Protein AF-0000000079739591 (afdb_homodimer)

Organism: Coffea canephora (NCBI:txid49390)

Structure (mmCIF, N/CA/C/O backbone):
data_AF-0000000079739591-model_v1
#
loop_
_entity.id
_entity.type
_entity.pdbx_description
1 polymer 'Probable purine permease'
#
loop_
_atom_site.group_PDB
_atom_site.id
_atom_site.type_symbol
_atom_site.label_atom_id
_atom_site.label_alt_id
_atom_site.label_comp_id
_atom_site.label_asym_id
_atom_site.label_entity_id
_atom_site.label_seq_id
_atom_site.pdbx_PDB_ins_code
_atom_site.Cartn_x
_atom_site.Cartn_y
_atom_site.Cartn_z
_atom_site.occupancy
_atom_site.B_iso_or_equiv
_atom_site.auth_seq_id
_atom_site.auth_comp_id
_atom_site.auth_asym_id
_atom_site.auth_atom_id
_atom_site.pdbx_PDB_model_num
ATOM 1 N N . MET A 1 1 ? 48.344 12.023 47.25 1 53.62 1 MET A N 1
ATOM 2 C CA . MET A 1 1 ? 47.031 11.547 47.688 1 53.62 1 MET A CA 1
ATOM 3 C C . MET A 1 1 ? 45.969 12.609 47.469 1 53.62 1 MET A C 1
ATOM 5 O O . MET A 1 1 ? 44.844 12.305 47.031 1 53.62 1 MET A O 1
ATOM 9 N N . ASP A 1 2 ? 46.25 13.828 47.656 1 62.47 2 ASP A N 1
ATOM 10 C CA . ASP A 1 2 ? 45.281 14.922 47.531 1 62.47 2 ASP A CA 1
ATOM 11 C C . ASP A 1 2 ? 45.031 15.273 46.062 1 62.47 2 ASP A C 1
ATOM 13 O O . ASP A 1 2 ? 43.906 15.578 45.688 1 62.47 2 ASP A O 1
ATOM 17 N N . MET A 1 3 ? 45.938 15.102 45.156 1 68.62 3 MET A N 1
ATOM 18 C CA . MET A 1 3 ? 45.781 15.422 43.719 1 68.62 3 MET A CA 1
ATOM 19 C C . MET A 1 3 ? 44.938 14.367 43.031 1 68.62 3 MET A C 1
ATOM 21 O O . MET A 1 3 ? 44.125 14.695 42.156 1 68.62 3 MET A O 1
ATOM 25 N N . GLU A 1 4 ? 45.031 13.125 43.406 1 62.84 4 GLU A N 1
ATOM 26 C CA . GLU A 1 4 ? 44.219 12.062 42.812 1 62.84 4 GLU A CA 1
ATOM 27 C C . GLU A 1 4 ? 42.781 12.211 43.219 1 62.84 4 GLU A C 1
ATOM 29 O O . GLU A 1 4 ? 41.875 11.977 42.406 1 62.84 4 GLU A O 1
ATOM 34 N N . ALA A 1 5 ? 42.438 12.625 44.406 1 63.06 5 ALA A N 1
ATOM 35 C CA . ALA A 1 5 ? 41.062 12.836 44.875 1 63.06 5 ALA A CA 1
ATOM 36 C C . ALA A 1 5 ? 40.406 14.023 44.188 1 63.06 5 ALA A C 1
ATOM 38 O O . ALA A 1 5 ? 39.219 13.969 43.844 1 63.06 5 ALA A O 1
ATOM 39 N N . ALA A 1 6 ? 41.125 15 43.844 1 62.41 6 ALA A N 1
ATOM 40 C CA . ALA A 1 6 ? 40.625 16.172 43.125 1 62.41 6 ALA A CA 1
ATOM 41 C C . ALA A 1 6 ? 40.281 15.836 41.688 1 62.41 6 ALA A C 1
ATOM 43 O O . ALA A 1 6 ? 39.25 16.266 41.188 1 62.41 6 ALA A O 1
ATOM 44 N N . ILE A 1 7 ? 41.031 14.93 41.094 1 66.75 7 ILE A N 1
ATOM 45 C CA . ILE A 1 7 ? 40.781 14.508 39.719 1 66.75 7 ILE A CA 1
ATOM 46 C C . ILE A 1 7 ? 39.562 13.586 39.688 1 66.75 7 ILE A C 1
ATOM 48 O O . ILE A 1 7 ? 38.719 13.695 38.781 1 66.75 7 ILE A O 1
ATOM 52 N N . GLN A 1 8 ? 39.469 12.805 40.719 1 66.56 8 GLN A N 1
ATOM 53 C CA . GLN A 1 8 ? 38.312 11.898 40.75 1 66.56 8 GLN A CA 1
ATOM 54 C C . GLN A 1 8 ? 37.031 12.648 41.062 1 66.56 8 GLN A C 1
ATOM 56 O O . GLN A 1 8 ? 35.969 12.32 40.531 1 66.56 8 GLN A O 1
ATOM 61 N N . GLY A 1 9 ? 37.125 13.594 42 1 63.31 9 GLY A N 1
ATOM 62 C CA . GLY A 1 9 ? 35.969 14.453 42.281 1 63.31 9 GLY A CA 1
ATOM 63 C C . GLY A 1 9 ? 35.531 15.266 41.062 1 63.31 9 GLY A C 1
ATOM 64 O O . GLY A 1 9 ? 34.344 15.422 40.844 1 63.31 9 GLY A O 1
ATOM 65 N N . GLY A 1 10 ? 36.469 15.711 40.312 1 63.03 10 GLY A N 1
ATOM 66 C CA . GLY A 1 10 ? 36.188 16.438 39.062 1 63.03 10 GLY A CA 1
ATOM 67 C C . GLY A 1 10 ? 35.531 15.578 38.031 1 63.03 10 GLY A C 1
ATOM 68 O O . GLY A 1 10 ? 34.562 16.016 37.375 1 63.03 10 GLY A O 1
ATOM 69 N N . LYS A 1 11 ? 35.938 14.438 37.969 1 67.44 11 LYS A N 1
ATOM 70 C CA . LYS A 1 11 ? 35.344 13.5 37.031 1 67.44 11 LYS A CA 1
ATOM 71 C C . LYS A 1 11 ? 33.938 13.117 37.438 1 67.44 11 LYS A C 1
ATOM 73 O O . LYS A 1 11 ? 33.031 13.023 36.594 1 67.44 11 LYS A O 1
ATOM 78 N N . HIS A 1 12 ? 34 12.867 38.781 1 66.12 12 HIS A N 1
ATOM 79 C CA . HIS A 1 12 ? 32.688 12.523 39.281 1 66.12 12 HIS A CA 1
ATOM 80 C C . HIS A 1 12 ? 31.703 13.688 39.094 1 66.12 12 HIS A C 1
ATOM 82 O O . HIS A 1 12 ? 30.547 13.477 38.75 1 66.12 12 HIS A O 1
ATOM 88 N N . ASN A 1 13 ? 32.188 14.82 39.344 1 66.81 13 ASN A N 1
ATOM 89 C CA . ASN A 1 13 ? 31.359 16 39.125 1 66.81 13 ASN A CA 1
ATOM 90 C C . ASN A 1 13 ? 31.047 16.203 37.625 1 66.81 13 ASN A C 1
ATOM 92 O O . ASN A 1 13 ? 29.938 16.578 37.281 1 66.81 13 ASN A O 1
ATOM 96 N N . MET A 1 14 ? 31.984 15.914 36.812 1 69.12 14 MET A N 1
ATOM 97 C CA . MET A 1 14 ? 31.766 16.016 35.375 1 69.12 14 MET A CA 1
ATOM 98 C C . MET A 1 14 ? 30.797 14.953 34.906 1 69.12 14 MET A C 1
ATOM 100 O O . MET A 1 14 ? 29.922 15.219 34.062 1 69.12 14 MET A O 1
ATOM 104 N N . LEU A 1 15 ? 30.984 13.766 35.406 1 67.19 15 LEU A N 1
ATOM 105 C CA . LEU A 1 15 ? 30.078 12.672 35.031 1 67.19 15 LEU A CA 1
ATOM 106 C C . LEU A 1 15 ? 28.672 12.945 35.531 1 67.19 15 LEU A C 1
ATOM 108 O O . LEU A 1 15 ? 27.688 12.664 34.844 1 67.19 15 LEU A O 1
ATOM 112 N N . ASN A 1 16 ? 28.547 13.43 36.75 1 64.38 16 ASN A N 1
ATOM 113 C CA . ASN A 1 16 ? 27.25 13.805 37.281 1 64.38 16 ASN A CA 1
ATOM 114 C C . ASN A 1 16 ? 26.609 14.938 36.5 1 64.38 16 ASN A C 1
ATOM 116 O O . ASN A 1 16 ? 25.406 14.922 36.25 1 64.38 16 ASN A O 1
ATOM 120 N N . LYS A 1 17 ? 27.375 15.93 36.125 1 61.44 17 LYS A N 1
ATOM 121 C CA . LYS A 1 17 ? 26.875 17.016 35.281 1 61.44 17 LYS A CA 1
ATOM 122 C C . LYS A 1 17 ? 26.422 16.5 33.906 1 61.44 17 LYS A C 1
ATOM 124 O O . LYS A 1 17 ? 25.406 16.938 33.375 1 61.44 17 LYS A O 1
ATOM 129 N N . PHE A 1 18 ? 27.188 15.578 33.469 1 62.47 18 PHE A N 1
ATOM 130 C CA . PHE A 1 18 ? 26.859 14.969 32.188 1 62.47 18 PHE A CA 1
ATOM 131 C C . PHE A 1 18 ? 25.562 14.172 32.281 1 62.47 18 PHE A C 1
ATOM 133 O O . PHE A 1 18 ? 24.719 14.234 31.391 1 62.47 18 PHE A O 1
ATOM 140 N N . LYS A 1 19 ? 25.328 13.461 33.25 1 60.97 19 LYS A N 1
ATOM 141 C CA . LYS A 1 19 ? 24.109 12.688 33.469 1 60.97 19 LYS A CA 1
ATOM 142 C C . LYS A 1 19 ? 22.906 13.609 33.688 1 60.97 19 LYS A C 1
ATOM 144 O O . LYS A 1 19 ? 21.812 13.336 33.188 1 60.97 19 LYS A O 1
ATOM 149 N N . ILE A 1 20 ? 23.203 14.586 34.469 1 61.72 20 ILE A N 1
ATOM 150 C CA . ILE A 1 20 ? 22.156 15.562 34.688 1 61.72 20 ILE A CA 1
ATOM 151 C C . ILE A 1 20 ? 21.766 16.25 33.375 1 61.72 20 ILE A C 1
ATOM 153 O O . ILE A 1 20 ? 20.594 16.484 33.125 1 61.72 20 ILE A O 1
ATOM 157 N N . CYS A 1 21 ? 22.656 16.641 32.594 1 60.28 21 CYS A N 1
ATOM 158 C CA . CYS A 1 21 ? 22.422 17.266 31.281 1 60.28 21 CYS A CA 1
ATOM 159 C C . CYS A 1 21 ? 21.641 16.328 30.359 1 60.28 21 CYS A C 1
ATOM 161 O O . CYS A 1 21 ? 20.719 16.75 29.656 1 60.28 21 CYS A O 1
ATOM 163 N N . ILE A 1 22 ? 22.047 15.148 30.422 1 66.06 22 ILE A N 1
ATOM 164 C CA . ILE A 1 22 ? 21.359 14.164 29.594 1 66.06 22 ILE A CA 1
ATOM 165 C C . ILE A 1 22 ? 19.922 13.984 30.094 1 66.06 22 ILE A C 1
ATOM 167 O O . ILE A 1 22 ? 18.984 13.891 29.297 1 66.06 22 ILE A O 1
ATOM 171 N N . SER A 1 23 ? 19.906 14.039 31.375 1 73.62 23 SER A N 1
ATOM 172 C CA . SER A 1 23 ? 18.594 13.875 31.984 1 73.62 23 SER A CA 1
ATOM 173 C C . SER A 1 23 ? 17.688 15.07 31.688 1 73.62 23 SER A C 1
ATOM 175 O O . SER A 1 23 ? 16.5 14.906 31.391 1 73.62 23 SER A O 1
ATOM 177 N N . MET A 1 24 ? 18.234 16.266 31.719 1 77.06 24 MET A N 1
ATOM 178 C CA . MET A 1 24 ? 17.453 17.453 31.453 1 77.06 24 MET A CA 1
ATOM 179 C C . MET A 1 24 ? 17.031 17.516 29.984 1 77.06 24 MET A C 1
ATOM 181 O O . MET A 1 24 ? 15.898 17.906 29.672 1 77.06 24 MET A O 1
ATOM 185 N N . LYS A 1 25 ? 17.859 17.141 29.188 1 82.5 25 LYS A N 1
ATOM 186 C CA . LYS A 1 25 ? 17.531 17.109 27.766 1 82.5 25 LYS A CA 1
ATOM 187 C C . LYS A 1 25 ? 16.406 16.109 27.484 1 82.5 25 LYS A C 1
ATOM 189 O O . LYS A 1 25 ? 15.477 16.391 26.719 1 82.5 25 LYS A O 1
ATOM 194 N N . THR A 1 26 ? 16.547 15.023 28.203 1 87.81 26 THR A N 1
ATOM 195 C CA . THR A 1 26 ? 15.531 14 28.016 1 87.81 26 THR A CA 1
ATOM 196 C C . THR A 1 26 ? 14.188 14.461 28.578 1 87.81 26 THR A C 1
ATOM 198 O O . THR A 1 26 ? 13.133 14.188 28.016 1 87.81 26 THR A O 1
ATOM 201 N N . LEU A 1 27 ? 14.297 15.148 29.609 1 88.31 27 LEU A N 1
ATOM 202 C CA . LEU A 1 27 ? 13.07 15.664 30.219 1 88.31 27 LEU A CA 1
ATOM 203 C C . LEU A 1 27 ? 12.438 16.734 29.344 1 88.31 27 LEU A C 1
ATOM 205 O O . LEU A 1 27 ? 11.211 16.812 29.234 1 88.31 27 LEU A O 1
ATOM 209 N N . MET A 1 28 ? 13.211 17.531 28.75 1 88.38 28 MET A N 1
ATOM 210 C CA . MET A 1 28 ? 12.703 18.562 27.844 1 88.38 28 MET A CA 1
ATOM 211 C C . MET A 1 28 ? 12.062 17.938 26.609 1 88.38 28 MET A C 1
ATOM 213 O O . MET A 1 28 ? 11.016 18.391 26.141 1 88.38 28 MET A O 1
ATOM 217 N N . VAL A 1 29 ? 12.695 16.938 26.156 1 91.44 29 VAL A N 1
ATOM 218 C CA . VAL A 1 29 ? 12.156 16.234 25 1 91.44 29 VAL A CA 1
ATOM 219 C C . VAL A 1 29 ? 10.82 15.594 25.344 1 91.44 29 VAL A C 1
ATOM 221 O O . VAL A 1 29 ? 9.852 15.695 24.594 1 91.44 29 VAL A O 1
ATOM 224 N N . LEU A 1 30 ? 10.789 14.984 26.469 1 92.88 30 LEU A N 1
ATOM 225 C CA . LEU A 1 30 ? 9.562 14.336 26.906 1 92.88 30 LEU A CA 1
ATOM 226 C C . LEU A 1 30 ? 8.445 15.359 27.109 1 92.88 30 LEU A C 1
ATOM 228 O O . LEU A 1 30 ? 7.301 15.109 26.734 1 92.88 30 LEU A O 1
ATOM 232 N N . PHE A 1 31 ? 8.781 16.438 27.734 1 93.31 31 PHE A N 1
ATOM 233 C CA . PHE A 1 31 ? 7.816 17.516 27.938 1 93.31 31 PHE A CA 1
ATOM 234 C C . PHE A 1 31 ? 7.254 18 26.609 1 93.31 31 PHE A C 1
ATOM 236 O O . PHE A 1 31 ? 6.039 18.172 26.469 1 93.31 31 PHE A O 1
ATOM 243 N N . ASN A 1 32 ? 8.047 18.188 25.641 1 92.62 32 ASN A N 1
ATOM 244 C CA . ASN A 1 32 ? 7.605 18.656 24.328 1 92.62 32 ASN A CA 1
ATOM 245 C C . ASN A 1 32 ? 6.785 17.594 23.594 1 92.62 32 ASN A C 1
ATOM 247 O O . ASN A 1 32 ? 5.859 17.922 22.859 1 92.62 32 ASN A O 1
ATOM 251 N N . CYS A 1 33 ? 7.094 16.391 23.812 1 93.69 33 CYS A N 1
ATOM 252 C CA . CYS A 1 33 ? 6.312 15.312 23.203 1 93.69 33 CYS A CA 1
ATOM 253 C C . CYS A 1 33 ? 4.898 15.281 23.781 1 93.69 33 CYS A C 1
ATOM 255 O O . CYS A 1 33 ? 3.938 15.023 23.047 1 93.69 33 CYS A O 1
ATOM 257 N N . ILE A 1 34 ? 4.82 15.508 25.047 1 95.25 34 ILE A N 1
ATOM 258 C CA . ILE A 1 34 ? 3.51 15.531 25.688 1 95.25 34 ILE A CA 1
ATOM 259 C C . ILE A 1 34 ? 2.688 16.703 25.156 1 95.25 34 ILE A C 1
ATOM 261 O O . ILE A 1 34 ? 1.503 16.547 24.844 1 95.25 34 ILE A O 1
ATOM 265 N N . LEU A 1 35 ? 3.287 17.828 25.016 1 93.69 35 LEU A N 1
ATOM 266 C CA . LEU A 1 35 ? 2.604 18.984 24.453 1 93.69 35 LEU A CA 1
ATOM 267 C C . LEU A 1 35 ? 2.141 18.703 23.031 1 93.69 35 LEU A C 1
ATOM 269 O O . LEU A 1 35 ? 1.013 19.047 22.656 1 93.69 35 LEU A O 1
ATOM 273 N N . LEU A 1 36 ? 3.02 18.062 22.344 1 94.5 36 LEU A N 1
ATOM 274 C CA . LEU A 1 36 ? 2.689 17.719 20.953 1 94.5 36 LEU A CA 1
ATOM 275 C C . LEU A 1 36 ? 1.514 16.75 20.906 1 94.5 36 LEU A C 1
ATOM 277 O O . LEU A 1 36 ? 0.618 16.891 20.078 1 94.5 36 LEU A O 1
ATOM 281 N N . ALA A 1 37 ? 1.486 15.82 21.766 1 95.62 37 ALA A N 1
ATOM 282 C CA . ALA A 1 37 ? 0.413 14.836 21.828 1 95.62 37 ALA A CA 1
ATOM 283 C C . ALA A 1 37 ? -0.916 15.492 22.203 1 95.62 37 ALA A C 1
ATOM 285 O O . ALA A 1 37 ? -1.951 15.18 21.609 1 95.62 37 ALA A O 1
ATOM 286 N N . ILE A 1 38 ? -0.838 16.406 23.141 1 94.88 38 ILE A N 1
ATOM 287 C CA . ILE A 1 38 ? -2.035 17.125 23.547 1 94.88 38 ILE A CA 1
ATOM 288 C C . ILE A 1 38 ? -2.588 17.922 22.375 1 94.88 38 ILE A C 1
ATOM 290 O O . ILE A 1 38 ? -3.799 17.938 22.141 1 94.88 38 ILE A O 1
ATOM 294 N N . GLY A 1 39 ? -1.758 18.516 21.719 1 94.19 39 GLY A N 1
ATOM 295 C CA . GLY A 1 39 ? -2.178 19.328 20.594 1 94.19 39 GLY A CA 1
ATOM 296 C C . GLY A 1 39 ? -2.674 18.5 19.422 1 94.19 39 GLY A C 1
ATOM 297 O O . GLY A 1 39 ? -3.748 18.766 18.875 1 94.19 39 GLY A O 1
ATOM 298 N N . GLN A 1 40 ? -1.974 17.516 19.047 1 93.56 40 GLN A N 1
ATOM 299 C CA . GLN A 1 40 ? -2.27 16.75 17.844 1 93.56 40 GLN A CA 1
ATOM 300 C C . GLN A 1 40 ? -3.473 15.828 18.062 1 93.56 40 GLN A C 1
ATOM 302 O O . GLN A 1 40 ? -4.254 15.594 17.141 1 93.56 40 GLN A O 1
ATOM 307 N N . VAL A 1 41 ? -3.637 15.305 19.234 1 95.38 41 VAL A N 1
ATOM 308 C CA . VAL A 1 41 ? -4.734 14.383 19.516 1 95.38 41 VAL A CA 1
ATOM 309 C C . VAL A 1 41 ? -5.918 15.148 20.094 1 95.38 41 VAL A C 1
ATOM 311 O O . VAL A 1 41 ? -7.047 15.016 19.625 1 95.38 41 VAL A O 1
ATOM 314 N N . GLY A 1 42 ? -5.688 16 21.047 1 94.5 42 GLY A N 1
ATOM 315 C CA . GLY A 1 42 ? -6.75 16.703 21.75 1 94.5 42 GLY A CA 1
ATOM 316 C C . GLY A 1 42 ? -7.367 17.812 20.922 1 94.5 42 GLY A C 1
ATOM 317 O O . GLY A 1 42 ? -8.578 18.031 20.953 1 94.5 42 GLY A O 1
ATOM 318 N N . GLY A 1 43 ? -6.617 18.547 20.172 1 93.44 43 GLY A N 1
ATOM 319 C CA . GLY A 1 43 ? -7.105 19.656 19.391 1 93.44 43 GLY A CA 1
ATOM 320 C C . GLY A 1 43 ? -8.219 19.281 18.438 1 93.44 43 GLY A C 1
ATOM 321 O O . GLY A 1 43 ? -9.344 19.766 18.547 1 93.44 43 GLY A O 1
ATOM 322 N N . PRO A 1 44 ? -7.906 18.375 17.547 1 93.81 44 PRO A N 1
ATOM 323 C CA . PRO A 1 44 ? -8.922 17.953 16.578 1 93.81 44 PRO A CA 1
ATOM 324 C C . PRO A 1 44 ? -10.148 17.344 17.25 1 93.81 44 PRO A C 1
ATOM 326 O O . PRO A 1 44 ? -11.273 17.5 16.75 1 93.81 44 PRO A O 1
ATOM 329 N N . LEU A 1 45 ? -9.984 16.641 18.344 1 95.38 45 LEU A N 1
ATOM 330 C CA . LEU A 1 45 ? -11.117 16.062 19.047 1 95.38 45 LEU A CA 1
ATOM 331 C C . LEU A 1 45 ? -12.055 17.141 19.562 1 95.38 45 LEU A C 1
ATOM 333 O O . LEU A 1 45 ? -13.273 17.047 19.391 1 95.38 45 LEU A O 1
ATOM 337 N N . LEU A 1 46 ? -11.5 18.188 20.141 1 95.38 46 LEU A N 1
ATOM 338 C CA . LEU A 1 46 ? -12.297 19.266 20.688 1 95.38 46 LEU A CA 1
ATOM 339 C C . LEU A 1 46 ? -12.992 20.047 19.578 1 95.38 46 LEU A C 1
ATOM 341 O O . LEU A 1 46 ? -14.156 20.438 19.719 1 95.38 46 LEU A O 1
ATOM 345 N N . VAL A 1 47 ? -12.305 20.219 18.516 1 94.62 47 VAL A N 1
ATOM 346 C CA . VAL A 1 47 ? -12.883 20.922 17.375 1 94.62 47 VAL A CA 1
ATOM 347 C C . VAL A 1 47 ? -14.055 20.125 16.812 1 94.62 47 VAL A C 1
ATOM 349 O O . VAL A 1 47 ? -15.094 20.703 16.453 1 94.62 47 VAL A O 1
ATOM 352 N N . ARG A 1 48 ? -13.922 18.844 16.781 1 95.06 48 ARG A N 1
ATOM 353 C CA . ARG A 1 48 ? -15 18.016 16.266 1 95.06 48 ARG A CA 1
ATOM 354 C C . ARG A 1 48 ? -16.203 18.047 17.203 1 95.06 48 ARG A C 1
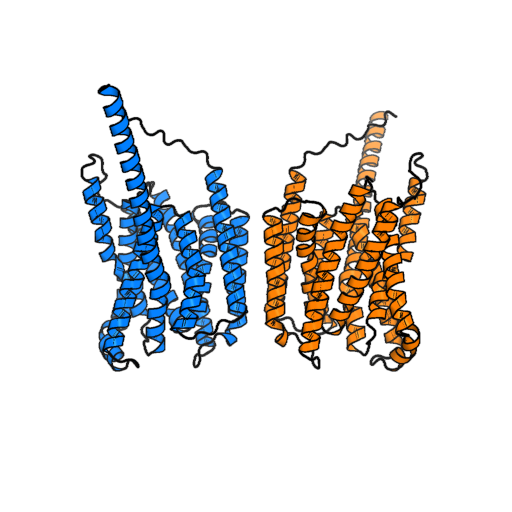ATOM 356 O O . ARG A 1 48 ? -17.344 18.078 16.75 1 95.06 48 ARG A O 1
ATOM 363 N N . ILE A 1 49 ? -15.961 18.031 18.469 1 94.88 49 ILE A N 1
ATOM 364 C CA . ILE A 1 49 ? -17.047 18.125 19.438 1 94.88 49 ILE A CA 1
ATOM 365 C C . ILE A 1 49 ? -17.797 19.438 19.266 1 94.88 49 ILE A C 1
ATOM 367 O O . ILE A 1 49 ? -19.031 19.484 19.344 1 94.88 49 ILE A O 1
ATOM 371 N N . TYR A 1 50 ? -17.062 20.5 18.922 1 95.75 50 TYR A N 1
ATOM 372 C CA . TYR A 1 50 ? -17.656 21.797 18.641 1 95.75 50 TYR A CA 1
ATOM 373 C C . TYR A 1 50 ? -18.625 21.703 17.469 1 95.75 50 TYR A C 1
ATOM 375 O O . TYR A 1 50 ? -19.75 22.188 17.547 1 95.75 50 TYR A O 1
ATOM 383 N N . PHE A 1 51 ? -18.281 21 16.422 1 94.12 51 PHE A N 1
ATOM 384 C CA . PHE A 1 51 ? -19.109 20.922 15.234 1 94.12 51 PHE A CA 1
ATOM 385 C C . PHE A 1 51 ? -20.25 19.938 15.422 1 94.12 51 PHE A C 1
ATOM 387 O O . PHE A 1 51 ? -21.344 20.125 14.883 1 94.12 51 PHE A O 1
ATOM 394 N N . LEU A 1 52 ? -20.047 18.906 16.156 1 92.5 52 LEU A N 1
ATOM 395 C CA . LEU A 1 52 ? -21.047 17.875 16.359 1 92.5 52 LEU A CA 1
ATOM 396 C C . LEU A 1 52 ? -22.219 18.406 17.188 1 92.5 52 LEU A C 1
ATOM 398 O O . LEU A 1 52 ? -23.359 17.953 17.016 1 92.5 52 LEU A O 1
ATOM 402 N N . HIS A 1 53 ? -21.938 19.438 18.062 1 94.25 53 HIS A N 1
ATOM 403 C CA . HIS A 1 53 ? -22.984 19.859 19 1 94.25 53 HIS A CA 1
ATOM 404 C C . HIS A 1 53 ? -23.5 21.25 18.656 1 94.25 53 HIS A C 1
ATOM 406 O O . HIS A 1 53 ? -23.922 22 19.547 1 94.25 53 HIS A O 1
ATOM 412 N N . GLY A 1 54 ? -23.297 21.609 17.359 1 92.06 54 GLY A N 1
ATOM 413 C CA . GLY A 1 54 ? -24.031 22.797 16.938 1 92.06 54 GLY A CA 1
ATOM 414 C C . GLY A 1 54 ? -23.125 23.922 16.469 1 92.06 54 GLY A C 1
ATOM 415 O O . GLY A 1 54 ? -23.594 24.953 16 1 92.06 54 GLY A O 1
ATOM 416 N N . GLY A 1 55 ? -21.828 23.766 16.656 1 94.19 55 GLY A N 1
ATOM 417 C CA . GLY A 1 55 ? -20.922 24.766 16.109 1 94.19 55 GLY A CA 1
ATOM 418 C C . GLY A 1 55 ? -20.906 24.797 14.602 1 94.19 55 GLY A C 1
ATOM 419 O O . GLY A 1 55 ? -20.906 23.734 13.953 1 94.19 55 GLY A O 1
ATOM 420 N N . LYS A 1 56 ? -20.938 26.031 14.055 1 92.75 56 LYS A N 1
ATOM 421 C CA . LYS A 1 56 ? -21.031 26.125 12.602 1 92.75 56 LYS A CA 1
ATOM 422 C C . LYS A 1 56 ? -20 27.094 12.039 1 92.75 56 LYS A C 1
ATOM 424 O O . LYS A 1 56 ? -19.875 27.234 10.82 1 92.75 56 LYS A O 1
ATOM 429 N N . ARG A 1 57 ? -19.297 27.703 12.875 1 94.12 57 ARG A N 1
ATOM 430 C CA . ARG A 1 57 ? -18.391 28.75 12.414 1 94.12 57 ARG A CA 1
ATOM 431 C C . ARG A 1 57 ? -17 28.188 12.109 1 94.12 57 ARG A C 1
ATOM 433 O O . ARG A 1 57 ? -16.203 27.984 13.023 1 94.12 57 ARG A O 1
ATOM 440 N N . LYS A 1 58 ? -16.719 28.047 10.906 1 94.62 58 LYS A N 1
ATOM 441 C CA . LYS A 1 58 ? -15.477 27.438 10.445 1 94.62 58 LYS A CA 1
ATOM 442 C C . LYS A 1 58 ? -14.305 28.406 10.586 1 94.62 58 LYS A C 1
ATOM 444 O O . LYS A 1 58 ? -13.203 28.016 10.977 1 94.62 58 LYS A O 1
ATOM 449 N N . TRP A 1 59 ? -14.555 29.688 10.312 1 95.19 59 TRP A N 1
ATOM 450 C CA . TRP A 1 59 ? -13.5 30.688 10.406 1 95.19 59 TRP A CA 1
ATOM 451 C C . TRP A 1 59 ? -13.086 30.906 11.859 1 95.19 59 TRP A C 1
ATOM 453 O O . TRP A 1 59 ? -11.922 31.203 12.141 1 95.19 59 TRP A O 1
ATOM 463 N N . LEU A 1 60 ? -14.023 30.719 12.758 1 94.62 60 LEU A N 1
ATOM 464 C CA . LEU A 1 60 ? -13.711 30.828 14.18 1 94.62 60 LEU A CA 1
ATOM 465 C C . LEU A 1 60 ? -12.711 29.766 14.602 1 94.62 60 LEU A C 1
ATOM 467 O O . LEU A 1 60 ? -11.719 30.062 15.273 1 94.62 60 LEU A O 1
ATOM 471 N N . THR A 1 61 ? -12.945 28.578 14.18 1 93.62 61 THR A N 1
ATOM 472 C CA . THR A 1 61 ? -12.039 27.484 14.539 1 93.62 61 THR A CA 1
ATOM 473 C C . THR A 1 61 ? -10.695 27.641 13.836 1 93.62 61 THR A C 1
ATOM 475 O O . THR A 1 61 ? -9.648 27.344 14.414 1 93.62 61 THR A O 1
ATOM 478 N N . ALA A 1 62 ? -10.727 28.094 12.625 1 94.69 62 ALA A N 1
ATOM 479 C CA . ALA A 1 62 ? -9.477 28.375 11.914 1 94.69 62 ALA A CA 1
ATOM 480 C C . ALA A 1 62 ? -8.68 29.453 12.633 1 94.69 62 ALA A C 1
ATOM 482 O O . ALA A 1 62 ? -7.453 29.359 12.75 1 94.69 62 ALA A O 1
ATOM 483 N N . TRP A 1 63 ? -9.367 30.453 13.086 1 94.56 63 TRP A N 1
ATOM 484 C CA . TRP A 1 63 ? -8.766 31.547 13.836 1 94.56 63 TRP A CA 1
ATOM 485 C C . TRP A 1 63 ? -8.125 31.031 15.125 1 94.56 63 TRP A C 1
ATOM 487 O O . TRP A 1 63 ? -7.023 31.438 15.492 1 94.56 63 TRP A O 1
ATOM 497 N N . LEU A 1 64 ? -8.773 30.141 15.773 1 91.31 64 LEU A N 1
ATOM 498 C CA . LEU A 1 64 ? -8.266 29.547 17.016 1 91.31 64 LEU A CA 1
ATOM 499 C C . LEU A 1 64 ? -7.004 28.734 16.75 1 91.31 64 LEU A C 1
ATOM 501 O O . LEU A 1 64 ? -6.105 28.688 17.594 1 91.31 64 LEU A O 1
ATOM 505 N N . LEU A 1 65 ? -6.902 28.141 15.555 1 89.44 65 LEU A N 1
ATOM 506 C CA . LEU A 1 65 ? -5.754 27.328 15.18 1 89.44 65 LEU A CA 1
ATOM 507 C C . LEU A 1 65 ? -4.504 28.188 15.031 1 89.44 65 LEU A C 1
ATOM 509 O O . LEU A 1 65 ? -3.389 27.719 15.281 1 89.44 65 LEU A O 1
ATOM 513 N N . THR A 1 66 ? -4.648 29.422 14.641 1 89 66 THR A N 1
ATOM 514 C CA . THR A 1 66 ? -3.502 30.266 14.297 1 89 66 THR A CA 1
ATOM 515 C C . THR A 1 66 ? -3.217 31.281 15.398 1 89 66 THR A C 1
ATOM 517 O O . THR A 1 66 ? -2.139 31.875 15.438 1 89 66 THR A O 1
ATOM 520 N N . ALA A 1 67 ? -4.102 31.438 16.359 1 85.69 67 ALA A N 1
ATOM 521 C CA . ALA A 1 67 ? -4.062 32.562 17.297 1 85.69 67 ALA A CA 1
ATOM 522 C C . ALA A 1 67 ? -3.115 32.25 18.453 1 85.69 67 ALA A C 1
ATOM 524 O O . ALA A 1 67 ? -3.064 33 19.438 1 85.69 67 ALA A O 1
ATOM 525 N N . GLY A 1 68 ? -2.311 31.312 18.391 1 81.06 68 GLY A N 1
ATOM 526 C CA . GLY A 1 68 ? -1.444 30.953 19.5 1 81.06 68 GLY A CA 1
ATOM 527 C C . GLY A 1 68 ? -0.074 31.609 19.422 1 81.06 68 GLY A C 1
ATOM 528 O O . GLY A 1 68 ? 0.806 31.312 20.234 1 81.06 68 GLY A O 1
ATOM 529 N N . PHE A 1 69 ? 0.107 32.625 18.562 1 84.88 69 PHE A N 1
ATOM 530 C CA . PHE A 1 69 ? 1.438 33.156 18.297 1 84.88 69 PHE A CA 1
ATOM 531 C C . PHE A 1 69 ? 1.958 33.938 19.5 1 84.88 69 PHE A C 1
ATOM 533 O O . PHE A 1 69 ? 3.162 33.938 19.766 1 84.88 69 PHE A O 1
ATOM 540 N N . PRO A 1 70 ? 1.123 34.531 20.297 1 86.06 70 PRO A N 1
ATOM 541 C CA . PRO A 1 70 ? 1.649 35.281 21.453 1 86.06 70 PRO A CA 1
ATOM 542 C C . PRO A 1 70 ? 2.324 34.375 22.469 1 86.06 70 PRO A C 1
ATOM 544 O O . PRO A 1 70 ? 3.189 34.812 23.234 1 86.06 70 PRO A O 1
ATOM 547 N N . LEU A 1 71 ? 1.958 33.188 22.516 1 82.62 71 LEU A N 1
ATOM 548 C CA . LEU A 1 71 ? 2.564 32.25 23.469 1 82.62 71 LEU A CA 1
ATOM 549 C C . LEU A 1 71 ? 4.012 31.953 23.078 1 82.62 71 LEU A C 1
ATOM 551 O O . LEU A 1 71 ? 4.797 31.5 23.922 1 82.62 71 LEU A O 1
ATOM 555 N N . LEU A 1 72 ? 4.324 32.188 21.859 1 83.5 72 LEU A N 1
ATOM 556 C CA . LEU A 1 72 ? 5.684 31.938 21.391 1 83.5 72 LEU A CA 1
ATOM 557 C C . LEU A 1 72 ? 6.633 33.031 21.875 1 83.5 72 LEU A C 1
ATOM 559 O O . LEU A 1 72 ? 7.852 32.875 21.812 1 83.5 72 LEU A O 1
ATOM 563 N N . ILE A 1 73 ? 6.094 34.094 22.406 1 84.5 73 ILE A N 1
ATOM 564 C CA . ILE A 1 73 ? 6.926 35.188 22.906 1 84.5 73 ILE A CA 1
ATOM 565 C C . ILE A 1 73 ? 7.719 34.719 24.125 1 84.5 73 ILE A C 1
ATOM 567 O O . ILE A 1 73 ? 8.859 35.156 24.328 1 84.5 73 ILE A O 1
ATOM 571 N N . LEU A 1 74 ? 7.148 33.781 24.797 1 80.69 74 LEU A N 1
ATOM 572 C CA . LEU A 1 74 ? 7.82 33.281 26 1 80.69 74 LEU A CA 1
ATOM 573 C C . LEU A 1 74 ? 9.117 32.594 25.641 1 80.69 74 LEU A C 1
ATOM 575 O O . LEU A 1 74 ? 10.195 32.969 26.125 1 80.69 74 LEU A O 1
ATOM 579 N N . PRO A 1 75 ? 9.102 31.578 24.828 1 78.44 75 PRO A N 1
ATOM 580 C CA . PRO A 1 75 ? 10.367 30.938 24.469 1 78.44 75 PRO A CA 1
ATOM 581 C C . PRO A 1 75 ? 11.312 31.875 23.719 1 78.44 75 PRO A C 1
ATOM 583 O O . PRO A 1 75 ? 12.539 31.75 23.844 1 78.44 75 PRO A O 1
ATOM 586 N N . ILE A 1 76 ? 10.797 32.812 22.953 1 82.12 76 ILE A N 1
ATOM 587 C CA . ILE A 1 76 ? 11.633 33.781 22.25 1 82.12 76 ILE A CA 1
ATOM 588 C C . ILE A 1 76 ? 12.359 34.656 23.266 1 82.12 76 ILE A C 1
ATOM 590 O O . ILE A 1 76 ? 13.555 34.938 23.125 1 82.12 76 ILE A O 1
ATOM 594 N N . SER A 1 77 ? 11.648 35.062 24.281 1 81.25 77 SER A N 1
ATOM 595 C CA . SER A 1 77 ? 12.242 35.906 25.312 1 81.25 77 SER A CA 1
ATOM 596 C C . SER A 1 77 ? 13.281 35.156 26.125 1 81.25 77 SER A C 1
ATOM 598 O O . SER A 1 77 ? 14.328 35.688 26.484 1 81.25 77 SER A O 1
ATOM 600 N N . ILE A 1 78 ? 12.992 33.969 26.422 1 77.31 78 ILE A N 1
ATOM 601 C CA . ILE A 1 78 ? 13.93 33.156 27.188 1 77.31 78 ILE A CA 1
ATOM 602 C C . ILE A 1 78 ? 15.219 32.969 26.375 1 77.31 78 ILE A C 1
ATOM 604 O O . ILE A 1 78 ? 16.312 33.094 26.922 1 77.31 78 ILE A O 1
ATOM 608 N N . SER A 1 79 ? 15.094 32.688 25.156 1 75.56 79 SER A N 1
ATOM 609 C CA . SER A 1 79 ? 16.25 32.5 24.281 1 75.56 79 SER A CA 1
ATOM 610 C C . SER A 1 79 ? 17.047 33.812 24.156 1 75.56 79 SER A C 1
ATOM 612 O O . SER A 1 79 ? 18.281 33.781 24.125 1 75.56 79 SER A O 1
ATOM 614 N N . TYR A 1 80 ? 16.328 34.906 24.078 1 75.44 80 TYR A N 1
ATOM 615 C CA . TYR A 1 80 ? 16.969 36.219 23.969 1 75.44 80 TYR A CA 1
ATOM 616 C C . TYR A 1 80 ? 17.781 36.531 25.219 1 75.44 80 TYR A C 1
ATOM 618 O O . TYR A 1 80 ? 18.922 37 25.125 1 75.44 80 TYR A O 1
ATOM 626 N N . PHE A 1 81 ? 17.297 36.25 26.297 1 75.44 81 PHE A N 1
ATOM 627 C CA . PHE A 1 81 ? 17.969 36.562 27.547 1 75.44 81 PHE A CA 1
ATOM 628 C C . PHE A 1 81 ? 19.156 35.625 27.781 1 75.44 81 PHE A C 1
ATOM 630 O O . PHE A 1 81 ? 20.172 36.031 28.359 1 75.44 81 PHE A O 1
ATOM 637 N N . LYS A 1 82 ? 19 34.469 27.406 1 74 82 LYS A N 1
ATOM 638 C CA . LYS A 1 82 ? 20.094 33.5 27.562 1 74 82 LYS A CA 1
ATOM 639 C C . LYS A 1 82 ? 21.281 33.844 26.656 1 74 82 LYS A C 1
ATOM 641 O O . LYS A 1 82 ? 22.438 33.688 27.031 1 74 82 LYS A O 1
ATOM 646 N N . ASN A 1 83 ? 21 34.344 25.5 1 67.81 83 ASN A N 1
ATOM 647 C CA . ASN A 1 83 ? 22.047 34.625 24.531 1 67.81 83 ASN A CA 1
ATOM 648 C C . ASN A 1 83 ? 22.531 36.062 24.656 1 67.81 83 ASN A C 1
ATOM 650 O O . ASN A 1 83 ? 23.484 36.469 23.984 1 67.81 83 ASN A O 1
ATOM 654 N N . ARG A 1 84 ? 21.953 36.906 25.297 1 63.84 84 ARG A N 1
ATOM 655 C CA . ARG A 1 84 ? 22.344 38.312 25.469 1 63.84 84 ARG A CA 1
ATOM 656 C C . ARG A 1 84 ? 23.766 38.406 26.016 1 63.84 84 ARG A C 1
ATOM 658 O O . ARG A 1 84 ? 24.5 39.344 25.672 1 63.84 84 ARG A O 1
ATOM 665 N N . SER A 1 85 ? 24.266 37.469 26.891 1 59.34 85 SER A N 1
ATOM 666 C CA . SER A 1 85 ? 25.609 37.594 27.438 1 59.34 85 SER A CA 1
ATOM 667 C C . SER A 1 85 ? 26.656 37.25 26.359 1 59.34 85 SER A C 1
ATOM 669 O O . SER A 1 85 ? 27.844 37.531 26.562 1 59.34 85 SER A O 1
ATOM 671 N N . LYS A 1 86 ? 26.141 36.438 25.359 1 54.12 86 LYS A N 1
ATOM 672 C CA . LYS A 1 86 ? 27.172 36.125 24.375 1 54.12 86 LYS A CA 1
ATOM 673 C C . LYS A 1 86 ? 27.25 37.156 23.281 1 54.12 86 LYS A C 1
ATOM 675 O O . LYS A 1 86 ? 26.219 37.656 22.797 1 54.12 86 LYS A O 1
ATOM 680 N N . ALA A 1 87 ? 28.375 38.188 23.375 1 50.69 87 ALA A N 1
ATOM 681 C CA . ALA A 1 87 ? 28.703 39.406 22.641 1 50.69 87 ALA A CA 1
ATOM 682 C C . ALA A 1 87 ? 28.047 39.406 21.25 1 50.69 87 ALA A C 1
ATOM 684 O O . ALA A 1 87 ? 27.625 40.438 20.75 1 50.69 87 ALA A O 1
ATOM 685 N N . SER A 1 88 ? 28.359 38.562 20.438 1 47.47 88 SER A N 1
ATOM 686 C CA . SER A 1 88 ? 28.203 38.562 19 1 47.47 88 SER A CA 1
ATOM 687 C C . SER A 1 88 ? 26.75 38.281 18.594 1 47.47 88 SER A C 1
ATOM 689 O O . SER A 1 88 ? 26.484 37.906 17.453 1 47.47 88 SER A O 1
ATOM 691 N N . SER A 1 89 ? 25.984 38.125 19.562 1 48.53 89 SER A N 1
ATOM 692 C CA . SER A 1 89 ? 24.672 37.562 19.297 1 48.53 89 SER A CA 1
ATOM 693 C C . SER A 1 89 ? 23.844 38.438 18.391 1 48.53 89 SER A C 1
ATOM 695 O O . SER A 1 89 ? 23.672 39.625 18.656 1 48.53 89 SER A O 1
ATOM 697 N N . PRO A 1 90 ? 23.844 38.156 17.203 1 48.97 90 PRO A N 1
ATOM 698 C CA . PRO A 1 90 ? 23.047 38.875 16.188 1 48.97 90 PRO A CA 1
ATOM 699 C C . PRO A 1 90 ? 21.672 39.25 16.703 1 48.97 90 PRO A C 1
ATOM 701 O O . PRO A 1 90 ? 21.062 38.531 17.5 1 48.97 90 PRO A O 1
ATOM 704 N N . LYS A 1 91 ? 21.328 40.5 16.828 1 50.12 91 LYS A N 1
ATOM 705 C CA . LYS A 1 91 ? 20.078 41.25 16.906 1 50.12 91 LYS A CA 1
ATOM 706 C C . LYS A 1 91 ? 18.938 40.438 16.25 1 50.12 91 LYS A C 1
ATOM 708 O O . LYS A 1 91 ? 19.172 39.594 15.383 1 50.12 91 LYS A O 1
ATOM 713 N N . PHE A 1 92 ? 17.703 40.344 16.797 1 53.09 92 PHE A N 1
ATOM 714 C CA . PHE A 1 92 ? 16.375 39.875 16.391 1 53.09 92 PHE A CA 1
ATOM 715 C C . PHE A 1 92 ? 16.188 40.031 14.883 1 53.09 92 PHE A C 1
ATOM 717 O O . PHE A 1 92 ? 15.062 39.938 14.383 1 53.09 92 PHE A O 1
ATOM 724 N N . LEU A 1 93 ? 17 40.531 13.992 1 63.62 93 LEU A N 1
ATOM 725 C CA . LEU A 1 93 ? 16.406 41.188 12.836 1 63.62 93 LEU A CA 1
ATOM 726 C C . LEU A 1 93 ? 16.188 40.219 11.695 1 63.62 93 LEU A C 1
ATOM 728 O O . LEU A 1 93 ? 17.156 39.688 11.125 1 63.62 93 LEU A O 1
ATOM 732 N N . VAL A 1 94 ? 14.938 39.344 11.758 1 78.5 94 VAL A N 1
ATOM 733 C CA . VAL A 1 94 ? 14.508 38.625 10.57 1 78.5 94 VAL A CA 1
ATOM 734 C C . VAL A 1 94 ? 14.711 39.5 9.328 1 78.5 94 VAL A C 1
ATOM 736 O O . VAL A 1 94 ? 14.188 40.594 9.258 1 78.5 94 VAL A O 1
ATOM 739 N N . PRO A 1 95 ? 15.594 39.094 8.539 1 85.94 95 PRO A N 1
ATOM 740 C CA . PRO A 1 95 ? 15.781 39.844 7.305 1 85.94 95 PRO A CA 1
ATOM 741 C C . PRO A 1 95 ? 14.461 40.156 6.594 1 85.94 95 PRO A C 1
ATOM 743 O O . PRO A 1 95 ? 13.5 39.375 6.711 1 85.94 95 PRO A O 1
ATOM 746 N N . PRO A 1 96 ? 14.391 41.344 5.977 1 87.25 96 PRO A N 1
ATOM 747 C CA . PRO A 1 96 ? 13.148 41.75 5.312 1 87.25 96 PRO A CA 1
ATOM 748 C C . PRO A 1 96 ? 12.641 40.688 4.328 1 87.25 96 PRO A C 1
ATOM 750 O O . PRO A 1 96 ? 11.43 40.531 4.172 1 87.25 96 PRO A O 1
ATOM 753 N N . ARG A 1 97 ? 13.516 40.062 3.688 1 88.75 97 ARG A N 1
ATOM 754 C CA . ARG A 1 97 ? 13.109 39.031 2.748 1 88.75 97 ARG A CA 1
ATOM 755 C C . ARG A 1 97 ? 12.375 37.906 3.465 1 88.75 97 ARG A C 1
ATOM 757 O O . ARG A 1 97 ? 11.406 37.344 2.938 1 88.75 97 ARG A O 1
ATOM 764 N N . LEU A 1 98 ? 12.797 37.625 4.59 1 91.81 98 LEU A N 1
ATOM 765 C CA . LEU A 1 98 ? 12.172 36.562 5.363 1 91.81 98 LEU A CA 1
ATOM 766 C C . LEU A 1 98 ? 10.844 37.031 5.965 1 91.81 98 LEU A C 1
ATOM 768 O O . LEU A 1 98 ? 9.945 36.219 6.195 1 91.81 98 LEU A O 1
ATOM 772 N N . VAL A 1 99 ? 10.758 38.312 6.18 1 93.06 99 VAL A N 1
ATOM 773 C CA . VAL A 1 99 ? 9.492 38.844 6.672 1 93.06 99 VAL A CA 1
ATOM 774 C C . VAL A 1 99 ? 8.43 38.75 5.586 1 93.06 99 VAL A C 1
ATOM 776 O O . VAL A 1 99 ? 7.293 38.344 5.863 1 93.06 99 VAL A O 1
ATOM 779 N N . ALA A 1 100 ? 8.836 39.062 4.422 1 94 100 ALA A N 1
ATOM 780 C CA . ALA A 1 100 ? 7.91 38.969 3.299 1 94 100 ALA A CA 1
ATOM 781 C C . ALA A 1 100 ? 7.52 37.5 3.062 1 94 100 ALA A C 1
ATOM 783 O O . ALA A 1 100 ? 6.359 37.188 2.779 1 94 100 ALA A O 1
ATOM 784 N N . ALA A 1 101 ? 8.5 36.656 3.162 1 94.38 101 ALA A N 1
ATOM 785 C CA . ALA A 1 101 ? 8.227 35.219 3.016 1 94.38 101 ALA A CA 1
ATOM 786 C C . ALA A 1 101 ? 7.297 34.75 4.125 1 94.38 101 ALA A C 1
ATOM 788 O O . ALA A 1 101 ? 6.414 33.906 3.881 1 94.38 101 ALA A O 1
ATOM 789 N N . SER A 1 102 ? 7.535 35.219 5.301 1 94.88 102 SER A N 1
ATOM 790 C CA . SER A 1 102 ? 6.695 34.812 6.422 1 94.88 102 SER A CA 1
ATOM 791 C C . SER A 1 102 ? 5.254 35.281 6.23 1 94.88 102 SER A C 1
ATOM 793 O O . SER A 1 102 ? 4.312 34.625 6.637 1 94.88 102 SER A O 1
ATOM 795 N N . ALA A 1 103 ? 5.098 36.438 5.645 1 96 103 ALA A N 1
ATOM 796 C CA . ALA A 1 103 ? 3.754 36.938 5.352 1 96 103 ALA A CA 1
ATOM 797 C C . ALA A 1 103 ? 3.047 36.031 4.34 1 96 103 ALA A C 1
ATOM 799 O O . ALA A 1 103 ? 1.861 35.719 4.492 1 96 103 ALA A O 1
ATOM 800 N N . PHE A 1 104 ? 3.727 35.688 3.342 1 96.31 104 PHE A N 1
ATOM 801 C CA . PHE A 1 104 ? 3.18 34.781 2.334 1 96.31 104 PHE A CA 1
ATOM 802 C C . PHE A 1 104 ? 2.85 33.438 2.939 1 96.31 104 PHE A C 1
ATOM 804 O O . PHE A 1 104 ? 1.773 32.875 2.695 1 96.31 104 PHE A O 1
ATOM 811 N N . LEU A 1 105 ? 3.77 32.844 3.715 1 95.75 105 LEU A N 1
ATOM 812 C CA . LEU A 1 105 ? 3.551 31.562 4.379 1 95.75 105 LEU A CA 1
ATOM 813 C C . LEU A 1 105 ? 2.393 31.656 5.367 1 95.75 105 LEU A C 1
ATOM 815 O O . LEU A 1 105 ? 1.638 30.703 5.535 1 95.75 105 LEU A O 1
ATOM 819 N N . GLY A 1 106 ? 2.32 32.812 6.02 1 95.94 106 GLY A N 1
ATOM 820 C CA . GLY A 1 106 ? 1.192 33.031 6.91 1 95.94 106 GLY A CA 1
ATOM 821 C C . GLY A 1 106 ? -0.144 33 6.191 1 95.94 106 GLY A C 1
ATOM 822 O O . GLY A 1 106 ? -1.118 32.438 6.695 1 95.94 106 GLY A O 1
ATOM 823 N N . PHE A 1 107 ? -0.149 33.625 5.082 1 96.25 107 PHE A N 1
ATOM 824 C CA . PHE A 1 107 ? -1.349 33.594 4.254 1 96.25 107 PHE A CA 1
ATOM 825 C C . PHE A 1 107 ? -1.721 32.156 3.883 1 96.25 107 PHE A C 1
ATOM 827 O O . PHE A 1 107 ? -2.885 31.766 3.99 1 96.25 107 PHE A O 1
ATOM 834 N N . LEU A 1 108 ? -0.788 31.344 3.506 1 96 108 LEU A N 1
ATOM 835 C CA . LEU A 1 108 ? -1.021 29.953 3.148 1 96 108 LEU A CA 1
ATOM 836 C C . LEU A 1 108 ? -1.485 29.156 4.359 1 96 108 LEU A C 1
ATOM 838 O O . LEU A 1 108 ? -2.369 28.297 4.246 1 96 108 LEU A O 1
ATOM 842 N N . LEU A 1 109 ? -0.878 29.469 5.441 1 94.69 109 LEU A N 1
ATOM 843 C CA . LEU A 1 109 ? -1.259 28.781 6.676 1 94.69 109 LEU A CA 1
ATOM 844 C C . LEU A 1 109 ? -2.699 29.109 7.055 1 94.69 109 LEU A C 1
ATOM 846 O O . LEU A 1 109 ? -3.418 28.266 7.578 1 94.69 109 LEU A O 1
ATOM 850 N N . GLY A 1 110 ? -3.051 30.344 6.801 1 95.25 110 GLY A N 1
ATOM 851 C CA . GLY A 1 110 ? -4.434 30.719 7.039 1 95.25 110 GLY A CA 1
ATOM 852 C C . GLY A 1 110 ? -5.422 29.953 6.184 1 95.25 110 GLY A C 1
ATOM 853 O O . GLY A 1 110 ? -6.426 29.453 6.688 1 95.25 110 GLY A O 1
ATOM 854 N N . ILE A 1 111 ? -5.141 29.797 4.949 1 96.31 111 ILE A N 1
ATOM 855 C CA . ILE A 1 111 ? -5.988 29.031 4.035 1 96.31 111 ILE A CA 1
ATOM 856 C C . ILE A 1 111 ? -5.984 27.562 4.434 1 96.31 111 ILE A C 1
ATOM 858 O O . ILE A 1 111 ? -7.027 26.906 4.406 1 96.31 111 ILE A O 1
ATOM 862 N N . ASP A 1 112 ? -4.848 27.094 4.723 1 95.81 112 ASP A N 1
ATOM 863 C CA . ASP A 1 112 ? -4.688 25.719 5.184 1 95.81 112 ASP A CA 1
ATOM 864 C C . ASP A 1 112 ? -5.582 25.438 6.391 1 95.81 112 ASP A C 1
ATOM 866 O O . ASP A 1 112 ? -6.277 24.422 6.434 1 95.81 112 ASP A O 1
ATOM 870 N N . SER A 1 113 ? -5.527 26.328 7.344 1 94.44 113 SER A N 1
ATOM 871 C CA . SER A 1 113 ? -6.32 26.156 8.555 1 94.44 113 SER A CA 1
ATOM 872 C C . SER A 1 113 ? -7.812 26.172 8.25 1 94.44 113 SER A C 1
ATOM 874 O O . SER A 1 113 ? -8.578 25.391 8.82 1 94.44 113 SER A O 1
ATOM 876 N N . TYR A 1 114 ? -8.219 27.047 7.371 1 96.25 114 TYR A N 1
ATOM 877 C CA . TYR A 1 114 ? -9.633 27.109 6.992 1 96.25 114 TYR A CA 1
ATOM 878 C C . TYR A 1 114 ? -10.055 25.812 6.305 1 96.25 114 TYR A C 1
ATOM 880 O O . TYR A 1 114 ? -11.109 25.25 6.617 1 96.25 114 TYR A O 1
ATOM 888 N N . LEU A 1 115 ? -9.25 25.312 5.391 1 96.69 115 LEU A N 1
ATOM 889 C CA . LEU A 1 115 ? -9.57 24.078 4.68 1 96.69 115 LEU A CA 1
ATOM 890 C C . LEU A 1 115 ? -9.633 22.891 5.641 1 96.69 115 LEU A C 1
ATOM 892 O O . LEU A 1 115 ? -10.508 22.047 5.52 1 96.69 115 LEU A O 1
ATOM 896 N N . TYR A 1 116 ? -8.781 22.922 6.523 1 94.88 116 TYR A N 1
ATOM 897 C CA . TYR A 1 116 ? -8.719 21.859 7.512 1 94.88 116 TYR A CA 1
ATOM 898 C C . TYR A 1 116 ? -9.977 21.828 8.375 1 94.88 116 TYR A C 1
ATOM 900 O O . TYR A 1 116 ? -10.594 20.781 8.57 1 94.88 116 TYR A O 1
ATOM 908 N N . THR A 1 117 ? -10.352 22.953 8.859 1 94.31 117 THR A N 1
ATOM 909 C CA . THR A 1 117 ? -11.539 23.031 9.711 1 94.31 117 THR A CA 1
ATOM 910 C C . THR A 1 117 ? -12.805 22.797 8.891 1 94.31 117 THR A C 1
ATOM 912 O O . THR A 1 117 ? -13.773 22.219 9.391 1 94.31 117 THR A O 1
ATOM 915 N N . PHE A 1 118 ? -12.727 23.25 7.699 1 95.25 118 PHE A N 1
ATOM 916 C CA . PHE A 1 118 ? -13.836 22.969 6.793 1 95.25 118 PHE A CA 1
ATOM 917 C C . PHE A 1 118 ? -14.031 21.453 6.648 1 95.25 118 PHE A C 1
ATOM 919 O O . PHE A 1 118 ? -15.164 20.969 6.723 1 95.25 118 PHE A O 1
ATOM 926 N N . GLY A 1 119 ? -12.992 20.797 6.461 1 95.12 119 GLY A N 1
ATOM 927 C CA . GLY A 1 119 ? -13.055 19.344 6.383 1 95.12 119 GLY A CA 1
ATOM 928 C C . GLY A 1 119 ? -13.523 18.703 7.676 1 95.12 119 GLY A C 1
ATOM 929 O O . GLY A 1 119 ? -14.352 17.781 7.656 1 95.12 119 GLY A O 1
ATOM 930 N N . MET A 1 120 ? -13.109 19.266 8.75 1 93.56 120 MET A N 1
ATOM 931 C CA . MET A 1 120 ? -13.43 18.703 10.062 1 93.56 120 MET A CA 1
ATOM 932 C C . MET A 1 120 ? -14.906 18.906 10.383 1 93.56 120 MET A C 1
ATOM 934 O O . MET A 1 120 ? -15.453 18.234 11.266 1 93.56 120 MET A O 1
ATOM 938 N N . SER A 1 121 ? -15.539 19.766 9.727 1 94.81 121 SER A N 1
ATOM 939 C CA . SER A 1 121 ? -16.969 20 9.961 1 94.81 121 SER A CA 1
ATOM 940 C C . SER A 1 121 ? -17.812 18.875 9.367 1 94.81 121 SER A C 1
ATOM 942 O O . SER A 1 121 ? -18.938 18.625 9.812 1 94.81 121 SER A O 1
ATOM 944 N N . TYR A 1 122 ? -17.25 18.125 8.406 1 94.31 122 TYR A N 1
ATOM 945 C CA . TYR A 1 122 ? -18.062 17.141 7.719 1 94.31 122 TYR A CA 1
ATOM 946 C C . TYR A 1 122 ? -17.5 15.734 7.891 1 94.31 122 TYR A C 1
ATOM 948 O O . TYR A 1 122 ? -18.203 14.742 7.711 1 94.31 122 TYR A O 1
ATOM 956 N N . LEU A 1 123 ? -16.266 15.703 8.227 1 94.38 123 LEU A N 1
ATOM 957 C CA . LEU A 1 123 ? -15.594 14.406 8.266 1 94.38 123 LEU A CA 1
ATOM 958 C C . LEU A 1 123 ? -15.367 13.953 9.711 1 94.38 123 LEU A C 1
ATOM 960 O O . LEU A 1 123 ? -15.219 14.789 10.602 1 94.38 123 LEU A O 1
ATOM 964 N N . PRO A 1 124 ? -15.406 12.641 9.898 1 94.19 124 PRO A N 1
ATOM 965 C CA . PRO A 1 124 ? -14.938 12.148 11.195 1 94.19 124 PRO A CA 1
ATOM 966 C C . PRO A 1 124 ? -13.469 12.453 11.453 1 94.19 124 PRO A C 1
ATOM 968 O O . PRO A 1 124 ? -12.695 12.609 10.5 1 94.19 124 PRO A O 1
ATOM 971 N N . VAL A 1 125 ? -13.109 12.586 12.711 1 94.5 125 VAL A N 1
ATOM 972 C CA . VAL A 1 125 ? -11.742 12.891 13.102 1 94.5 125 VAL A CA 1
ATOM 973 C C . VAL A 1 125 ? -10.797 11.797 12.602 1 94.5 125 VAL A C 1
ATOM 975 O O . VAL A 1 125 ? -9.68 12.078 12.18 1 94.5 125 VAL A O 1
ATOM 978 N N . SER A 1 126 ? -11.211 10.539 12.633 1 93.88 126 SER A N 1
ATOM 979 C CA . SER A 1 126 ? -10.398 9.406 12.203 1 93.88 126 SER A CA 1
ATOM 980 C C . SER A 1 126 ? -10.023 9.523 10.727 1 93.88 126 SER A C 1
ATOM 982 O O . SER A 1 126 ? -8.867 9.32 10.359 1 93.88 126 SER A O 1
ATOM 984 N N . VAL A 1 127 ? -10.977 9.938 9.898 1 94.81 127 VAL A N 1
ATOM 985 C CA . VAL A 1 127 ? -10.727 10.094 8.469 1 94.81 127 VAL A CA 1
ATOM 986 C C . VAL A 1 127 ? -9.867 11.328 8.227 1 94.81 127 VAL A C 1
ATOM 988 O O . VAL A 1 127 ? -8.891 11.273 7.465 1 94.81 127 VAL A O 1
ATOM 991 N N . SER A 1 128 ? -10.164 12.414 8.898 1 94.06 128 SER A N 1
ATOM 992 C CA . SER A 1 128 ? -9.43 13.656 8.711 1 94.06 128 SER A CA 1
ATOM 993 C C . SER A 1 128 ? -7.969 13.5 9.125 1 94.06 128 SER A C 1
ATOM 995 O O . SER A 1 128 ? -7.074 14.062 8.484 1 94.06 128 SER A O 1
ATOM 997 N N . SER A 1 129 ? -7.781 12.836 10.133 1 93.38 129 SER A N 1
ATOM 998 C CA . SER A 1 129 ? -6.418 12.617 10.609 1 93.38 129 SER A CA 1
ATOM 999 C C . SER A 1 129 ? -5.609 11.797 9.609 1 93.38 129 SER A C 1
ATOM 1001 O O . SER A 1 129 ? -4.438 12.094 9.359 1 93.38 129 SER A O 1
ATOM 1003 N N . LEU A 1 130 ? -6.18 10.797 9.07 1 94.5 130 LEU A N 1
ATOM 1004 C CA . LEU A 1 130 ? -5.5 9.961 8.086 1 94.5 130 LEU A CA 1
ATOM 1005 C C . LEU A 1 130 ? -5.227 10.742 6.801 1 94.5 130 LEU A C 1
ATOM 1007 O O . LEU A 1 130 ? -4.137 10.641 6.234 1 94.5 130 LEU A O 1
ATOM 1011 N N . LEU A 1 131 ? -6.172 11.5 6.426 1 95.25 131 LEU A N 1
ATOM 1012 C CA . LEU A 1 131 ? -5.973 12.344 5.254 1 95.25 131 LEU A CA 1
ATOM 1013 C C . LEU A 1 131 ? -4.887 13.383 5.512 1 95.25 131 LEU A C 1
ATOM 1015 O O . LEU A 1 131 ? -4.078 13.672 4.629 1 95.25 131 LEU A O 1
ATOM 1019 N N . GLY A 1 132 ? -4.887 13.875 6.68 1 94.12 132 GLY A N 1
ATOM 1020 C CA . GLY A 1 132 ? -3.865 14.844 7.066 1 94.12 132 GLY A CA 1
ATOM 1021 C C . GLY A 1 132 ? -2.463 14.266 7.047 1 94.12 132 GLY A C 1
ATOM 1022 O O . GLY A 1 132 ? -1.498 14.977 6.758 1 94.12 132 GLY A O 1
ATOM 1023 N N . SER A 1 133 ? -2.363 13.023 7.297 1 91.56 133 SER A N 1
ATOM 1024 C CA . SER A 1 133 ? -1.066 12.359 7.324 1 91.56 133 SER A CA 1
ATOM 1025 C C . SER A 1 133 ? -0.445 12.297 5.934 1 91.56 133 SER A C 1
ATOM 1027 O O . SER A 1 133 ? 0.768 12.125 5.797 1 91.56 133 SER A O 1
ATOM 1029 N N . SER A 1 134 ? -1.271 12.469 4.953 1 93.69 134 SER A N 1
ATOM 1030 C CA . SER A 1 134 ? -0.751 12.469 3.59 1 93.69 134 SER A CA 1
ATOM 1031 C C . SER A 1 134 ? 0.103 13.703 3.318 1 93.69 134 SER A C 1
ATOM 1033 O O . SER A 1 134 ? 0.727 13.812 2.262 1 93.69 134 SER A O 1
ATOM 1035 N N . GLN A 1 135 ? 0.118 14.617 4.246 1 93.56 135 GLN A N 1
ATOM 1036 C CA . GLN A 1 135 ? 0.917 15.828 4.074 1 93.56 135 GLN A CA 1
ATOM 1037 C C . GLN A 1 135 ? 2.381 15.492 3.816 1 93.56 135 GLN A C 1
ATOM 1039 O O . GLN A 1 135 ? 3.074 16.219 3.098 1 93.56 135 GLN A O 1
ATOM 1044 N N . LEU A 1 136 ? 2.859 14.414 4.371 1 89.88 136 LEU A N 1
ATOM 1045 C CA . LEU A 1 136 ? 4.246 14.008 4.172 1 89.88 136 LEU A CA 1
ATOM 1046 C C . LEU A 1 136 ? 4.52 13.711 2.703 1 89.88 136 LEU A C 1
ATOM 1048 O O . LEU A 1 136 ? 5.59 14.047 2.188 1 89.88 136 LEU A O 1
ATOM 1052 N N . ALA A 1 137 ? 3.562 13.047 2.107 1 92.94 137 ALA A N 1
ATOM 1053 C CA . ALA A 1 137 ? 3.707 12.781 0.679 1 92.94 137 ALA A CA 1
ATOM 1054 C C . ALA A 1 137 ? 3.803 14.078 -0.117 1 92.94 137 ALA A C 1
ATOM 1056 O O . ALA A 1 137 ? 4.652 14.211 -1.002 1 92.94 137 ALA A O 1
ATOM 1057 N N . PHE A 1 138 ? 3.027 15 0.198 1 94.56 138 PHE A N 1
ATOM 1058 C CA . PHE A 1 138 ? 3.047 16.281 -0.489 1 94.56 138 PHE A CA 1
ATOM 1059 C C . PHE A 1 138 ? 4.34 17.047 -0.197 1 94.56 138 PHE A C 1
ATOM 1061 O O . PHE A 1 138 ? 4.906 17.688 -1.084 1 94.56 138 PHE A O 1
ATOM 1068 N N . THR A 1 139 ? 4.742 17 1.03 1 92.88 139 THR A N 1
ATOM 1069 C CA . THR A 1 139 ? 6.008 17.609 1.399 1 92.88 139 THR A CA 1
ATOM 1070 C C . THR A 1 139 ? 7.148 17.078 0.542 1 92.88 139 THR A C 1
ATOM 1072 O O . THR A 1 139 ? 7.973 17.844 0.04 1 92.88 139 THR A O 1
ATOM 1075 N N . ALA A 1 140 ? 7.199 15.789 0.427 1 91.06 140 ALA A N 1
ATOM 1076 C CA . ALA A 1 140 ? 8.242 15.164 -0.382 1 91.06 140 ALA A CA 1
ATOM 1077 C C . ALA A 1 140 ? 8.172 15.641 -1.831 1 91.06 140 ALA A C 1
ATOM 1079 O O . ALA A 1 140 ? 9.195 15.945 -2.445 1 91.06 140 ALA A O 1
ATOM 1080 N N . ILE A 1 141 ? 7.035 15.727 -2.375 1 93.75 141 ILE A N 1
ATOM 1081 C CA . ILE A 1 141 ? 6.836 16.156 -3.758 1 93.75 141 ILE A CA 1
ATOM 1082 C C . ILE A 1 141 ? 7.281 17.609 -3.922 1 93.75 141 ILE A C 1
ATOM 1084 O O . ILE A 1 141 ? 8.047 17.922 -4.832 1 93.75 141 ILE A O 1
ATOM 1088 N N . PHE A 1 142 ? 6.863 18.406 -3.014 1 94.38 142 PHE A N 1
ATOM 1089 C CA . PHE A 1 142 ? 7.184 19.828 -3.127 1 94.38 142 PHE A CA 1
ATOM 1090 C C . PHE A 1 142 ? 8.656 20.078 -2.807 1 94.38 142 PHE A C 1
ATOM 1092 O O . PHE A 1 142 ? 9.273 20.984 -3.365 1 94.38 142 PHE A O 1
ATOM 1099 N N . ALA A 1 143 ? 9.125 19.344 -1.879 1 92 143 ALA A N 1
ATOM 1100 C CA . ALA A 1 143 ? 10.547 19.484 -1.596 1 92 143 ALA A CA 1
ATOM 1101 C C . ALA A 1 143 ? 11.383 19.203 -2.844 1 92 143 ALA A C 1
ATOM 1103 O O . ALA A 1 143 ? 12.406 19.859 -3.07 1 92 143 ALA A O 1
ATOM 1104 N N . TYR A 1 144 ? 10.992 18.297 -3.619 1 91.88 144 TYR A N 1
ATOM 1105 C CA . TYR A 1 144 ? 11.695 17.969 -4.855 1 91.88 144 TYR A CA 1
ATOM 1106 C C . TYR A 1 144 ? 11.609 19.125 -5.848 1 91.88 144 TYR A C 1
ATOM 1108 O O . TYR A 1 144 ? 12.609 19.516 -6.453 1 91.88 144 TYR A O 1
ATOM 1116 N N . PHE A 1 145 ? 10.508 19.75 -5.953 1 92.38 145 PHE A N 1
ATOM 1117 C CA . PHE A 1 145 ? 10.289 20.766 -6.984 1 92.38 145 PHE A CA 1
ATOM 1118 C C . PHE A 1 145 ? 10.789 22.125 -6.523 1 92.38 145 PHE A C 1
ATOM 1120 O O . PHE A 1 145 ? 11.312 22.891 -7.328 1 92.38 145 PHE A O 1
ATOM 1127 N N . VAL A 1 146 ? 10.703 22.391 -5.215 1 91.31 146 VAL A N 1
ATOM 1128 C CA . VAL A 1 146 ? 10.961 23.75 -4.711 1 91.31 146 VAL A CA 1
ATOM 1129 C C . VAL A 1 146 ? 12.422 23.859 -4.281 1 91.31 146 VAL A C 1
ATOM 1131 O O . VAL A 1 146 ? 13.102 24.844 -4.621 1 91.31 146 VAL A O 1
ATOM 1134 N N . VAL A 1 147 ? 12.977 22.891 -3.562 1 91.19 147 VAL A N 1
ATOM 1135 C CA . VAL A 1 147 ? 14.336 22.984 -3.031 1 91.19 147 VAL A CA 1
ATOM 1136 C C . VAL A 1 147 ? 15.234 21.969 -3.715 1 91.19 147 VAL A C 1
ATOM 1138 O O . VAL A 1 147 ? 16.406 21.812 -3.354 1 91.19 147 VAL A O 1
ATOM 1141 N N . LYS A 1 148 ? 14.742 21.125 -4.621 1 88.56 148 LYS A N 1
ATOM 1142 C CA . LYS A 1 148 ? 15.492 20.188 -5.445 1 88.56 148 LYS A CA 1
ATOM 1143 C C . LYS A 1 148 ? 16.125 19.094 -4.594 1 88.56 148 LYS A C 1
ATOM 1145 O O . LYS A 1 148 ? 17.297 18.75 -4.777 1 88.56 148 LYS A O 1
ATOM 1150 N N . HIS A 1 149 ? 15.359 18.734 -3.631 1 84.88 149 HIS A N 1
ATOM 1151 C CA . HIS A 1 149 ? 15.797 17.562 -2.877 1 84.88 149 HIS A CA 1
ATOM 1152 C C . HIS A 1 149 ? 15.805 16.312 -3.754 1 84.88 149 HIS A C 1
ATOM 1154 O O . HIS A 1 149 ? 15.039 16.219 -4.723 1 84.88 149 HIS A O 1
ATOM 1160 N N . LYS A 1 150 ? 16.719 15.422 -3.525 1 83 150 LYS A N 1
ATOM 1161 C CA . LYS A 1 150 ? 16.766 14.172 -4.273 1 83 150 LYS A CA 1
ATOM 1162 C C . LYS A 1 150 ? 15.57 13.281 -3.932 1 83 150 LYS A C 1
ATOM 1164 O O . LYS A 1 150 ? 15.188 13.164 -2.766 1 83 150 LYS A O 1
ATOM 1169 N N . PHE A 1 151 ? 14.953 12.867 -4.906 1 85.56 151 PHE A N 1
ATOM 1170 C CA . PHE A 1 151 ? 13.859 11.914 -4.758 1 85.56 151 PHE A CA 1
ATOM 1171 C C . PHE A 1 151 ? 14.398 10.484 -4.676 1 85.56 151 PHE A C 1
ATOM 1173 O O . PHE A 1 151 ? 14.75 9.891 -5.695 1 85.56 151 PHE A O 1
ATOM 1180 N N . THR A 1 152 ? 14.477 9.906 -3.461 1 87.31 152 THR A N 1
ATOM 1181 C CA . THR A 1 152 ? 14.984 8.555 -3.248 1 87.31 152 THR A CA 1
ATOM 1182 C C . THR A 1 152 ? 13.875 7.523 -3.451 1 87.31 152 THR A C 1
ATOM 1184 O O . THR A 1 152 ? 12.695 7.879 -3.537 1 87.31 152 THR A O 1
ATOM 1187 N N . HIS A 1 153 ? 14.242 6.285 -3.588 1 90.5 153 HIS A N 1
ATOM 1188 C CA . HIS A 1 153 ? 13.273 5.207 -3.732 1 90.5 153 HIS A CA 1
ATOM 1189 C C . HIS A 1 153 ? 12.391 5.09 -2.494 1 90.5 153 HIS A C 1
ATOM 1191 O O . HIS A 1 153 ? 11.219 4.699 -2.59 1 90.5 153 HIS A O 1
ATOM 1197 N N . TYR A 1 154 ? 12.883 5.512 -1.387 1 91.62 154 TYR A N 1
ATOM 1198 C CA . TYR A 1 154 ? 12.133 5.453 -0.139 1 91.62 154 TYR A CA 1
ATOM 1199 C C . TYR A 1 154 ? 11.055 6.531 -0.103 1 91.62 154 TYR A C 1
ATOM 1201 O O . TYR A 1 154 ? 9.938 6.285 0.342 1 91.62 154 TYR A O 1
ATOM 1209 N N . SER A 1 155 ? 11.43 7.734 -0.573 1 92.56 155 SER A N 1
ATOM 1210 C CA . SER A 1 155 ? 10.445 8.812 -0.617 1 92.56 155 SER A CA 1
ATOM 1211 C C . SER A 1 155 ? 9.344 8.516 -1.627 1 92.56 155 SER A C 1
ATOM 1213 O O . SER A 1 155 ? 8.18 8.836 -1.39 1 92.56 155 SER A O 1
ATOM 1215 N N . ILE A 1 156 ? 9.742 7.918 -2.711 1 93.19 156 ILE A N 1
ATOM 1216 C CA . ILE A 1 156 ? 8.766 7.555 -3.727 1 93.19 156 ILE A CA 1
ATOM 1217 C C . ILE A 1 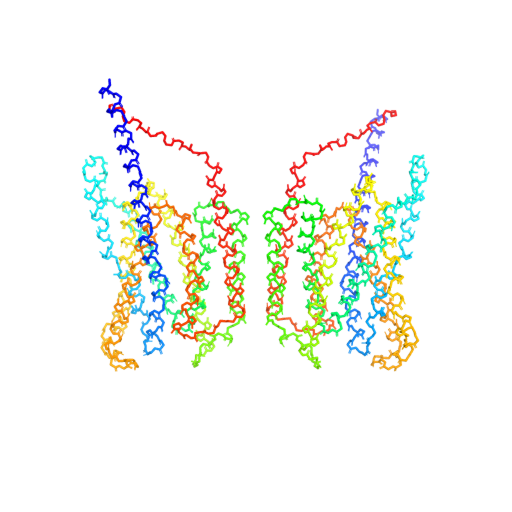156 ? 7.785 6.531 -3.16 1 93.19 156 ILE A C 1
ATOM 1219 O O . ILE A 1 156 ? 6.57 6.652 -3.344 1 93.19 156 ILE A O 1
ATOM 1223 N N . ASN A 1 157 ? 8.328 5.562 -2.553 1 94.44 157 ASN A N 1
ATOM 1224 C CA . ASN A 1 157 ? 7.48 4.547 -1.935 1 94.44 157 ASN A CA 1
ATOM 1225 C C . ASN A 1 157 ? 6.52 5.156 -0.92 1 94.44 157 ASN A C 1
ATOM 1227 O O . ASN A 1 157 ? 5.359 4.746 -0.832 1 94.44 157 ASN A O 1
ATOM 1231 N N . ALA A 1 158 ? 7.027 6.082 -0.144 1 94.44 158 ALA A N 1
ATOM 1232 C CA . ALA A 1 158 ? 6.184 6.766 0.834 1 94.44 158 ALA A CA 1
ATOM 1233 C C . ALA A 1 158 ? 5.035 7.5 0.15 1 94.44 158 ALA A C 1
ATOM 1235 O O . ALA A 1 158 ? 3.885 7.41 0.591 1 94.44 158 ALA A O 1
ATOM 1236 N N . VAL A 1 159 ? 5.32 8.195 -0.882 1 94.31 159 VAL A N 1
ATOM 1237 C CA . VAL A 1 159 ? 4.316 8.953 -1.627 1 94.31 159 VAL A CA 1
ATOM 1238 C C . VAL A 1 159 ? 3.256 8 -2.174 1 94.31 159 VAL A C 1
ATOM 1240 O O . VAL A 1 159 ? 2.057 8.266 -2.053 1 94.31 159 VAL A O 1
ATOM 1243 N N . VAL A 1 160 ? 3.697 6.891 -2.715 1 94.06 160 VAL A N 1
ATOM 1244 C CA . VAL A 1 160 ? 2.779 5.922 -3.301 1 94.06 160 VAL A CA 1
ATOM 1245 C C . VAL A 1 160 ? 1.877 5.34 -2.215 1 94.06 160 VAL A C 1
ATOM 1247 O O . VAL A 1 160 ? 0.653 5.312 -2.363 1 94.06 160 VAL A O 1
ATOM 1250 N N . LEU A 1 161 ? 2.447 4.953 -1.137 1 95.44 161 LEU A N 1
ATOM 1251 C CA . LEU A 1 161 ? 1.707 4.316 -0.053 1 95.44 161 LEU A CA 1
ATOM 1252 C C . LEU A 1 161 ? 0.708 5.289 0.567 1 95.44 161 LEU A C 1
ATOM 1254 O O . LEU A 1 161 ? -0.44 4.922 0.83 1 95.44 161 LEU A O 1
ATOM 1258 N N . MET A 1 162 ? 1.101 6.508 0.769 1 94.69 162 MET A N 1
ATOM 1259 C CA . MET A 1 162 ? 0.213 7.5 1.367 1 94.69 162 MET A CA 1
ATOM 1260 C C . MET A 1 162 ? -0.909 7.875 0.405 1 94.69 162 MET A C 1
ATOM 1262 O O . MET A 1 162 ? -2.031 8.156 0.832 1 94.69 162 MET A O 1
ATOM 1266 N N . THR A 1 163 ? -0.542 7.902 -0.84 1 92.75 163 THR A N 1
ATOM 1267 C CA . THR A 1 163 ? -1.569 8.133 -1.85 1 92.75 163 THR A CA 1
ATOM 1268 C C . THR A 1 163 ? -2.582 6.992 -1.862 1 92.75 163 THR A C 1
ATOM 1270 O O . THR A 1 163 ? -3.791 7.227 -1.894 1 92.75 163 THR A O 1
ATOM 1273 N N . PHE A 1 164 ? -2.078 5.758 -1.785 1 94.88 164 PHE A N 1
ATOM 1274 C CA . PHE A 1 164 ? -2.965 4.602 -1.73 1 94.88 164 PHE A CA 1
ATOM 1275 C C . PHE A 1 164 ? -3.844 4.652 -0.485 1 94.88 164 PHE A C 1
ATOM 1277 O O . PHE A 1 164 ? -5.031 4.328 -0.543 1 94.88 164 PHE A O 1
ATOM 1284 N N . GLY A 1 165 ? -3.256 5.047 0.636 1 94.38 165 GLY A N 1
ATOM 1285 C CA . GLY A 1 165 ? -4.039 5.172 1.855 1 94.38 165 GLY A CA 1
ATOM 1286 C C . GLY A 1 165 ? -5.188 6.156 1.727 1 94.38 165 GLY A C 1
ATOM 1287 O O . GLY A 1 165 ? -6.316 5.855 2.119 1 94.38 165 GLY A O 1
ATOM 1288 N N . SER A 1 166 ? -4.914 7.266 1.146 1 94.12 166 SER A N 1
ATOM 1289 C CA . SER A 1 166 ? -5.953 8.266 0.94 1 94.12 166 SER A CA 1
ATOM 1290 C C . SER A 1 166 ? -7.008 7.773 -0.046 1 94.12 166 SER A C 1
ATOM 1292 O O . SER A 1 166 ? -8.203 8.039 0.125 1 94.12 166 SER A O 1
ATOM 1294 N N . ALA A 1 167 ? -6.555 7.086 -1.058 1 92.56 167 ALA A N 1
ATOM 1295 C CA . ALA A 1 167 ? -7.473 6.574 -2.074 1 92.56 167 ALA A CA 1
ATOM 1296 C C . ALA A 1 167 ? -8.438 5.555 -1.478 1 92.56 167 ALA A C 1
ATOM 1298 O O . ALA A 1 167 ? -9.617 5.531 -1.827 1 92.56 167 ALA A O 1
ATOM 1299 N N . ILE A 1 168 ? -7.965 4.73 -0.621 1 93.06 168 ILE A N 1
ATOM 1300 C CA . ILE A 1 168 ? -8.805 3.719 0.008 1 93.06 168 ILE A CA 1
ATOM 1301 C C . ILE A 1 168 ? -9.898 4.395 0.832 1 93.06 168 ILE A C 1
ATOM 1303 O O . ILE A 1 168 ? -11.039 3.938 0.851 1 93.06 168 ILE A O 1
ATOM 1307 N N . LEU A 1 169 ? -9.547 5.465 1.482 1 92.88 169 LEU A N 1
ATOM 1308 C CA . LEU A 1 169 ? -10.531 6.219 2.246 1 92.88 169 LEU A CA 1
ATOM 1309 C C . LEU A 1 169 ? -11.594 6.809 1.325 1 92.88 169 LEU A C 1
ATOM 1311 O O . LEU A 1 169 ? -12.773 6.848 1.677 1 92.88 169 LEU A O 1
ATOM 1315 N N . GLY A 1 170 ? -11.117 7.246 0.19 1 89.94 170 GLY A N 1
ATOM 1316 C CA . GLY A 1 170 ? -12.047 7.793 -0.786 1 89.94 170 GLY A CA 1
ATOM 1317 C C . GLY A 1 170 ? -13.016 6.762 -1.333 1 89.94 170 GLY A C 1
ATOM 1318 O O . GLY A 1 170 ? -14.148 7.09 -1.69 1 89.94 170 GLY A O 1
ATOM 1319 N N . LEU A 1 171 ? -12.594 5.531 -1.388 1 86.62 171 LEU A N 1
ATOM 1320 C CA . LEU A 1 171 ? -13.438 4.453 -1.882 1 86.62 171 LEU A CA 1
ATOM 1321 C C . LEU A 1 171 ? -14.484 4.059 -0.84 1 86.62 171 LEU A C 1
ATOM 1323 O O . LEU A 1 171 ? -15.508 3.457 -1.177 1 86.62 171 LEU A O 1
ATOM 1327 N N . HIS A 1 172 ? -14.258 4.395 0.402 1 84.25 172 HIS A N 1
ATOM 1328 C CA . HIS A 1 172 ? -15.148 3.99 1.482 1 84.25 172 HIS A CA 1
ATOM 1329 C C . HIS A 1 172 ? -15.938 5.18 2.018 1 84.25 172 HIS A C 1
ATOM 1331 O O . HIS A 1 172 ? -16.25 5.234 3.209 1 84.25 172 HIS A O 1
ATOM 1337 N N . MET A 1 173 ? -16.219 6.105 1.257 1 79.88 173 MET A N 1
ATOM 1338 C CA . MET A 1 173 ? -16.875 7.336 1.689 1 79.88 173 MET A CA 1
ATOM 1339 C C . MET A 1 173 ? -18.266 7.051 2.246 1 79.88 173 MET A C 1
ATOM 1341 O O . MET A 1 173 ? -18.672 7.637 3.252 1 79.88 173 MET A O 1
ATOM 1345 N N . ASN A 1 174 ? -18.938 6.078 1.725 1 79 174 ASN A N 1
ATOM 1346 C CA . ASN A 1 174 ? -20.312 5.785 2.131 1 79 174 ASN A CA 1
ATOM 1347 C C . ASN A 1 174 ? -20.359 5.121 3.504 1 79 174 ASN A C 1
ATOM 1349 O O . ASN A 1 174 ? -21.297 5.34 4.273 1 79 174 ASN A O 1
ATOM 1353 N N . GLY A 1 175 ? -19.312 4.422 3.785 1 78.94 175 GLY A N 1
ATOM 1354 C CA . GLY A 1 175 ? -19.297 3.723 5.062 1 78.94 175 GLY A CA 1
ATOM 1355 C C . GLY A 1 175 ? -18.922 4.621 6.227 1 78.94 175 GLY A C 1
ATOM 1356 O O . GLY A 1 175 ? -19.312 4.363 7.367 1 78.94 175 GLY A O 1
ATOM 1357 N N . ASP A 1 176 ? -18.312 5.742 5.98 1 82.94 176 ASP A N 1
ATOM 1358 C CA . ASP A 1 176 ? -17.766 6.586 7.043 1 82.94 176 ASP A CA 1
ATOM 1359 C C . ASP A 1 176 ? -18.562 7.875 7.188 1 82.94 176 ASP A C 1
ATOM 1361 O O . ASP A 1 176 ? -18.297 8.68 8.086 1 82.94 176 ASP A O 1
ATOM 1365 N N . ARG A 1 177 ? -19.5 8.031 6.395 1 84.94 177 ARG A N 1
ATOM 1366 C CA . ARG A 1 177 ? -20.312 9.25 6.441 1 84.94 177 ARG A CA 1
ATOM 1367 C C . ARG A 1 177 ? -21.125 9.32 7.73 1 84.94 177 ARG A C 1
ATOM 1369 O O . ARG A 1 177 ? -21.891 8.406 8.039 1 84.94 177 ARG A O 1
ATOM 1376 N N . PRO A 1 178 ? -20.828 10.453 8.477 1 84.38 178 PRO A N 1
ATOM 1377 C CA . PRO A 1 178 ? -21.609 10.609 9.703 1 84.38 178 PRO A CA 1
ATOM 1378 C C . PRO A 1 178 ? -23.109 10.672 9.445 1 84.38 178 PRO A C 1
ATOM 1380 O O . PRO A 1 178 ? -23.547 11.047 8.344 1 84.38 178 PRO A O 1
ATOM 1383 N N . SER A 1 179 ? -23.859 10.289 10.492 1 82 179 SER A N 1
ATOM 1384 C CA . SER A 1 179 ? -25.312 10.273 10.367 1 82 179 SER A CA 1
ATOM 1385 C C . SER A 1 179 ? -25.859 11.664 10.07 1 82 179 SER A C 1
ATOM 1387 O O . SER A 1 179 ? -25.469 12.641 10.711 1 82 179 SER A O 1
ATOM 1389 N N . GLY A 1 180 ? -26.594 11.828 9.047 1 82.06 180 GLY A N 1
ATOM 1390 C CA . GLY A 1 180 ? -27.25 13.086 8.727 1 82.06 180 GLY A CA 1
ATOM 1391 C C . GLY A 1 180 ? -26.484 13.914 7.711 1 82.06 180 GLY A C 1
ATOM 1392 O O . GLY A 1 180 ? -27 14.914 7.207 1 82.06 180 GLY A O 1
ATOM 1393 N N . GLU A 1 181 ? -25.312 13.508 7.473 1 87.12 181 GLU A N 1
ATOM 1394 C CA . GLU A 1 181 ? -24.516 14.273 6.535 1 87.12 181 GLU A CA 1
ATOM 1395 C C . GLU A 1 181 ? -24.75 13.812 5.098 1 87.12 181 GLU A C 1
ATOM 1397 O O . GLU A 1 181 ? -24.891 12.617 4.84 1 87.12 181 GLU A O 1
ATOM 1402 N N . SER A 1 182 ? -24.812 14.766 4.188 1 90.12 182 SER A N 1
ATOM 1403 C CA . SER A 1 182 ? -25 14.445 2.781 1 90.12 182 SER A CA 1
ATOM 1404 C C . SER A 1 182 ? -23.719 13.945 2.141 1 90.12 182 SER A C 1
ATOM 1406 O O . SER A 1 182 ? -22.625 14.242 2.621 1 90.12 182 SER A O 1
ATOM 1408 N N . ASN A 1 183 ? -23.828 13.242 1.096 1 90.94 183 ASN A N 1
ATOM 1409 C CA . ASN A 1 183 ? -22.672 12.75 0.349 1 90.94 183 ASN A CA 1
ATOM 1410 C C . ASN A 1 183 ? -21.859 13.898 -0.24 1 90.94 183 ASN A C 1
ATOM 1412 O O . ASN A 1 183 ? -20.625 13.82 -0.29 1 90.94 183 ASN A O 1
ATOM 1416 N N . ALA A 1 184 ? -22.516 14.844 -0.623 1 91.62 184 ALA A N 1
ATOM 1417 C CA . ALA A 1 184 ? -21.844 15.992 -1.221 1 91.62 184 ALA A CA 1
ATOM 1418 C C . ALA A 1 184 ? -20.953 16.703 -0.201 1 91.62 184 ALA A C 1
ATOM 1420 O O . ALA A 1 184 ? -19.797 17.031 -0.492 1 91.62 184 ALA A O 1
ATOM 1421 N N . ASN A 1 185 ? -21.5 16.938 0.993 1 92.81 185 ASN A N 1
ATOM 1422 C CA . ASN A 1 185 ? -20.734 17.594 2.051 1 92.81 185 ASN A CA 1
ATOM 1423 C C . ASN A 1 185 ? -19.531 16.766 2.469 1 92.81 185 ASN A C 1
ATOM 1425 O O . ASN A 1 185 ? -18.438 17.297 2.689 1 92.81 185 ASN A O 1
ATOM 1429 N N . TYR A 1 186 ? -19.781 15.516 2.559 1 93.94 186 TYR A N 1
ATOM 1430 C CA . TYR A 1 186 ? -18.688 14.625 2.928 1 93.94 186 TYR A CA 1
ATOM 1431 C C . TYR A 1 186 ? -17.578 14.656 1.883 1 93.94 186 TYR A C 1
ATOM 1433 O O . TYR A 1 186 ? -16.391 14.75 2.225 1 93.94 186 TYR A O 1
ATOM 1441 N N . THR A 1 187 ? -17.984 14.57 0.598 1 93.25 187 THR A N 1
ATOM 1442 C CA . THR A 1 187 ? -17.016 14.594 -0.49 1 93.25 187 THR A CA 1
ATOM 1443 C C . THR A 1 187 ? -16.266 15.922 -0.51 1 93.25 187 THR A C 1
ATOM 1445 O O . THR A 1 187 ? -15.055 15.953 -0.734 1 93.25 187 THR A O 1
ATOM 1448 N N . LEU A 1 188 ? -16.984 16.938 -0.246 1 94.06 188 LEU A N 1
ATOM 1449 C CA . LEU A 1 188 ? -16.344 18.25 -0.172 1 94.06 188 LEU A CA 1
ATOM 1450 C C . LEU A 1 188 ? -15.352 18.312 0.978 1 94.06 188 LEU A C 1
ATOM 1452 O O . LEU A 1 188 ? -14.234 18.812 0.814 1 94.06 188 LEU A O 1
ATOM 1456 N N . GLY A 1 189 ? -15.75 17.875 2.096 1 95.25 189 GLY A N 1
ATOM 1457 C CA . GLY A 1 189 ? -14.836 17.812 3.223 1 95.25 189 GLY A CA 1
ATOM 1458 C C . GLY A 1 189 ? -13.594 16.984 2.938 1 95.25 189 GLY A C 1
ATOM 1459 O O . GLY A 1 189 ? -12.492 17.359 3.352 1 95.25 189 GLY A O 1
ATOM 1460 N N . PHE A 1 190 ? -13.844 15.945 2.232 1 95.25 190 PHE A N 1
ATOM 1461 C CA . PHE A 1 190 ? -12.742 15.062 1.871 1 95.25 190 PHE A CA 1
ATOM 1462 C C . PHE A 1 190 ? -11.688 15.805 1.06 1 95.25 190 PHE A C 1
ATOM 1464 O O . PHE A 1 190 ? -10.508 15.789 1.404 1 95.25 190 PHE A O 1
ATOM 1471 N N . PHE A 1 191 ? -12.094 16.5 0.086 1 95.38 191 PHE A N 1
ATOM 1472 C CA . PHE A 1 191 ? -11.164 17.188 -0.809 1 95.38 191 PHE A CA 1
ATOM 1473 C C . PHE A 1 191 ? -10.586 18.438 -0.151 1 95.38 191 PHE A C 1
ATOM 1475 O O . PHE A 1 191 ? -9.438 18.797 -0.396 1 95.38 191 PHE A O 1
ATOM 1482 N N . MET A 1 192 ? -11.32 19.062 0.706 1 96.69 192 MET A N 1
ATOM 1483 C CA . MET A 1 192 ? -10.797 20.203 1.444 1 96.69 192 MET A CA 1
ATOM 1484 C C . MET A 1 192 ? -9.688 19.766 2.4 1 96.69 192 MET A C 1
ATOM 1486 O O . MET A 1 192 ? -8.672 20.453 2.533 1 96.69 192 MET A O 1
ATOM 1490 N N . THR A 1 193 ? -9.898 18.641 3.021 1 96.38 193 THR A N 1
ATOM 1491 C CA . THR A 1 193 ? -8.875 18.125 3.922 1 96.38 193 THR A CA 1
ATOM 1492 C C . THR A 1 193 ? -7.621 17.734 3.146 1 96.38 193 THR A C 1
ATOM 1494 O O . THR A 1 193 ? -6.5 18 3.598 1 96.38 193 THR A O 1
ATOM 1497 N N . LEU A 1 194 ? -7.84 17.172 2.023 1 95.88 194 LEU A N 1
ATOM 1498 C CA . LEU A 1 194 ? -6.703 16.844 1.172 1 95.88 194 LEU A CA 1
ATOM 1499 C C . LEU A 1 194 ? -5.98 18.109 0.72 1 95.88 194 LEU A C 1
ATOM 1501 O O . LEU A 1 194 ? -4.75 18.141 0.657 1 95.88 194 LEU A O 1
ATOM 1505 N N . GLY A 1 195 ? -6.781 19.078 0.365 1 96.25 195 GLY A N 1
ATOM 1506 C CA . GLY A 1 195 ? -6.199 20.359 0.023 1 96.25 195 GLY A CA 1
ATOM 1507 C C . GLY A 1 195 ? -5.402 20.984 1.158 1 96.25 195 GLY A C 1
ATOM 1508 O O . GLY A 1 195 ? -4.336 21.547 0.936 1 96.25 195 GLY A O 1
ATOM 1509 N N . ALA A 1 196 ? -5.934 20.875 2.35 1 96.94 196 ALA A N 1
ATOM 1510 C CA . ALA A 1 196 ? -5.219 21.359 3.529 1 96.94 196 ALA A CA 1
ATOM 1511 C C . ALA A 1 196 ? -3.896 20.625 3.711 1 96.94 196 ALA A C 1
ATOM 1513 O O . ALA A 1 196 ? -2.871 21.25 4.004 1 96.94 196 ALA A O 1
ATOM 1514 N N . ALA A 1 197 ? -3.92 19.359 3.514 1 96 197 ALA A N 1
ATOM 1515 C CA . ALA A 1 197 ? -2.707 18.547 3.627 1 96 197 ALA A CA 1
ATOM 1516 C C . ALA A 1 197 ? -1.676 18.969 2.582 1 96 197 ALA A C 1
ATOM 1518 O O . ALA A 1 197 ? -0.48 19.047 2.877 1 96 197 ALA A O 1
ATOM 1519 N N . ALA A 1 198 ? -2.139 19.203 1.43 1 96 198 ALA A N 1
ATOM 1520 C CA . ALA A 1 198 ? -1.25 19.641 0.354 1 96 198 ALA A CA 1
ATOM 1521 C C . ALA A 1 198 ? -0.615 21 0.676 1 96 198 ALA A C 1
ATOM 1523 O O . ALA A 1 198 ? 0.594 21.172 0.512 1 96 198 ALA A O 1
ATOM 1524 N N . LEU A 1 199 ? -1.418 21.859 1.164 1 95.12 199 LEU A N 1
ATOM 1525 C CA . LEU A 1 199 ? -0.907 23.188 1.509 1 95.12 199 LEU A CA 1
ATOM 1526 C C . LEU A 1 199 ? 0.066 23.109 2.68 1 95.12 199 LEU A C 1
ATOM 1528 O O . LEU A 1 199 ? 1.117 23.75 2.664 1 95.12 199 LEU A O 1
ATOM 1532 N N . HIS A 1 200 ? -0.305 22.359 3.584 1 93 200 HIS A N 1
ATOM 1533 C CA . HIS A 1 200 ? 0.579 22.188 4.73 1 93 200 HIS A CA 1
ATOM 1534 C C . HIS A 1 200 ? 1.921 21.594 4.309 1 93 200 HIS A C 1
ATOM 1536 O O . HIS A 1 200 ? 2.971 22.016 4.801 1 93 200 HIS A O 1
ATOM 1542 N N . GLY A 1 201 ? 1.882 20.672 3.469 1 93 201 GLY A N 1
ATOM 1543 C CA . GLY A 1 201 ? 3.102 20.047 2.971 1 93 201 GLY A CA 1
ATOM 1544 C C . GLY A 1 201 ? 3.971 21 2.176 1 93 201 GLY A C 1
ATOM 1545 O O . GLY A 1 201 ? 5.176 20.781 2.027 1 93 201 GLY A O 1
ATOM 1546 N N . PHE A 1 202 ? 3.393 22.031 1.705 1 95.06 202 PHE A N 1
ATOM 1547 C CA . PHE A 1 202 ? 4.109 23.016 0.899 1 95.06 202 PHE A CA 1
ATOM 1548 C C . PHE A 1 202 ? 4.84 24.016 1.788 1 95.06 202 PHE A C 1
ATOM 1550 O O . PHE A 1 202 ? 5.852 24.594 1.385 1 95.06 202 PHE A O 1
ATOM 1557 N N . ILE A 1 203 ? 4.438 24.172 2.969 1 91 203 ILE A N 1
ATOM 1558 C CA . ILE A 1 203 ? 4.914 25.234 3.838 1 91 203 ILE A CA 1
ATOM 1559 C C . ILE A 1 203 ? 6.379 25 4.199 1 91 203 ILE A C 1
ATOM 1561 O O . ILE A 1 203 ? 7.203 25.906 4.117 1 91 203 ILE A O 1
ATOM 1565 N N . MET A 1 204 ? 6.688 23.797 4.457 1 85.56 204 MET A N 1
ATOM 1566 C CA . MET A 1 204 ? 8.047 23.516 4.914 1 85.56 204 MET A CA 1
ATOM 1567 C C . MET A 1 204 ? 9.047 23.703 3.781 1 85.56 204 MET A C 1
ATOM 1569 O O . MET A 1 204 ? 10.062 24.391 3.947 1 85.56 204 MET A O 1
ATOM 1573 N N . PRO A 1 205 ? 8.812 23.094 2.705 1 91.5 205 PRO A N 1
ATOM 1574 C CA . PRO A 1 205 ? 9.742 23.328 1.596 1 91.5 205 PRO A CA 1
ATOM 1575 C C . PRO A 1 205 ? 9.812 24.797 1.189 1 91.5 205 PRO A C 1
ATOM 1577 O O . PRO A 1 205 ? 10.883 25.297 0.818 1 91.5 205 PRO A O 1
ATOM 1580 N N . ALA A 1 206 ? 8.742 25.5 1.254 1 92.56 206 ALA A N 1
ATOM 1581 C CA . ALA A 1 206 ? 8.734 26.922 0.924 1 92.56 206 ALA A CA 1
ATOM 1582 C C . ALA A 1 206 ? 9.562 27.719 1.926 1 92.56 206 ALA A C 1
ATOM 1584 O O . ALA A 1 206 ? 10.266 28.656 1.55 1 92.56 206 ALA A O 1
ATOM 1585 N N . PHE A 1 207 ? 9.508 27.391 3.129 1 89.88 207 PHE A N 1
ATOM 1586 C CA . PHE A 1 207 ? 10.32 28.016 4.16 1 89.88 207 PHE A CA 1
ATOM 1587 C C . PHE A 1 207 ? 11.805 27.781 3.912 1 89.88 207 PHE A C 1
ATOM 1589 O O . PHE A 1 207 ? 12.617 28.703 4.027 1 89.88 207 PHE A O 1
ATOM 1596 N N . GLU A 1 208 ? 12.078 26.578 3.611 1 88.44 208 GLU A N 1
ATOM 1597 C CA . GLU A 1 208 ? 13.469 26.234 3.322 1 88.44 208 GLU A CA 1
ATOM 1598 C C . GLU A 1 208 ? 13.984 27 2.117 1 88.44 208 GLU A C 1
ATOM 1600 O O . GLU A 1 208 ? 15.141 27.453 2.107 1 88.44 208 GLU A O 1
ATOM 1605 N N . TYR A 1 209 ? 13.18 27.125 1.216 1 92.56 209 TYR A N 1
ATOM 1606 C CA . TYR A 1 209 ? 13.555 27.875 0.025 1 92.56 209 TYR A CA 1
ATOM 1607 C C . TYR A 1 209 ? 13.805 29.344 0.366 1 92.56 209 TYR A C 1
ATOM 1609 O O . TYR A 1 209 ? 14.781 29.938 -0.107 1 92.56 209 TYR A O 1
ATOM 1617 N N . ALA A 1 210 ? 12.961 29.891 1.142 1 90.75 210 ALA A N 1
ATOM 1618 C CA . ALA A 1 210 ? 13.102 31.297 1.545 1 90.75 210 ALA A CA 1
ATOM 1619 C C . ALA A 1 210 ? 14.383 31.516 2.348 1 90.75 210 ALA A C 1
ATOM 1621 O O . ALA A 1 210 ? 15.047 32.531 2.197 1 90.75 210 ALA A O 1
ATOM 1622 N N . GLN A 1 211 ? 14.688 30.594 3.109 1 88.62 211 GLN A N 1
ATOM 1623 C CA . GLN A 1 211 ? 15.906 30.672 3.91 1 88.62 211 GLN A CA 1
ATOM 1624 C C . GLN A 1 211 ? 17.156 30.609 3.027 1 88.62 211 GLN A C 1
ATOM 1626 O O . GLN A 1 211 ? 18.125 31.344 3.258 1 88.62 211 GLN A O 1
ATOM 1631 N N . LYS A 1 212 ? 17.094 29.719 2.172 1 87.75 212 LYS A N 1
ATOM 1632 C CA . LYS A 1 212 ? 18.219 29.578 1.255 1 87.75 212 LYS A CA 1
ATOM 1633 C C . LYS A 1 212 ? 18.406 30.844 0.425 1 87.75 212 LYS A C 1
ATOM 1635 O O . LYS A 1 212 ? 19.531 31.297 0.21 1 87.75 212 LYS A O 1
ATOM 1640 N N . LYS A 1 213 ? 17.375 31.391 0.018 1 89.31 213 LYS A N 1
ATOM 1641 C CA . LYS A 1 213 ? 17.438 32.594 -0.794 1 89.31 213 LYS A CA 1
ATOM 1642 C C . LYS A 1 213 ? 17.922 33.812 0.027 1 89.31 213 LYS A C 1
ATOM 1644 O O . LYS A 1 213 ? 18.609 34.688 -0.492 1 89.31 213 LYS A O 1
ATOM 1649 N N . ALA A 1 214 ? 17.547 33.781 1.289 1 88.19 214 ALA A N 1
ATOM 1650 C CA . ALA A 1 214 ? 17.984 34.844 2.195 1 88.19 214 ALA A CA 1
ATOM 1651 C C . ALA A 1 214 ? 19.406 34.594 2.693 1 88.19 214 ALA A C 1
ATOM 1653 O O . ALA A 1 214 ? 20 35.438 3.359 1 88.19 214 ALA A O 1
ATOM 1654 N N . GLU A 1 215 ? 19.938 33.438 2.418 1 86.81 215 GLU A N 1
ATOM 1655 C CA . GLU A 1 215 ? 21.297 33.031 2.787 1 86.81 215 GLU A CA 1
ATOM 1656 C C . GLU A 1 215 ? 21.516 33.156 4.289 1 86.81 215 GLU A C 1
ATOM 1658 O O . GLU A 1 215 ? 22.5 33.75 4.73 1 86.81 215 GLU A O 1
ATOM 1663 N N . VAL A 1 216 ? 20.562 32.781 4.984 1 83.69 216 VAL A N 1
ATOM 1664 C CA . VAL A 1 216 ? 20.688 32.812 6.438 1 83.69 216 VAL A CA 1
ATOM 1665 C C . VAL A 1 216 ? 20.734 31.391 6.984 1 83.69 216 VAL A C 1
ATOM 1667 O O . VAL A 1 216 ? 20.125 30.484 6.422 1 83.69 216 VAL A O 1
ATOM 1670 N N . THR A 1 217 ? 21.484 31.203 7.988 1 78.25 217 THR A N 1
ATOM 1671 C CA . THR A 1 217 ? 21.531 29.906 8.656 1 78.25 217 THR A CA 1
ATOM 1672 C C . THR A 1 217 ? 20.391 29.766 9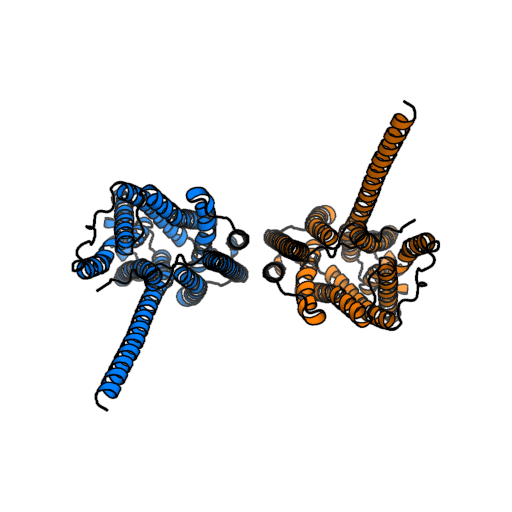.656 1 78.25 217 THR A C 1
ATOM 1674 O O . THR A 1 217 ? 20.078 30.719 10.383 1 78.25 217 THR A O 1
ATOM 1677 N N . VAL A 1 218 ? 19.781 28.641 9.617 1 75.62 218 VAL A N 1
ATOM 1678 C CA . VAL A 1 218 ? 18.625 28.422 10.469 1 75.62 218 VAL A CA 1
ATOM 1679 C C . VAL A 1 218 ? 19.078 28.141 11.898 1 75.62 218 VAL A C 1
ATOM 1681 O O . VAL A 1 218 ? 19.703 27.109 12.156 1 75.62 218 VAL A O 1
ATOM 1684 N N . THR A 1 219 ? 18.922 29.141 12.719 1 75.31 219 THR A N 1
ATOM 1685 C CA . THR A 1 219 ? 19.141 28.953 14.148 1 75.31 219 THR A CA 1
ATOM 1686 C C . THR A 1 219 ? 17.797 28.766 14.875 1 75.31 219 THR A C 1
ATOM 1688 O O . THR A 1 219 ? 16.734 28.984 14.289 1 75.31 219 THR A O 1
ATOM 1691 N N . PHE A 1 220 ? 17.812 28.328 16.062 1 76.75 220 PHE A N 1
ATOM 1692 C CA . PHE A 1 220 ? 16.609 28.125 16.859 1 76.75 220 PHE A CA 1
ATOM 1693 C C . PHE A 1 220 ? 15.836 29.438 17.016 1 76.75 220 PHE A C 1
ATOM 1695 O O . PHE A 1 220 ? 14.617 29.453 16.859 1 76.75 220 PHE A O 1
ATOM 1702 N N . ASP A 1 221 ? 16.547 30.453 17.234 1 78.81 221 ASP A N 1
ATOM 1703 C CA . ASP A 1 221 ? 15.93 31.766 17.453 1 78.81 221 ASP A CA 1
ATOM 1704 C C . ASP A 1 221 ? 15.242 32.281 16.188 1 78.81 221 ASP A C 1
ATOM 1706 O O . ASP A 1 221 ? 14.133 32.812 16.234 1 78.81 221 ASP A O 1
ATOM 1710 N N . LEU A 1 222 ? 15.984 32.094 15.148 1 82.94 222 LEU A N 1
ATOM 1711 C CA . LEU A 1 222 ? 15.422 32.562 13.883 1 82.94 222 LEU A CA 1
ATOM 1712 C C . LEU A 1 222 ? 14.172 31.766 13.531 1 82.94 222 LEU A C 1
ATOM 1714 O O . LEU A 1 222 ? 13.188 32.344 13.039 1 82.94 222 LEU A O 1
ATOM 1718 N N . PHE A 1 223 ? 14.211 30.5 13.773 1 83.62 223 PHE A N 1
ATOM 1719 C CA . PHE A 1 223 ? 13.07 29.641 13.477 1 83.62 223 PHE A CA 1
ATOM 1720 C C . PHE A 1 223 ? 11.859 30.062 14.297 1 83.62 223 PHE A C 1
ATOM 1722 O O . PHE A 1 223 ? 10.742 30.125 13.773 1 83.62 223 PHE A O 1
ATOM 1729 N N . LEU A 1 224 ? 12.055 30.375 15.555 1 84.44 224 LEU A N 1
ATOM 1730 C CA . LEU A 1 224 ? 10.969 30.781 16.438 1 84.44 224 LEU A CA 1
ATOM 1731 C C . LEU A 1 224 ? 10.383 32.125 16 1 84.44 224 LEU A C 1
ATOM 1733 O O . LEU A 1 224 ? 9.172 32.312 16.078 1 84.44 224 LEU A O 1
ATOM 1737 N N . GLN A 1 225 ? 11.227 32.969 15.609 1 87.94 225 GLN A N 1
ATOM 1738 C CA . GLN A 1 225 ? 10.766 34.281 15.164 1 87.94 225 GLN A CA 1
ATOM 1739 C C . GLN A 1 225 ? 9.953 34.188 13.875 1 87.94 225 GLN A C 1
ATOM 1741 O O . GLN A 1 225 ? 8.938 34.875 13.727 1 87.94 225 GLN A O 1
ATOM 1746 N N . VAL A 1 226 ? 10.477 33.344 13.016 1 88 226 VAL A N 1
ATOM 1747 C CA . VAL A 1 226 ? 9.75 33.156 11.758 1 88 226 VAL A CA 1
ATOM 1748 C C . VAL A 1 226 ? 8.398 32.5 12.039 1 88 226 VAL A C 1
ATOM 1750 O O . VAL A 1 226 ? 7.387 32.875 11.445 1 88 226 VAL A O 1
ATOM 1753 N N . GLN A 1 227 ? 8.383 31.516 12.906 1 88.38 227 GLN A N 1
ATOM 1754 C CA . GLN A 1 227 ? 7.125 30.859 13.266 1 88.38 227 GLN A CA 1
ATOM 1755 C C . GLN A 1 227 ? 6.148 31.859 13.891 1 88.38 227 GLN A C 1
ATOM 1757 O O . GLN A 1 227 ? 4.941 31.781 13.656 1 88.38 227 GLN A O 1
ATOM 1762 N N . PHE A 1 228 ? 6.668 32.75 14.695 1 89.81 228 PHE A N 1
ATOM 1763 C CA . PHE A 1 228 ? 5.855 33.812 15.289 1 89.81 228 PHE A CA 1
ATOM 1764 C C . PHE A 1 228 ? 5.23 34.688 14.211 1 89.81 228 PHE A C 1
ATOM 1766 O O . PHE A 1 228 ? 4.027 34.938 14.242 1 89.81 228 PHE A O 1
ATOM 1773 N N . LEU A 1 229 ? 6.047 35.062 13.258 1 92.5 229 LEU A N 1
ATOM 1774 C CA . LEU A 1 229 ? 5.574 35.938 12.195 1 92.5 229 LEU A CA 1
ATOM 1775 C C . LEU A 1 229 ? 4.547 35.25 11.312 1 92.5 229 LEU A C 1
ATOM 1777 O O . LEU A 1 229 ? 3.518 35.812 10.961 1 92.5 229 LEU A O 1
ATOM 1781 N N . VAL A 1 230 ? 4.828 34 10.977 1 92.88 230 VAL A N 1
ATOM 1782 C CA . VAL A 1 230 ? 3.93 33.219 10.117 1 92.88 230 VAL A CA 1
ATOM 1783 C C . VAL A 1 230 ? 2.572 33.062 10.805 1 92.88 230 VAL A C 1
ATOM 1785 O O . VAL A 1 230 ? 1.53 33.312 10.18 1 92.88 230 VAL A O 1
ATOM 1788 N N . SER A 1 231 ? 2.578 32.75 12.039 1 92.5 231 SER A N 1
ATOM 1789 C CA . SER A 1 231 ? 1.335 32.562 12.773 1 92.5 231 SER A CA 1
ATOM 1790 C C . SER A 1 231 ? 0.598 33.906 12.961 1 92.5 231 SER A C 1
ATOM 1792 O O . SER A 1 231 ? -0.634 33.938 12.945 1 92.5 231 SER A O 1
ATOM 1794 N N . MET A 1 232 ? 1.337 34.906 13.211 1 94.44 232 MET A N 1
ATOM 1795 C CA . MET A 1 232 ? 0.73 36.25 13.359 1 94.44 232 MET A CA 1
ATOM 1796 C C . MET A 1 232 ? 0.02 36.656 12.078 1 94.44 232 MET A C 1
ATOM 1798 O O . MET A 1 232 ? -1.129 37.094 12.117 1 94.44 232 MET A O 1
ATOM 1802 N N . PHE A 1 233 ? 0.692 36.5 10.953 1 95.94 233 PHE A N 1
ATOM 1803 C CA . PHE A 1 233 ? 0.09 36.844 9.68 1 95.94 233 PHE A CA 1
ATOM 1804 C C . PHE A 1 233 ? -1.103 35.969 9.375 1 95.94 233 PHE A C 1
ATOM 1806 O O . PHE A 1 233 ? -2.096 36.406 8.797 1 95.94 233 PHE A O 1
ATOM 1813 N N . ALA A 1 234 ? -0.958 34.688 9.695 1 95.75 234 ALA A N 1
ATOM 1814 C CA . ALA A 1 234 ? -2.076 33.781 9.492 1 95.75 234 ALA A CA 1
ATOM 1815 C C . ALA A 1 234 ? -3.299 34.219 10.289 1 95.75 234 ALA A C 1
ATOM 1817 O O . ALA A 1 234 ? -4.422 34.188 9.781 1 95.75 234 ALA A O 1
ATOM 1818 N N . THR A 1 235 ? -3.066 34.625 11.531 1 95.12 235 THR A N 1
ATOM 1819 C CA . THR A 1 235 ? -4.148 35.094 12.391 1 95.12 235 THR A CA 1
ATOM 1820 C C . THR A 1 235 ? -4.773 36.344 11.828 1 95.12 235 THR A C 1
ATOM 1822 O O . THR A 1 235 ? -5.996 36.5 11.836 1 95.12 235 THR A O 1
ATOM 1825 N N . LEU A 1 236 ? -3.947 37.219 11.406 1 95.81 236 LEU A N 1
ATOM 1826 C CA . LEU A 1 236 ? -4.441 38.469 10.812 1 95.81 236 LEU A CA 1
ATOM 1827 C C . LEU A 1 236 ? -5.305 38.156 9.586 1 95.81 236 LEU A C 1
ATOM 1829 O O . LEU A 1 236 ? -6.359 38.781 9.406 1 95.81 236 LEU A O 1
ATOM 1833 N N . PHE A 1 237 ? -4.883 37.25 8.836 1 95.44 237 PHE A N 1
ATOM 1834 C CA . PHE A 1 237 ? -5.633 36.875 7.641 1 95.44 237 PHE A CA 1
ATOM 1835 C C . PHE A 1 237 ? -6.977 36.281 8.016 1 95.44 237 PHE A C 1
ATOM 1837 O O . PHE A 1 237 ? -7.992 36.531 7.375 1 95.44 237 PHE A O 1
ATOM 1844 N N . CYS A 1 238 ? -7.012 35.406 9 1 96.06 238 CYS A N 1
ATOM 1845 C CA . CYS A 1 238 ? -8.242 34.75 9.414 1 96.06 238 CYS A CA 1
ATOM 1846 C C . CYS A 1 238 ? -9.188 35.75 10.102 1 96.06 238 CYS A C 1
ATOM 1848 O O . CYS A 1 238 ? -10.391 35.5 10.188 1 96.06 238 CYS A O 1
ATOM 1850 N N . THR A 1 239 ? -8.641 36.844 10.57 1 96 239 THR A N 1
ATOM 1851 C CA . THR A 1 239 ? -9.461 37.844 11.242 1 96 239 THR A CA 1
ATOM 1852 C C . THR A 1 239 ? -10.328 38.594 10.242 1 96 239 THR A C 1
ATOM 1854 O O . THR A 1 239 ? -11.445 39 10.562 1 96 239 THR A O 1
ATOM 1857 N N . ILE A 1 240 ? -9.852 38.719 9.07 1 95.88 240 ILE A N 1
ATOM 1858 C CA . ILE A 1 240 ? -10.57 39.469 8.055 1 95.88 240 ILE A CA 1
ATOM 1859 C C . ILE A 1 240 ? -11.914 38.812 7.762 1 95.88 240 ILE A C 1
ATOM 1861 O O . ILE A 1 240 ? -12.969 39.438 7.926 1 95.88 240 ILE A O 1
ATOM 1865 N N . PRO A 1 241 ? -11.93 37.594 7.359 1 95.25 241 PRO A N 1
ATOM 1866 C CA . PRO A 1 241 ? -13.227 36.938 7.125 1 95.25 241 PRO A CA 1
ATOM 1867 C C . PRO A 1 241 ? -14.062 36.812 8.398 1 95.25 241 PRO A C 1
ATOM 1869 O O . PRO A 1 241 ? -15.289 36.875 8.336 1 95.25 241 PRO A O 1
ATOM 1872 N N . MET A 1 242 ? -13.469 36.688 9.516 1 95.56 242 MET A N 1
ATOM 1873 C CA . MET A 1 242 ? -14.203 36.625 10.773 1 95.56 242 MET A CA 1
ATOM 1874 C C . MET A 1 242 ? -15 37.906 10.984 1 95.56 242 MET A C 1
ATOM 1876 O O . MET A 1 242 ? -16.125 37.875 11.461 1 95.56 242 MET A O 1
ATOM 1880 N N . ILE A 1 243 ? -14.43 39.062 10.641 1 95.75 243 ILE A N 1
ATOM 1881 C CA . ILE A 1 243 ? -15.07 40.375 10.773 1 95.75 243 ILE A CA 1
ATOM 1882 C C . ILE A 1 243 ? -16.156 40.531 9.711 1 95.75 243 ILE A C 1
ATOM 1884 O O . ILE A 1 243 ? -17.281 40.938 10.008 1 95.75 243 ILE A O 1
ATOM 1888 N N . ILE A 1 244 ? -15.852 40.156 8.477 1 95.38 244 ILE A N 1
ATOM 1889 C CA . ILE A 1 244 ? -16.781 40.281 7.359 1 95.38 244 ILE A CA 1
ATOM 1890 C C . ILE A 1 244 ? -18.016 39.438 7.617 1 95.38 244 ILE A C 1
ATOM 1892 O O . ILE A 1 244 ? -19.141 39.875 7.391 1 95.38 244 ILE A O 1
ATOM 1896 N N . ASN A 1 245 ? -17.812 38.219 8.156 1 94.25 245 ASN A N 1
ATOM 1897 C CA . ASN A 1 245 ? -18.922 37.312 8.406 1 94.25 245 ASN A CA 1
ATOM 1898 C C . ASN A 1 245 ? -19.578 37.594 9.75 1 94.25 245 ASN A C 1
ATOM 1900 O O . ASN A 1 245 ? -20.562 36.938 10.117 1 94.25 245 ASN A O 1
ATOM 1904 N N . LYS A 1 246 ? -19.047 38.5 10.594 1 94.94 246 LYS A N 1
ATOM 1905 C CA . LYS A 1 246 ? -19.547 38.844 11.914 1 94.94 246 LYS A CA 1
ATOM 1906 C C . LYS A 1 246 ? -19.562 37.656 12.852 1 94.94 246 LYS A C 1
ATOM 1908 O O . LYS A 1 246 ? -20.531 37.406 13.562 1 94.94 246 LYS A O 1
ATOM 1913 N N . ASP A 1 247 ? -18.547 36.906 12.742 1 94.56 247 ASP A N 1
ATOM 1914 C CA . ASP A 1 247 ? -18.453 35.719 13.547 1 94.56 247 ASP A CA 1
ATOM 1915 C C . ASP A 1 247 ? -18.219 36.031 15.016 1 94.56 247 ASP A C 1
ATOM 1917 O O . ASP A 1 247 ? -18.703 35.344 15.906 1 94.56 247 ASP A O 1
ATOM 1921 N N . PHE A 1 248 ? -17.531 37.156 15.258 1 93.75 248 PHE A N 1
ATOM 1922 C CA . PHE A 1 248 ? -17.281 37.531 16.641 1 93.75 248 PHE A CA 1
ATOM 1923 C C . PHE A 1 248 ? -18.578 37.844 17.359 1 93.75 248 PHE A C 1
ATOM 1925 O O . PHE A 1 248 ? -18.75 37.5 18.531 1 93.75 248 PHE A O 1
ATOM 1932 N N . GLN A 1 249 ? -19.484 38.375 16.672 1 93.75 249 GLN A N 1
ATOM 1933 C CA . GLN A 1 249 ? -20.75 38.781 17.266 1 93.75 249 GLN A CA 1
ATOM 1934 C C . GLN A 1 249 ? -21.703 37.594 17.391 1 93.75 249 GLN A C 1
ATOM 1936 O O . GLN A 1 249 ? -22.609 37.594 18.234 1 93.75 249 GLN A O 1
ATOM 1941 N N . ALA A 1 250 ? -21.453 36.656 16.625 1 94.5 250 ALA A N 1
ATOM 1942 C CA . ALA A 1 250 ? -22.344 35.5 16.609 1 94.5 250 ALA A CA 1
ATOM 1943 C C . ALA A 1 250 ? -22 34.531 17.719 1 94.5 250 ALA A C 1
ATOM 1945 O O . ALA A 1 250 ? -22.797 33.625 18.031 1 94.5 250 ALA A O 1
ATOM 1946 N N . ILE A 1 251 ? -20.891 34.688 18.406 1 94.56 251 ILE A N 1
ATOM 1947 C CA . ILE A 1 251 ? -20.359 33.719 19.375 1 94.56 251 ILE A CA 1
ATOM 1948 C C . ILE A 1 251 ? -21.359 33.562 20.531 1 94.56 251 ILE A C 1
ATOM 1950 O O . ILE A 1 251 ? -21.75 32.438 20.875 1 94.56 251 ILE A O 1
ATOM 1954 N N . PRO A 1 252 ? -21.953 34.719 21.062 1 94.62 252 PRO A N 1
ATOM 1955 C CA . PRO A 1 252 ? -22.891 34.531 22.172 1 94.62 252 PRO A CA 1
ATOM 1956 C C . PRO A 1 252 ? -24.172 33.844 21.75 1 94.62 252 PRO A C 1
ATOM 1958 O O . PRO A 1 252 ? -24.719 33.031 22.5 1 94.62 252 PRO A O 1
ATOM 1961 N N . GLN A 1 253 ? -24.625 34.094 20.625 1 95.44 253 GLN A N 1
ATOM 1962 C CA . GLN A 1 253 ? -25.828 33.438 20.141 1 95.44 253 GLN A CA 1
ATOM 1963 C C . GLN A 1 253 ? -25.594 31.953 19.906 1 95.44 253 GLN A C 1
ATOM 1965 O O . GLN A 1 253 ? -26.438 31.125 20.25 1 95.44 253 GLN A O 1
ATOM 1970 N N . GLU A 1 254 ? -24.469 31.672 19.344 1 96.12 254 GLU A N 1
ATOM 1971 C CA . GLU A 1 254 ? -24.125 30.266 19.125 1 96.12 254 GLU A CA 1
ATOM 1972 C C . GLU A 1 254 ? -23.938 29.531 20.453 1 96.12 254 GLU A C 1
ATOM 1974 O O . GLU A 1 254 ? -24.312 28.359 20.562 1 96.12 254 GLU A O 1
ATOM 1979 N N . ALA A 1 255 ? -23.359 30.203 21.359 1 96.19 255 ALA A N 1
ATOM 1980 C CA . ALA A 1 255 ? -23.188 29.609 22.688 1 96.19 255 ALA A CA 1
ATOM 1981 C C . ALA A 1 255 ? -24.531 29.297 23.328 1 96.19 255 ALA A C 1
ATOM 1983 O O . ALA A 1 255 ? -24.703 28.25 23.969 1 96.19 255 ALA A O 1
ATOM 1984 N N . ALA A 1 256 ? -25.5 30.109 23.125 1 95.88 256 ALA A N 1
ATOM 1985 C CA . ALA A 1 256 ? -26.844 29.922 23.688 1 95.88 256 ALA A CA 1
ATOM 1986 C C . ALA A 1 256 ? -27.562 28.766 23.016 1 95.88 256 ALA A C 1
ATOM 1988 O O . ALA A 1 256 ? -28.375 28.078 23.641 1 95.88 256 ALA A O 1
ATOM 1989 N N . GLU A 1 257 ? -27.25 28.578 21.812 1 95.12 257 GLU A N 1
ATOM 1990 C CA . GLU A 1 257 ? -27.953 27.547 21.031 1 95.12 257 GLU A CA 1
ATOM 1991 C C . GLU A 1 257 ? -27.172 26.234 21.047 1 95.12 257 GLU A C 1
ATOM 1993 O O . GLU A 1 257 ? -27.641 25.234 20.484 1 95.12 257 GLU A O 1
ATOM 1998 N N . PHE A 1 258 ? -26.031 26.234 21.688 1 95.5 258 PHE A N 1
ATOM 1999 C CA . PHE A 1 258 ? -25.188 25.062 21.719 1 95.5 258 PHE A CA 1
ATOM 2000 C C . PHE A 1 258 ? -25.859 23.922 22.469 1 95.5 258 PHE A C 1
ATOM 2002 O O . PHE A 1 258 ? -26.453 24.141 23.531 1 95.5 258 PHE A O 1
ATOM 2009 N N . GLU A 1 259 ? -25.844 22.766 21.953 1 95.25 259 GLU A N 1
ATOM 2010 C CA . GLU A 1 259 ? -26.578 21.609 22.469 1 95.25 259 GLU A CA 1
ATOM 2011 C C . GLU A 1 259 ? -26.125 21.25 23.875 1 95.25 259 GLU A C 1
ATOM 2013 O O . GLU A 1 259 ? -26.938 20.828 24.703 1 95.25 259 GLU A O 1
ATOM 2018 N N . LEU A 1 260 ? -24.812 21.391 24.219 1 95.5 260 LEU A N 1
ATOM 2019 C CA . LEU A 1 260 ? -24.266 20.984 25.5 1 95.5 260 LEU A CA 1
ATOM 2020 C C . LEU A 1 260 ? -24.359 22.109 26.516 1 95.5 260 LEU A C 1
ATOM 2022 O O . LEU A 1 260 ? -23.984 21.938 27.688 1 95.5 260 LEU A O 1
ATOM 2026 N N . GLY A 1 261 ? -24.75 23.328 26.078 1 96.06 261 GLY A N 1
ATOM 2027 C CA . GLY A 1 261 ? -24.859 24.469 26.969 1 96.06 261 GLY A CA 1
ATOM 2028 C C . GLY A 1 261 ? -23.781 25.516 26.734 1 96.06 261 GLY A C 1
ATOM 2029 O O . GLY A 1 261 ? -22.734 25.219 26.125 1 96.06 261 GLY A O 1
ATOM 2030 N N . PRO A 1 262 ? -24.031 26.656 27.188 1 95.62 262 PRO A N 1
ATOM 2031 C CA . PRO A 1 262 ? -23.094 27.75 26.906 1 95.62 262 PRO A CA 1
ATOM 2032 C C . PRO A 1 262 ? -21.75 27.578 27.641 1 95.62 262 PRO A C 1
ATOM 2034 O O . PRO A 1 262 ? -20.703 27.922 27.094 1 95.62 262 PRO A O 1
ATOM 2037 N N . MET A 1 263 ? -21.75 27.109 28.844 1 95.75 263 MET A N 1
ATOM 2038 C CA . MET A 1 263 ? -20.5 26.938 29.594 1 95.75 263 MET A CA 1
ATOM 2039 C C . MET A 1 263 ? -19.578 25.922 28.891 1 95.75 263 MET A C 1
ATOM 2041 O O . MET A 1 263 ? -18.375 26.156 28.797 1 95.75 263 MET A O 1
ATOM 2045 N N . LYS A 1 264 ? -20.125 24.875 28.469 1 96.5 264 LYS A N 1
ATOM 2046 C CA . LYS A 1 264 ? -19.328 23.875 27.766 1 96.5 264 LYS A CA 1
ATOM 2047 C C . LYS A 1 264 ? -18.844 24.406 26.406 1 96.5 264 LYS A C 1
ATOM 2049 O O . LYS A 1 264 ? -17.75 24.062 25.953 1 96.5 264 LYS A O 1
ATOM 2054 N N . TYR A 1 265 ? -19.703 25.234 25.797 1 96.81 265 TYR A N 1
ATOM 2055 C CA . TYR A 1 265 ? -19.312 25.875 24.547 1 96.81 265 TYR A CA 1
ATOM 2056 C C . TYR A 1 265 ? -18.016 26.656 24.719 1 96.81 265 TYR A C 1
ATOM 2058 O O . TYR A 1 265 ? -17.047 26.438 23.984 1 96.81 265 TYR A O 1
ATOM 2066 N N . TYR A 1 266 ? -17.969 27.469 25.719 1 95.44 266 TYR A N 1
ATOM 2067 C CA . TYR A 1 266 ? -16.781 28.297 25.938 1 95.44 266 TYR A CA 1
ATOM 2068 C C . TYR A 1 266 ? -15.602 27.469 26.406 1 95.44 266 TYR A C 1
ATOM 2070 O O . TYR A 1 266 ? -14.461 27.734 26.016 1 95.44 266 TYR A O 1
ATOM 2078 N N . THR A 1 267 ? -15.859 26.5 27.219 1 95.88 267 THR A N 1
ATOM 2079 C CA . THR A 1 267 ? -14.781 25.625 27.688 1 95.88 267 THR A CA 1
ATOM 2080 C C . THR A 1 267 ? -14.141 24.875 26.531 1 95.88 267 THR A C 1
ATOM 2082 O O . THR A 1 267 ? -12.914 24.766 26.453 1 95.88 267 THR A O 1
ATOM 2085 N N . ILE A 1 268 ? -14.969 24.406 25.625 1 95.94 268 ILE A N 1
ATOM 2086 C CA . ILE A 1 268 ? -14.477 23.656 24.484 1 95.94 268 ILE A CA 1
ATOM 2087 C C . ILE A 1 268 ? -13.641 24.578 23.578 1 95.94 268 ILE A C 1
ATOM 2089 O O . ILE A 1 268 ? -12.555 24.203 23.141 1 95.94 268 ILE A O 1
ATOM 2093 N N . LEU A 1 269 ? -14.078 25.719 23.375 1 94.56 269 LEU A N 1
ATOM 2094 C CA . LEU A 1 269 ? -13.359 26.672 22.516 1 94.56 269 LEU A CA 1
ATOM 2095 C C . LEU A 1 269 ? -12.016 27.047 23.141 1 94.56 269 LEU A C 1
ATOM 2097 O O . LEU A 1 269 ? -10.992 27.047 22.453 1 94.56 269 LEU A O 1
ATOM 2101 N N . VAL A 1 270 ? -12.023 27.297 24.406 1 92.88 270 VAL A N 1
ATOM 2102 C CA . VAL A 1 270 ? -10.805 27.703 25.094 1 92.88 270 VAL A CA 1
ATOM 2103 C C . VAL A 1 270 ? -9.82 26.531 25.125 1 92.88 270 VAL A C 1
ATOM 2105 O O . VAL A 1 270 ? -8.641 26.688 24.812 1 92.88 270 VAL A O 1
ATOM 2108 N N . MET A 1 271 ? -10.312 25.375 25.469 1 94.5 271 MET A N 1
ATOM 2109 C CA . MET A 1 271 ? -9.453 24.203 25.531 1 94.5 271 MET A CA 1
ATOM 2110 C C . MET A 1 271 ? -8.922 23.828 24.156 1 94.5 271 MET A C 1
ATOM 2112 O O . MET A 1 271 ? -7.793 23.344 24.031 1 94.5 271 MET A O 1
ATOM 2116 N N . ALA A 1 272 ? -9.789 23.969 23.172 1 93.75 272 ALA A N 1
ATOM 2117 C CA . ALA A 1 272 ? -9.336 23.719 21.797 1 93.75 272 ALA A CA 1
ATOM 2118 C C . ALA A 1 272 ? -8.219 24.672 21.406 1 93.75 272 ALA A C 1
ATOM 2120 O O . ALA A 1 272 ? -7.215 24.25 20.812 1 93.75 272 ALA A O 1
ATOM 2121 N N . GLY A 1 273 ? -8.383 25.953 21.734 1 90.19 273 GLY A N 1
ATOM 2122 C CA . GLY A 1 273 ? -7.336 26.922 21.469 1 90.19 273 GLY A CA 1
ATOM 2123 C C . GLY A 1 273 ? -6.023 26.609 22.156 1 90.19 273 GLY A C 1
ATOM 2124 O O . GLY A 1 273 ? -4.961 26.672 21.531 1 90.19 273 GLY A O 1
ATOM 2125 N N . ILE A 1 274 ? -6.102 26.203 23.344 1 89.75 274 ILE A N 1
ATOM 2126 C CA . ILE A 1 274 ? -4.91 25.859 24.109 1 89.75 274 ILE A CA 1
ATOM 2127 C C . ILE A 1 274 ? -4.246 24.625 23.531 1 89.75 274 ILE A C 1
ATOM 2129 O O . ILE A 1 274 ? -3.029 24.594 23.344 1 89.75 274 ILE A O 1
ATOM 2133 N N . ALA A 1 275 ? -5.02 23.656 23.266 1 92.19 275 ALA A N 1
ATOM 2134 C CA . ALA A 1 275 ? -4.492 22.406 22.719 1 92.19 275 ALA A CA 1
ATOM 2135 C C . ALA A 1 275 ? -3.762 22.641 21.406 1 92.19 275 ALA A C 1
ATOM 2137 O O . ALA A 1 275 ? -2.668 22.109 21.188 1 92.19 275 ALA A O 1
ATOM 2138 N N . LEU A 1 276 ? -4.289 23.391 20.641 1 88.12 276 LEU A N 1
ATOM 2139 C CA . LEU A 1 276 ? -3.715 23.641 19.328 1 88.12 276 LEU A CA 1
ATOM 2140 C C . LEU A 1 276 ? -2.414 24.422 19.438 1 88.12 276 LEU A C 1
ATOM 2142 O O . LEU A 1 276 ? -1.485 24.219 18.656 1 88.12 276 LEU A O 1
ATOM 2146 N N . GLN A 1 277 ? -2.311 25.312 20.391 1 86.19 277 GLN A N 1
ATOM 2147 C CA . GLN A 1 277 ? -1.062 26.016 20.641 1 86.19 277 GLN A CA 1
ATOM 2148 C C . GLN A 1 277 ? 0.009 25.078 21.188 1 86.19 277 GLN A C 1
ATOM 2150 O O . GLN A 1 277 ? 1.194 25.234 20.891 1 86.19 277 GLN A O 1
ATOM 2155 N N . CYS A 1 278 ? -0.432 24.172 21.953 1 88.31 278 CYS A N 1
ATOM 2156 C CA . CYS A 1 278 ? 0.499 23.172 22.453 1 88.31 278 CYS A CA 1
ATOM 2157 C C . CYS A 1 278 ? 1.113 22.375 21.312 1 88.31 278 CYS A C 1
ATOM 2159 O O . CYS A 1 278 ? 2.275 21.969 21.391 1 88.31 278 CYS A O 1
ATOM 2161 N N . MET A 1 279 ? 0.337 22.203 20.312 1 89.06 279 MET A N 1
ATOM 2162 C CA . MET A 1 279 ? 0.85 21.484 19.156 1 89.06 279 MET A CA 1
ATOM 2163 C C . MET A 1 279 ? 2.008 22.234 18.516 1 89.06 279 MET A C 1
ATOM 2165 O O . MET A 1 279 ? 3.023 21.641 18.156 1 89.06 279 MET A O 1
ATOM 2169 N N . MET A 1 280 ? 1.858 23.453 18.375 1 83.5 280 MET A N 1
ATOM 2170 C CA . MET A 1 280 ? 2.883 24.281 17.734 1 83.5 280 MET A CA 1
ATOM 2171 C C . MET A 1 280 ? 4.156 24.312 18.578 1 83.5 280 MET A C 1
ATOM 2173 O O . MET A 1 280 ? 5.254 24.109 18.047 1 83.5 280 MET A O 1
ATOM 2177 N N . ILE A 1 281 ? 3.947 24.594 19.781 1 83.06 281 ILE A N 1
ATOM 2178 C CA . ILE A 1 281 ? 5.082 24.688 20.703 1 83.06 281 ILE A CA 1
ATOM 2179 C C . ILE A 1 281 ? 5.746 23.312 20.828 1 83.06 281 ILE A C 1
ATOM 2181 O O . ILE A 1 281 ? 6.973 23.219 20.812 1 83.06 281 ILE A O 1
ATOM 2185 N N . GLY A 1 282 ? 4.914 22.328 20.953 1 87.75 282 GLY A N 1
ATOM 2186 C CA . GLY A 1 282 ? 5.438 20.969 21.094 1 87.75 282 GLY A CA 1
ATOM 2187 C C . GLY A 1 282 ? 6.219 20.516 19.875 1 87.75 282 GLY A C 1
ATOM 2188 O O . GLY A 1 282 ? 7.297 19.922 20 1 87.75 282 GLY A O 1
ATOM 2189 N N . SER A 1 283 ? 5.695 20.781 18.719 1 87.31 283 SER A N 1
ATOM 2190 C CA . SER A 1 283 ? 6.363 20.375 17.484 1 87.31 283 SER A CA 1
ATOM 2191 C C . SER A 1 283 ? 7.707 21.078 17.328 1 87.31 283 SER A C 1
ATOM 2193 O O . SER A 1 283 ? 8.711 20.438 17.016 1 87.31 283 SER A O 1
ATOM 2195 N N . THR A 1 284 ? 7.781 22.344 17.531 1 82.25 284 THR A N 1
ATOM 2196 C CA . THR A 1 284 ? 9.023 23.109 17.453 1 82.25 284 THR A CA 1
ATOM 2197 C C . THR A 1 284 ? 10.016 22.656 18.516 1 82.25 284 THR A C 1
ATOM 2199 O O . THR A 1 284 ? 11.203 22.5 18.234 1 82.25 284 THR A O 1
ATOM 2202 N N . GLY A 1 285 ? 9.477 22.469 19.688 1 84.19 285 GLY A N 1
ATOM 2203 C CA . GLY A 1 285 ? 10.336 22.031 20.766 1 84.19 285 GLY A CA 1
ATOM 2204 C C . GLY A 1 285 ? 10.969 20.672 20.516 1 84.19 285 GLY A C 1
ATOM 2205 O O . GLY A 1 285 ? 12.156 20.484 20.797 1 84.19 285 GLY A O 1
ATOM 2206 N N . VAL A 1 286 ? 10.234 19.766 19.938 1 88.44 286 VAL A N 1
ATOM 2207 C CA . VAL A 1 286 ? 10.758 18.438 19.672 1 88.44 286 VAL A CA 1
ATOM 2208 C C . VAL A 1 286 ? 11.836 18.5 18.594 1 88.44 286 VAL A C 1
ATOM 2210 O O . VAL A 1 286 ? 12.891 17.875 18.703 1 88.44 286 VAL A O 1
ATOM 2213 N N . ILE A 1 287 ? 11.594 19.25 17.625 1 82.75 287 ILE A N 1
ATOM 2214 C CA . ILE A 1 287 ? 12.531 19.375 16.516 1 82.75 287 ILE A CA 1
ATOM 2215 C C . ILE A 1 287 ? 13.844 19.984 17 1 82.75 287 ILE A C 1
ATOM 2217 O O . ILE A 1 287 ? 14.93 19.5 16.656 1 82.75 287 ILE A O 1
ATOM 2221 N N . PHE A 1 288 ? 13.852 20.906 17.906 1 78.81 288 PHE A N 1
ATOM 2222 C CA . PHE A 1 288 ? 15.047 21.625 18.312 1 78.81 288 PHE A CA 1
ATOM 2223 C C . PHE A 1 288 ? 15.734 20.922 19.484 1 78.81 288 PHE A C 1
ATOM 2225 O O . PHE A 1 288 ? 16.953 21.047 19.672 1 78.81 288 PHE A O 1
ATOM 2232 N N . SER A 1 289 ? 14.969 20.234 20.25 1 82.25 289 SER A N 1
ATOM 2233 C CA . SER A 1 289 ? 15.586 19.516 21.359 1 82.25 289 SER A CA 1
ATOM 2234 C C . SER A 1 289 ? 16.156 18.172 20.906 1 82.25 289 SER A C 1
ATOM 2236 O O . SER A 1 289 ? 16.969 17.562 21.609 1 82.25 289 SER A O 1
ATOM 2238 N N . SER A 1 290 ? 15.742 17.734 19.766 1 86.25 290 SER A N 1
ATOM 2239 C CA . SER A 1 290 ? 16.234 16.469 19.25 1 86.25 290 SER A CA 1
ATOM 2240 C C . SER A 1 290 ? 16.656 16.578 17.797 1 86.25 290 SER A C 1
ATOM 2242 O O . SER A 1 290 ? 17.719 17.125 17.484 1 86.25 290 SER A O 1
ATOM 2244 N N . SER A 1 291 ? 15.828 16.203 16.875 1 85.12 291 SER A N 1
ATOM 2245 C CA . SER A 1 291 ? 16.047 16.297 15.43 1 85.12 291 SER A CA 1
ATOM 2246 C C . SER A 1 291 ? 14.734 16.344 14.672 1 85.12 291 SER A C 1
ATOM 2248 O O . SER A 1 291 ? 13.68 15.992 15.219 1 85.12 291 SER A O 1
ATOM 2250 N N . SER A 1 292 ? 14.82 16.859 13.594 1 82.62 292 SER A N 1
ATOM 2251 C CA . SER A 1 292 ? 13.656 16.906 12.719 1 82.62 292 SER A CA 1
ATOM 2252 C C . SER A 1 292 ? 13.141 15.5 12.422 1 82.62 292 SER A C 1
ATOM 2254 O O . SER A 1 292 ? 11.93 15.289 12.305 1 82.62 292 SER A O 1
ATOM 2256 N N . LEU A 1 293 ? 14.047 14.617 12.312 1 84.62 293 LEU A N 1
ATOM 2257 C CA . LEU A 1 293 ? 13.688 13.227 12.07 1 84.62 293 LEU A CA 1
ATOM 2258 C C . LEU A 1 293 ? 12.883 12.664 13.227 1 84.62 293 LEU A C 1
ATOM 2260 O O . LEU A 1 293 ? 11.836 12.047 13.023 1 84.62 293 LEU A O 1
ATOM 2264 N N . PHE A 1 294 ? 13.352 12.898 14.414 1 89.5 294 PHE A N 1
ATOM 2265 C CA . PHE A 1 294 ? 12.648 12.414 15.602 1 89.5 294 PHE A CA 1
ATOM 2266 C C . PHE A 1 294 ? 11.273 13.062 15.727 1 89.5 294 PHE A C 1
ATOM 2268 O O . PHE A 1 294 ? 10.297 12.398 16.062 1 89.5 294 PHE A O 1
ATOM 2275 N N . GLY A 1 295 ? 11.234 14.305 15.445 1 89.31 295 GLY A N 1
ATOM 2276 C CA . GLY A 1 295 ? 9.953 14.992 15.453 1 89.31 295 GLY A CA 1
ATOM 2277 C C . GLY A 1 295 ? 8.945 14.375 14.5 1 89.31 295 GLY A C 1
ATOM 2278 O O . GLY A 1 295 ? 7.77 14.227 14.844 1 89.31 295 GLY A O 1
ATOM 2279 N N . GLY A 1 296 ? 9.406 14.016 13.367 1 87.25 296 GLY A N 1
ATOM 2280 C CA . GLY A 1 296 ? 8.547 13.352 12.398 1 87.25 296 GLY A CA 1
ATOM 2281 C C . GLY A 1 296 ? 8.047 12 12.875 1 87.25 296 GLY A C 1
ATOM 2282 O O . GLY A 1 296 ? 6.883 11.656 12.672 1 87.25 296 GLY A O 1
ATOM 2283 N N . ILE A 1 297 ? 8.898 11.273 13.453 1 90.69 297 ILE A N 1
ATOM 2284 C CA . ILE A 1 297 ? 8.555 9.945 13.938 1 90.69 297 ILE A CA 1
ATOM 2285 C C . ILE A 1 297 ? 7.488 10.062 15.031 1 90.69 297 ILE A C 1
ATOM 2287 O O . ILE A 1 297 ? 6.5 9.32 15.023 1 90.69 297 ILE A O 1
ATOM 2291 N N . VAL A 1 298 ? 7.691 11.016 15.883 1 92.31 298 VAL A N 1
ATOM 2292 C CA . VAL A 1 298 ? 6.746 11.211 16.969 1 92.31 298 VAL A CA 1
ATOM 2293 C C . VAL A 1 298 ? 5.379 11.594 16.406 1 92.31 298 VAL A C 1
ATOM 2295 O O . VAL A 1 298 ? 4.355 11.039 16.812 1 92.31 298 VAL A O 1
ATOM 2298 N N . THR A 1 299 ? 5.379 12.469 15.539 1 91.12 299 THR A N 1
ATOM 2299 C CA . THR A 1 299 ? 4.133 12.906 14.922 1 91.12 299 THR A CA 1
ATOM 2300 C C . THR A 1 299 ? 3.432 11.742 14.227 1 91.12 299 THR A C 1
ATOM 2302 O O . THR A 1 299 ? 2.205 11.625 14.289 1 91.12 299 THR A O 1
ATOM 2305 N N . SER A 1 300 ? 4.18 10.922 13.594 1 92.06 300 SER A N 1
ATOM 2306 C CA . SER A 1 300 ? 3.609 9.773 12.891 1 92.06 300 SER A CA 1
ATOM 2307 C C . SER A 1 300 ? 3 8.773 13.867 1 92.06 300 SER A C 1
ATOM 2309 O O . SER A 1 300 ? 1.949 8.188 13.594 1 92.06 300 SER A O 1
ATOM 2311 N N . LEU A 1 301 ? 3.607 8.594 14.992 1 92.94 301 LEU A N 1
ATOM 2312 C CA . LEU A 1 301 ? 3.129 7.625 15.977 1 92.94 301 LEU A CA 1
ATOM 2313 C C . LEU A 1 301 ? 1.881 8.141 16.688 1 92.94 301 LEU A C 1
ATOM 2315 O O . LEU A 1 301 ? 1.145 7.363 17.297 1 92.94 301 LEU A O 1
ATOM 2319 N N . LEU A 1 302 ? 1.702 9.375 16.578 1 95.06 302 LEU A N 1
ATOM 2320 C CA . LEU A 1 302 ? 0.519 9.961 17.203 1 95.06 302 LEU A CA 1
ATOM 2321 C C . LEU A 1 302 ? -0.708 9.773 16.312 1 95.06 302 LEU A C 1
ATOM 2323 O O . LEU A 1 302 ? -1.841 9.945 16.766 1 95.06 302 LEU A O 1
ATOM 2327 N N . VAL A 1 303 ? -0.476 9.344 15.102 1 94.19 303 VAL A N 1
ATOM 2328 C CA . VAL A 1 303 ? -1.601 9.133 14.195 1 94.19 303 VAL A CA 1
ATOM 2329 C C . VAL A 1 303 ? -2.447 7.961 14.695 1 94.19 303 VAL A C 1
ATOM 2331 O O . VAL A 1 303 ? -3.658 8.094 14.875 1 94.19 303 VAL A O 1
ATOM 2334 N N . PRO A 1 304 ? -1.898 6.793 14.953 1 94.25 304 PRO A N 1
ATOM 2335 C CA . PRO A 1 304 ? -2.709 5.703 15.508 1 94.25 304 PRO A CA 1
ATOM 2336 C C . PRO A 1 304 ? -3.336 6.059 16.859 1 94.25 304 PRO A C 1
ATOM 2338 O O . PRO A 1 304 ? -4.445 5.613 17.156 1 94.25 304 PRO A O 1
ATOM 2341 N N . VAL A 1 305 ? -2.619 6.836 17.641 1 94.81 305 VAL A N 1
ATOM 2342 C CA . VAL A 1 305 ? -3.154 7.258 18.938 1 94.81 305 VAL A CA 1
ATOM 2343 C C . VAL A 1 305 ? -4.402 8.109 18.719 1 94.81 305 VAL A C 1
ATOM 2345 O O . VAL A 1 305 ? -5.395 7.961 19.438 1 94.81 305 VAL A O 1
ATOM 2348 N N . GLN A 1 306 ? -4.301 8.953 17.812 1 95.69 306 GLN A N 1
ATOM 2349 C CA . GLN A 1 306 ? -5.445 9.789 17.484 1 95.69 306 GLN A CA 1
ATOM 2350 C C . GLN A 1 306 ? -6.641 8.953 17.047 1 95.69 306 GLN A C 1
ATOM 2352 O O . GLN A 1 306 ? -7.785 9.273 17.359 1 95.69 306 GLN A O 1
ATOM 2357 N N . GLN A 1 307 ? -6.41 7.863 16.297 1 94.69 307 GLN A N 1
ATOM 2358 C CA . GLN A 1 307 ? -7.488 6.969 15.883 1 94.69 307 GLN A CA 1
ATOM 2359 C C . GLN A 1 307 ? -8.164 6.328 17.094 1 94.69 307 GLN A C 1
ATOM 2361 O O . GLN A 1 307 ? -9.398 6.238 17.141 1 94.69 307 GLN A O 1
ATOM 2366 N N . ILE A 1 308 ? -7.383 5.93 17.984 1 94.31 308 ILE A N 1
ATOM 2367 C CA . ILE A 1 308 ? -7.898 5.281 19.188 1 94.31 308 ILE A CA 1
ATOM 2368 C C . ILE A 1 308 ? -8.789 6.254 19.953 1 94.31 308 ILE A C 1
ATOM 2370 O O . ILE A 1 308 ? -9.906 5.906 20.359 1 94.31 308 ILE A O 1
ATOM 2374 N N . PHE A 1 309 ? -8.391 7.461 20.125 1 95.12 309 PHE A N 1
ATOM 2375 C CA . PHE A 1 309 ? -9.156 8.453 20.859 1 95.12 309 PHE A CA 1
ATOM 2376 C C . PHE A 1 309 ? -10.414 8.852 20.109 1 95.12 309 PHE A C 1
ATOM 2378 O O . PHE A 1 309 ? -11.445 9.141 20.719 1 95.12 309 PHE A O 1
ATOM 2385 N N . ALA A 1 310 ? -10.328 8.867 18.797 1 94.12 310 ALA A N 1
ATOM 2386 C CA . ALA A 1 310 ? -11.516 9.18 18.016 1 94.12 310 ALA A CA 1
ATOM 2387 C C . ALA A 1 310 ? -12.602 8.125 18.219 1 94.12 310 ALA A C 1
ATOM 2389 O O . ALA A 1 310 ? -13.781 8.453 18.328 1 94.12 310 ALA A O 1
ATOM 2390 N N . VAL A 1 311 ? -12.234 6.879 18.297 1 91.62 311 VAL A N 1
ATOM 2391 C CA . VAL A 1 311 ? -13.172 5.777 18.469 1 91.62 311 VAL A CA 1
ATOM 2392 C C . VAL A 1 311 ? -13.75 5.805 19.875 1 91.62 311 VAL A C 1
ATOM 2394 O O . VAL A 1 311 ? -14.961 5.656 20.062 1 91.62 311 VAL A O 1
ATOM 2397 N N . PHE A 1 312 ? -12.938 6.113 20.859 1 92.69 312 PHE A N 1
ATOM 2398 C CA . PHE A 1 312 ? -13.367 6.012 22.234 1 92.69 312 PHE A CA 1
ATOM 2399 C C . PHE A 1 312 ? -14.109 7.27 22.672 1 92.69 312 PHE A C 1
ATOM 2401 O O . PHE A 1 312 ? -15.102 7.195 23.406 1 92.69 312 PHE A O 1
ATOM 2408 N N . CYS A 1 313 ? -13.656 8.398 22.25 1 92.06 313 CYS A N 1
ATOM 2409 C CA . CYS A 1 313 ? -14.234 9.656 22.719 1 92.06 313 CYS A CA 1
ATOM 2410 C C . CYS A 1 313 ? -15.445 10.047 21.875 1 92.06 313 CYS A C 1
ATOM 2412 O O . CYS A 1 313 ? -16.422 10.602 22.391 1 92.06 313 CYS A O 1
ATOM 2414 N N . LEU A 1 314 ? -15.414 9.75 20.625 1 93.38 314 LEU A N 1
ATOM 2415 C CA . LEU A 1 314 ? -16.469 10.211 19.734 1 93.38 314 LEU A CA 1
ATOM 2416 C C . LEU A 1 314 ? -17.312 9.047 19.219 1 93.38 314 LEU A C 1
ATOM 2418 O O . LEU A 1 314 ? -18.234 9.234 18.422 1 93.38 314 LEU A O 1
ATOM 2422 N N . ALA A 1 315 ? -16.984 7.801 19.594 1 90.94 315 ALA A N 1
ATOM 2423 C CA . ALA A 1 315 ? -17.719 6.594 19.219 1 90.94 315 ALA A CA 1
ATOM 2424 C C . ALA A 1 315 ? -17.734 6.414 17.703 1 90.94 315 ALA A C 1
ATOM 2426 O O . ALA A 1 315 ? -18.781 6.086 17.125 1 90.94 315 ALA A O 1
ATOM 2427 N N . GLU A 1 316 ? -16.625 6.781 17.141 1 91.25 316 GLU A N 1
ATOM 2428 C CA . GLU A 1 316 ? -16.516 6.586 15.695 1 91.25 316 GLU A CA 1
ATOM 2429 C C . GLU A 1 316 ? -16.297 5.117 15.352 1 91.25 316 GLU A C 1
ATOM 2431 O O . GLU A 1 316 ? -15.711 4.371 16.141 1 91.25 316 GLU A O 1
ATOM 2436 N N . SER A 1 317 ? -16.859 4.699 14.211 1 88.38 317 SER A N 1
ATOM 2437 C CA . SER A 1 317 ? -16.609 3.344 13.742 1 88.38 317 SER A CA 1
ATOM 2438 C C . SER A 1 317 ? -15.227 3.229 13.102 1 88.38 317 SER A C 1
ATOM 2440 O O . SER A 1 317 ? -14.742 4.18 12.484 1 88.38 317 SER A O 1
ATOM 2442 N N . PHE A 1 318 ? -14.609 2.205 13.406 1 90.5 318 PHE A N 1
ATOM 2443 C CA . PHE A 1 318 ? -13.312 1.926 12.797 1 90.5 318 PHE A CA 1
ATOM 2444 C C . PHE A 1 318 ? -13.406 0.739 11.844 1 90.5 318 PHE A C 1
ATOM 2446 O O . PHE A 1 318 ? -13.367 -0.415 12.273 1 90.5 318 PHE A O 1
ATOM 2453 N N . SER A 1 319 ? -13.492 1.063 10.562 1 90.31 319 SER A N 1
ATOM 2454 C CA . SER A 1 319 ? -13.672 0.048 9.523 1 90.31 319 SER A CA 1
ATOM 2455 C C . SER A 1 319 ? -12.336 -0.571 9.125 1 90.31 319 SER A C 1
ATOM 2457 O O . SER A 1 319 ? -11.273 -0.065 9.492 1 90.31 319 SER A O 1
ATOM 2459 N N . GLY A 1 320 ? -12.367 -1.742 8.469 1 89.44 320 GLY A N 1
ATOM 2460 C CA . GLY A 1 320 ? -11.164 -2.371 7.945 1 89.44 320 GLY A CA 1
ATOM 2461 C C . GLY A 1 320 ? -10.406 -1.496 6.961 1 89.44 320 GLY A C 1
ATOM 2462 O O . GLY A 1 320 ? -9.172 -1.512 6.926 1 89.44 320 GLY A O 1
ATOM 2463 N N . GLU A 1 321 ? -11.141 -0.71 6.188 1 90.62 321 GLU A N 1
ATOM 2464 C CA . GLU A 1 321 ? -10.531 0.194 5.219 1 90.62 321 GLU A CA 1
ATOM 2465 C C . GLU A 1 321 ? -9.711 1.273 5.918 1 90.62 321 GLU A C 1
ATOM 2467 O O . GLU A 1 321 ? -8.633 1.644 5.445 1 90.62 321 GLU A O 1
ATOM 2472 N N . LYS A 1 322 ? -10.188 1.797 7.047 1 92.94 322 LYS A N 1
ATOM 2473 C CA . LYS A 1 322 ? -9.43 2.768 7.836 1 92.94 322 LYS A CA 1
ATOM 2474 C C . LYS A 1 322 ? -8.164 2.143 8.414 1 92.94 322 LYS A C 1
ATOM 2476 O O . LYS A 1 322 ? -7.113 2.789 8.461 1 92.94 322 LYS A O 1
ATOM 2481 N N . GLY A 1 323 ? -8.367 0.934 8.852 1 92.81 323 GLY A N 1
ATOM 2482 C CA . GLY A 1 323 ? -7.207 0.218 9.344 1 92.81 323 GLY A CA 1
ATOM 2483 C C . GLY A 1 323 ? -6.133 0.023 8.289 1 92.81 323 GLY A C 1
ATOM 2484 O O . GLY A 1 323 ? -4.941 0.16 8.578 1 92.81 323 GLY A O 1
ATOM 2485 N N . MET A 1 324 ? -6.594 -0.324 7.137 1 93.19 324 MET A N 1
ATOM 2486 C CA . MET A 1 324 ? -5.656 -0.495 6.027 1 93.19 324 MET A CA 1
ATOM 2487 C C . MET A 1 324 ? -4.988 0.829 5.672 1 93.19 324 MET A C 1
ATOM 2489 O O . MET A 1 324 ? -3.789 0.869 5.395 1 93.19 324 MET A O 1
ATOM 2493 N N . ALA A 1 325 ? -5.75 1.871 5.598 1 94.75 325 ALA A N 1
ATOM 2494 C CA . ALA A 1 325 ? -5.195 3.193 5.328 1 94.75 325 ALA A CA 1
ATOM 2495 C C . ALA A 1 325 ? -4.148 3.572 6.375 1 94.75 325 ALA A C 1
ATOM 2497 O O . ALA A 1 325 ? -3.084 4.098 6.035 1 94.75 325 ALA A O 1
ATOM 2498 N N . LEU A 1 326 ? -4.465 3.32 7.609 1 95.88 326 LEU A N 1
ATOM 2499 C CA . LEU A 1 326 ? -3.531 3.592 8.695 1 95.88 326 LEU A CA 1
ATOM 2500 C C . LEU A 1 326 ? -2.25 2.781 8.523 1 95.88 326 LEU A C 1
ATOM 2502 O O . LEU A 1 326 ? -1.148 3.318 8.664 1 95.88 326 LEU A O 1
ATOM 2506 N N . ALA A 1 327 ? -2.373 1.53 8.211 1 94.88 327 ALA A N 1
ATOM 2507 C CA . ALA A 1 327 ? -1.212 0.666 8.016 1 94.88 327 ALA A CA 1
ATOM 2508 C C . ALA A 1 327 ? -0.33 1.181 6.879 1 94.88 327 ALA A C 1
ATOM 2510 O O . ALA A 1 327 ? 0.897 1.199 6.996 1 94.88 327 ALA A O 1
ATOM 2511 N N . MET A 1 328 ? -0.962 1.539 5.844 1 95.62 328 MET A N 1
ATOM 2512 C CA . MET A 1 328 ? -0.214 2.061 4.703 1 95.62 328 MET A CA 1
ATOM 2513 C C . MET A 1 328 ? 0.483 3.369 5.062 1 95.62 328 MET A C 1
ATOM 2515 O O . MET A 1 328 ? 1.626 3.6 4.664 1 95.62 328 MET A O 1
ATOM 2519 N N . CYS A 1 329 ? -0.186 4.195 5.758 1 95.31 329 CYS A N 1
ATOM 2520 C CA . CYS A 1 329 ? 0.41 5.449 6.195 1 95.31 329 CYS A CA 1
ATOM 2521 C C . CYS A 1 329 ? 1.633 5.195 7.07 1 95.31 329 CYS A C 1
ATOM 2523 O O . CYS A 1 329 ? 2.68 5.816 6.875 1 95.31 329 CYS A O 1
ATOM 2525 N N . LEU A 1 330 ? 1.5 4.316 7.953 1 95.25 330 LEU A N 1
ATOM 2526 C CA . LEU A 1 330 ? 2.602 4.008 8.859 1 95.25 330 LEU A CA 1
ATOM 2527 C C . LEU A 1 330 ? 3.783 3.416 8.094 1 95.25 330 LEU A C 1
ATOM 2529 O O . LEU A 1 330 ? 4.938 3.752 8.375 1 95.25 330 LEU A O 1
ATOM 2533 N N . TRP A 1 331 ? 3.447 2.537 7.172 1 95.06 331 TRP A N 1
ATOM 2534 C CA . TRP A 1 331 ? 4.516 1.968 6.359 1 95.06 331 TRP A CA 1
ATOM 2535 C C . TRP A 1 331 ? 5.156 3.035 5.477 1 95.06 331 TRP A C 1
ATOM 2537 O O . TRP A 1 331 ? 6.359 2.988 5.211 1 95.06 331 TRP A O 1
ATOM 2547 N N . GLY A 1 332 ? 4.367 3.939 5.012 1 94.81 332 GLY A N 1
ATOM 2548 C CA . GLY A 1 332 ? 4.906 5.07 4.27 1 94.81 332 GLY A CA 1
ATOM 2549 C C . GLY A 1 332 ? 5.82 5.949 5.102 1 94.81 332 GLY A C 1
ATOM 2550 O O . GLY A 1 332 ? 6.895 6.34 4.645 1 94.81 332 GLY A O 1
ATOM 2551 N N . PHE A 1 333 ? 5.398 6.215 6.332 1 94.94 333 PHE A N 1
ATOM 2552 C CA . PHE A 1 333 ? 6.246 6.977 7.242 1 94.94 333 PHE A CA 1
ATOM 2553 C C . PHE A 1 333 ? 7.578 6.27 7.465 1 94.94 333 PHE A C 1
ATOM 2555 O O . PHE A 1 333 ? 8.633 6.898 7.387 1 94.94 333 PHE A O 1
ATOM 2562 N N . ALA A 1 334 ? 7.477 5.035 7.699 1 93 334 ALA A N 1
ATOM 2563 C CA . ALA A 1 334 ? 8.68 4.254 7.961 1 93 334 ALA A CA 1
ATOM 2564 C C . ALA A 1 334 ? 9.641 4.309 6.773 1 93 334 ALA A C 1
ATOM 2566 O O . ALA A 1 334 ? 10.852 4.453 6.949 1 93 334 ALA A O 1
ATOM 2567 N N . SER A 1 335 ? 9.023 4.172 5.633 1 93.5 335 SER A N 1
ATOM 2568 C CA . SER A 1 335 ? 9.844 4.234 4.43 1 93.5 335 SER A CA 1
ATOM 2569 C C . SER A 1 335 ? 10.508 5.598 4.281 1 93.5 335 SER A C 1
ATOM 2571 O O . SER A 1 335 ? 11.703 5.688 3.998 1 93.5 335 SER A O 1
ATOM 2573 N N . TYR A 1 336 ? 9.797 6.629 4.512 1 91.88 336 TYR A N 1
ATOM 2574 C CA . TYR A 1 336 ? 10.297 7.992 4.367 1 91.88 336 TYR A CA 1
ATOM 2575 C C . TYR A 1 336 ? 11.414 8.273 5.363 1 91.88 336 TYR A C 1
ATOM 2577 O O . TYR A 1 336 ? 12.477 8.773 4.992 1 91.88 336 TYR A O 1
ATOM 2585 N N . PHE A 1 337 ? 11.227 7.98 6.535 1 91.44 337 PHE A N 1
ATOM 2586 C CA . PHE A 1 337 ? 12.195 8.297 7.578 1 91.44 337 PHE A CA 1
ATOM 2587 C C . PHE A 1 337 ? 13.43 7.41 7.457 1 91.44 337 PHE A C 1
ATOM 2589 O O . PHE A 1 337 ? 14.539 7.844 7.762 1 91.44 337 PHE A O 1
ATOM 2596 N N . TYR A 1 338 ? 13.172 6.184 7.043 1 90 338 TYR A N 1
ATOM 2597 C CA . TYR A 1 338 ? 14.336 5.336 6.785 1 90 338 TYR A CA 1
ATOM 2598 C C . TYR A 1 338 ? 15.203 5.918 5.676 1 90 338 TYR A C 1
ATOM 2600 O O . TYR A 1 338 ? 16.438 5.898 5.77 1 90 338 TYR A O 1
ATOM 2608 N N . GLY A 1 339 ? 14.578 6.34 4.676 1 87.75 339 GLY A N 1
ATOM 2609 C CA . GLY A 1 339 ? 15.312 6.996 3.607 1 87.75 339 GLY A CA 1
ATOM 2610 C C . GLY A 1 339 ? 16.078 8.219 4.074 1 87.75 339 GLY A C 1
ATOM 2611 O O . GLY A 1 339 ? 17.25 8.406 3.699 1 87.75 339 GLY A O 1
ATOM 2612 N N . GLU A 1 340 ? 15.438 9.023 4.848 1 85.94 340 GLU A N 1
ATOM 2613 C CA . GLU A 1 340 ? 16.094 10.211 5.395 1 85.94 340 GLU A CA 1
ATOM 2614 C C . GLU A 1 340 ? 17.266 9.828 6.289 1 85.94 340 GLU A C 1
ATOM 2616 O O . GLU A 1 340 ? 18.297 10.492 6.281 1 85.94 340 GLU A O 1
ATOM 2621 N N . TYR A 1 341 ? 17.062 8.859 7.059 1 87.06 341 TYR A N 1
ATOM 2622 C CA . TYR A 1 341 ? 18.125 8.359 7.934 1 87.06 341 TYR A CA 1
ATOM 2623 C C . TYR A 1 341 ? 19.328 7.898 7.121 1 87.06 341 TYR A C 1
ATOM 2625 O O . TYR A 1 341 ? 20.469 8.195 7.477 1 87.06 341 TYR A O 1
ATOM 2633 N N . LYS A 1 342 ? 19.109 7.242 6.043 1 86 342 LYS A N 1
ATOM 2634 C CA . LYS A 1 342 ? 20.188 6.734 5.195 1 86 342 LYS A CA 1
ATOM 2635 C C . LYS A 1 342 ? 20.922 7.879 4.508 1 86 342 LYS A C 1
ATOM 2637 O O . LYS A 1 342 ? 22.156 7.832 4.359 1 86 342 LYS A O 1
ATOM 2642 N N . VAL A 1 343 ? 20.234 8.852 4.113 1 82.38 343 VAL A N 1
ATOM 2643 C CA . VAL A 1 343 ? 20.844 10 3.459 1 82.38 343 VAL A CA 1
ATOM 2644 C C . VAL A 1 343 ? 21.703 10.766 4.457 1 82.38 343 VAL A C 1
ATOM 2646 O O . VAL A 1 343 ? 22.797 11.234 4.109 1 82.38 343 VAL A O 1
ATOM 2649 N N . ASN A 1 344 ? 21.266 10.914 5.648 1 80.31 344 ASN A N 1
ATOM 2650 C CA . ASN A 1 344 ? 22 11.633 6.684 1 80.31 344 ASN A CA 1
ATOM 2651 C C . ASN A 1 344 ? 23.266 10.875 7.094 1 80.31 344 ASN A C 1
ATOM 2653 O O . ASN A 1 344 ? 24.25 11.484 7.508 1 80.31 344 ASN A O 1
ATOM 2657 N N . GLN A 1 345 ? 23.219 9.625 7.023 1 78.44 345 GLN A N 1
ATOM 2658 C CA . GLN A 1 345 ? 24.406 8.828 7.355 1 78.44 345 GLN A CA 1
ATOM 2659 C C . GLN A 1 345 ? 25.469 8.945 6.27 1 78.44 345 GLN A C 1
ATOM 2661 O O . GLN A 1 345 ? 26.672 8.883 6.562 1 78.44 345 GLN A O 1
ATOM 2666 N N . LYS A 1 346 ? 25.156 9.008 5.066 1 65.62 346 LYS A N 1
ATOM 2667 C CA . LYS A 1 346 ? 26.125 9.109 3.979 1 65.62 346 LYS A CA 1
ATOM 2668 C C . LYS A 1 346 ? 26.781 10.492 3.951 1 65.62 346 LYS A C 1
ATOM 2670 O O . LYS A 1 346 ? 27.812 10.68 3.318 1 65.62 346 LYS A O 1
ATOM 2675 N N . GLN A 1 347 ? 26.281 11.523 4.375 1 62.78 347 GLN A N 1
ATOM 2676 C CA . GLN A 1 347 ? 26.906 12.844 4.402 1 62.78 347 GLN A CA 1
ATOM 2677 C C . GLN A 1 347 ? 27.969 12.93 5.496 1 62.78 347 GLN A C 1
ATOM 2679 O O . GLN A 1 347 ? 27.703 12.641 6.66 1 62.78 347 GLN A O 1
ATOM 2684 N N . PRO A 1 348 ? 29.297 12.734 5.086 1 53.41 348 PRO A N 1
ATOM 2685 C CA . PRO A 1 348 ? 30.406 12.844 6.031 1 53.41 348 PRO A CA 1
ATOM 2686 C C . PRO A 1 348 ? 30.203 13.969 7.051 1 53.41 348 PRO A C 1
ATOM 2688 O O . PRO A 1 348 ? 29.547 14.969 6.746 1 53.41 348 PRO A O 1
ATOM 2691 N N . ASP A 1 349 ? 30.281 13.688 8.266 1 45.31 349 ASP A N 1
ATOM 2692 C CA . ASP A 1 349 ? 30.391 14.68 9.336 1 45.31 349 ASP A CA 1
ATOM 2693 C C . ASP A 1 349 ? 31.234 15.875 8.891 1 45.31 349 ASP A C 1
ATOM 2695 O O . ASP A 1 349 ? 32.438 15.734 8.648 1 45.31 349 ASP A O 1
ATOM 2699 N N . VAL A 1 350 ? 31.047 16.734 8.141 1 39.78 350 VAL A N 1
ATOM 2700 C CA . VAL A 1 350 ? 31.906 17.875 8.422 1 39.78 350 VAL A CA 1
ATOM 2701 C C . VAL A 1 350 ? 32.094 18.031 9.93 1 39.78 350 VAL A C 1
ATOM 2703 O O . VAL A 1 350 ? 31.125 18.297 10.656 1 39.78 350 VAL A O 1
ATOM 2706 N N . LYS A 1 351 ? 33 17.25 10.453 1 40.38 351 LYS A N 1
ATOM 2707 C CA . LYS A 1 351 ? 33.531 17.547 11.789 1 40.38 351 LYS A CA 1
ATOM 2708 C C . LYS A 1 351 ? 33.438 19.031 12.109 1 40.38 351 LYS A C 1
ATOM 2710 O O . LYS A 1 351 ? 34.094 19.844 11.484 1 40.38 351 LYS A O 1
ATOM 2715 N N . HIS A 1 352 ? 32.281 19.609 12.336 1 32.47 352 HIS A N 1
ATOM 2716 C CA . HIS A 1 352 ? 32.469 20.844 13.094 1 32.47 352 HIS A CA 1
ATOM 2717 C C . HIS A 1 352 ? 33.562 20.688 14.164 1 32.47 352 HIS A C 1
ATOM 2719 O O . HIS A 1 352 ? 33.375 19.953 15.133 1 32.47 352 HIS A O 1
ATOM 2725 N N . GLU A 1 353 ? 34.75 20.578 13.789 1 34.19 353 GLU A N 1
ATOM 2726 C CA . GLU A 1 353 ? 35.812 20.812 14.766 1 34.19 353 GLU A CA 1
ATOM 2727 C C . GLU A 1 353 ? 35.375 21.812 15.828 1 34.19 353 GLU A C 1
ATOM 2729 O O . GLU A 1 353 ? 34.906 22.906 15.5 1 34.19 353 GLU A O 1
ATOM 2734 N N . PRO A 1 354 ? 34.938 21.312 16.922 1 34.09 354 PRO A N 1
ATOM 2735 C CA . PRO A 1 354 ? 34.844 22.344 17.953 1 34.09 354 PRO A CA 1
ATOM 2736 C C . PRO A 1 354 ? 35.969 23.391 17.859 1 34.09 354 PRO A C 1
ATOM 2738 O O . PRO A 1 354 ? 37.125 23.031 17.672 1 34.09 354 PRO A O 1
ATOM 2741 N N . GLU A 1 355 ? 35.781 24.359 17.203 1 31.48 355 GLU A N 1
ATOM 2742 C CA . GLU A 1 355 ? 36.781 25.406 17.469 1 31.48 355 GLU A CA 1
ATOM 2743 C C . GLU A 1 355 ? 37.25 25.359 18.906 1 31.48 355 GLU A C 1
ATOM 2745 O O . GLU A 1 355 ? 36.469 25.516 19.844 1 31.48 355 GLU A O 1
ATOM 2750 N N . HIS A 1 356 ? 38.219 24.469 19.234 1 32.75 356 HIS A N 1
ATOM 2751 C CA . HIS A 1 356 ? 39.031 24.672 20.438 1 32.75 356 HIS A CA 1
ATOM 2752 C C . HIS A 1 356 ? 39.219 26.156 20.719 1 32.75 356 HIS A C 1
ATOM 2754 O O . HIS A 1 356 ? 39.781 26.875 19.891 1 32.75 356 HIS A O 1
ATOM 2760 N N . GLU A 1 357 ? 38.281 26.812 21.266 1 27.75 357 GLU A N 1
ATOM 2761 C CA . GLU A 1 357 ? 38.656 28.047 21.938 1 27.75 357 GLU A CA 1
ATOM 2762 C C . GLU A 1 357 ? 39.938 27.875 22.703 1 27.75 357 GLU A C 1
ATOM 2764 O O . GLU A 1 357 ? 40.062 27.016 23.594 1 27.75 357 GLU A O 1
ATOM 2769 N N . GLU A 1 358 ? 41.062 27.969 22.016 1 30.5 358 GLU A N 1
ATOM 2770 C CA . GLU A 1 358 ? 42.281 28.406 22.734 1 30.5 358 GLU A CA 1
ATOM 2771 C C . GLU A 1 358 ? 41.938 29.469 23.781 1 30.5 358 GLU A C 1
ATOM 2773 O O . GLU A 1 358 ? 41.594 30.594 23.438 1 30.5 358 GLU A O 1
ATOM 2778 N N . VAL A 1 359 ? 41.062 28.984 24.766 1 26.14 359 VAL A N 1
ATOM 2779 C CA . VAL A 1 359 ? 41.406 29.703 25.984 1 26.14 359 VAL A CA 1
ATOM 2780 C C . VAL A 1 359 ? 42.688 29.141 26.594 1 26.14 359 VAL A C 1
ATOM 2782 O O . VAL A 1 359 ? 42.875 27.922 26.656 1 26.14 359 VAL A O 1
ATOM 2785 N N . MET B 1 1 ? 43.219 -5.5 -53.188 1 52.41 1 MET B N 1
ATOM 2786 C CA . MET B 1 1 ? 41.812 -5.219 -53.406 1 52.41 1 MET B CA 1
ATOM 2787 C C . MET B 1 1 ? 40.969 -6.422 -53.062 1 52.41 1 MET B C 1
ATOM 2789 O O . MET B 1 1 ? 39.875 -6.27 -52.469 1 52.41 1 MET B O 1
ATOM 2793 N N . ASP B 1 2 ? 41.375 -7.59 -53.281 1 62.16 2 ASP B N 1
ATOM 2794 C CA . ASP B 1 2 ? 40.594 -8.797 -53.031 1 62.16 2 ASP B CA 1
ATOM 2795 C C . ASP B 1 2 ? 40.594 -9.164 -51.562 1 62.16 2 ASP B C 1
ATOM 2797 O O . ASP B 1 2 ? 39.562 -9.625 -51.031 1 62.16 2 ASP B O 1
ATOM 2801 N N . MET B 1 3 ? 41.594 -8.883 -50.781 1 68.19 3 MET B N 1
ATOM 2802 C CA . MET B 1 3 ? 41.625 -9.211 -49.344 1 68.19 3 MET B CA 1
ATOM 2803 C C . MET B 1 3 ? 40.75 -8.281 -48.531 1 68.19 3 MET B C 1
ATOM 2805 O O . MET B 1 3 ? 40.094 -8.719 -47.594 1 68.19 3 MET B O 1
ATOM 2809 N N . GLU B 1 4 ? 40.656 -7.039 -48.906 1 62.31 4 GLU B N 1
ATOM 2810 C CA . GLU B 1 4 ? 39.781 -6.102 -48.219 1 62.31 4 GLU B CA 1
ATOM 2811 C C . GLU B 1 4 ? 38.312 -6.465 -48.438 1 62.31 4 GLU B C 1
ATOM 2813 O O . GLU B 1 4 ? 37.5 -6.359 -47.531 1 62.31 4 GLU B O 1
ATOM 2818 N N . ALA B 1 5 ? 37.875 -6.945 -49.562 1 64.06 5 ALA B N 1
ATOM 2819 C CA . ALA B 1 5 ? 36.531 -7.355 -49.875 1 64.06 5 ALA B CA 1
ATOM 2820 C C . ALA B 1 5 ? 36.125 -8.617 -49.125 1 64.06 5 ALA B C 1
ATOM 2822 O O . ALA B 1 5 ? 35 -8.734 -48.625 1 64.06 5 ALA B O 1
ATOM 2823 N N . ALA B 1 6 ? 37.062 -9.43 -48.875 1 62.97 6 ALA B N 1
ATOM 2824 C CA . ALA B 1 6 ? 36.812 -10.648 -48.094 1 62.97 6 ALA B CA 1
ATOM 2825 C C . ALA B 1 6 ? 36.594 -10.336 -46.625 1 62.97 6 ALA B C 1
ATOM 2827 O O . ALA B 1 6 ? 35.719 -10.906 -45.969 1 62.97 6 ALA B O 1
ATOM 2828 N N . ILE B 1 7 ? 37.281 -9.367 -46.125 1 67.38 7 ILE B N 1
ATOM 2829 C CA . ILE B 1 7 ? 37.156 -8.961 -44.75 1 67.38 7 ILE B CA 1
ATOM 2830 C C . ILE B 1 7 ? 35.844 -8.227 -44.531 1 67.38 7 ILE B C 1
ATOM 2832 O O . ILE B 1 7 ? 35.125 -8.445 -43.531 1 67.38 7 ILE B O 1
ATOM 2836 N N . GLN B 1 8 ? 35.5 -7.461 -45.531 1 66.5 8 GLN B N 1
ATOM 2837 C CA . GLN B 1 8 ? 34.219 -6.73 -45.438 1 66.5 8 GLN B CA 1
ATOM 2838 C C . GLN B 1 8 ? 33.031 -7.668 -45.594 1 66.5 8 GLN B C 1
ATOM 2840 O O . GLN B 1 8 ? 32.031 -7.496 -44.906 1 66.5 8 GLN B O 1
ATOM 2845 N N . GLY B 1 9 ? 33.125 -8.578 -46.531 1 63.25 9 GLY B N 1
ATOM 2846 C CA . GLY B 1 9 ? 32.094 -9.602 -46.656 1 63.25 9 GLY B CA 1
ATOM 2847 C C . GLY B 1 9 ? 31.938 -10.453 -45.406 1 63.25 9 GLY B C 1
ATOM 2848 O O . GLY B 1 9 ? 30.812 -10.789 -45.031 1 63.25 9 GLY B O 1
ATOM 2849 N N . GLY B 1 10 ? 33.031 -10.758 -44.781 1 63.06 10 GLY B N 1
ATOM 2850 C CA . GLY B 1 10 ? 33 -11.508 -43.531 1 63.06 10 GLY B CA 1
ATOM 2851 C C . GLY B 1 10 ? 32.375 -10.742 -42.406 1 63.06 10 GLY B C 1
ATOM 2852 O O . GLY B 1 10 ? 31.594 -11.305 -41.625 1 63.06 10 GLY B O 1
ATOM 2853 N N . LYS B 1 11 ? 32.625 -9.547 -42.375 1 67 11 LYS B N 1
ATOM 2854 C CA . LYS B 1 11 ? 32.031 -8.703 -41.344 1 67 11 LYS B CA 1
ATOM 2855 C C . LYS B 1 11 ? 30.531 -8.539 -41.562 1 67 11 LYS B C 1
ATOM 2857 O O . LYS B 1 11 ? 29.75 -8.57 -40.625 1 67 11 LYS B O 1
ATOM 2862 N N . HIS B 1 12 ? 30.391 -8.297 -42.906 1 65.94 12 HIS B N 1
ATOM 2863 C CA . HIS B 1 12 ? 28.969 -8.164 -43.25 1 65.94 12 HIS B CA 1
ATOM 2864 C C . HIS B 1 12 ? 28.219 -9.461 -42.969 1 65.94 12 HIS B C 1
ATOM 2866 O O . HIS B 1 12 ? 27.094 -9.43 -42.438 1 65.94 12 HIS B O 1
ATOM 2872 N N . ASN B 1 13 ? 28.828 -10.492 -43.281 1 66.38 13 ASN B N 1
ATOM 2873 C CA . ASN B 1 13 ? 28.219 -11.781 -42.969 1 66.38 13 ASN B CA 1
ATOM 2874 C C . ASN B 1 13 ? 28.125 -12.016 -41.469 1 66.38 13 ASN B C 1
ATOM 2876 O O . ASN B 1 13 ? 27.125 -12.555 -40.969 1 66.38 13 ASN B O 1
ATOM 2880 N N . MET B 1 14 ? 29.109 -11.594 -40.75 1 68.56 14 MET B N 1
ATOM 2881 C CA . MET B 1 14 ? 29.094 -11.727 -39.312 1 68.56 14 MET B CA 1
ATOM 2882 C C . MET B 1 14 ? 28.047 -10.805 -38.688 1 68.56 14 MET B C 1
ATOM 2884 O O . MET B 1 14 ? 27.344 -11.188 -37.75 1 68.56 14 MET B O 1
ATOM 2888 N N . LEU B 1 15 ? 28 -9.609 -39.188 1 67.12 15 LEU B N 1
ATOM 2889 C CA . LEU B 1 15 ? 27 -8.664 -38.719 1 67.12 15 LEU B CA 1
ATOM 2890 C C . LEU B 1 15 ? 25.578 -9.148 -39.031 1 67.12 15 LEU B C 1
ATOM 2892 O O . LEU B 1 15 ? 24.672 -9.008 -38.219 1 67.12 15 LEU B O 1
ATOM 2896 N N . ASN B 1 16 ? 25.391 -9.633 -40.219 1 63.97 16 ASN B N 1
ATOM 2897 C CA . ASN B 1 16 ? 24.109 -10.195 -40.594 1 63.97 16 ASN B CA 1
ATOM 2898 C C . ASN B 1 16 ? 23.75 -11.406 -39.75 1 63.97 16 ASN B C 1
ATOM 2900 O O . ASN B 1 16 ? 22.594 -11.57 -39.344 1 63.97 16 ASN B O 1
ATOM 2904 N N . LYS B 1 17 ? 24.703 -12.297 -39.5 1 61.66 17 LYS B N 1
ATOM 2905 C CA . LYS B 1 17 ? 24.469 -13.438 -38.625 1 61.66 17 LYS B CA 1
ATOM 2906 C C . LYS B 1 17 ? 24.125 -12.984 -37.188 1 61.66 17 LYS B C 1
ATOM 2908 O O . LYS B 1 17 ? 23.266 -13.578 -36.531 1 61.66 17 LYS B O 1
ATOM 2913 N N . PHE B 1 18 ? 24.812 -11.961 -36.844 1 62.16 18 PHE B N 1
ATOM 2914 C CA . PHE B 1 18 ? 24.562 -11.398 -35.531 1 62.16 18 PHE B CA 1
ATOM 2915 C C . PHE B 1 18 ? 23.156 -10.805 -35.438 1 62.16 18 PHE B C 1
ATOM 2917 O O . PHE B 1 18 ? 22.453 -10.984 -34.469 1 62.16 18 PHE B O 1
ATOM 2924 N N . LYS B 1 19 ? 22.688 -10.172 -36.375 1 60.56 19 LYS B N 1
ATOM 2925 C CA . LYS B 1 19 ? 21.344 -9.594 -36.438 1 60.56 19 LYS B CA 1
ATOM 2926 C C . LYS B 1 19 ? 20.281 -10.688 -36.5 1 60.56 19 LYS B C 1
ATOM 2928 O O . LYS B 1 19 ? 19.219 -10.57 -35.906 1 60.56 19 LYS B O 1
ATOM 2933 N N . ILE B 1 20 ? 20.609 -11.57 -37.312 1 61.34 20 ILE B N 1
ATOM 2934 C CA . ILE B 1 20 ? 19.688 -12.695 -37.438 1 61.34 20 ILE B CA 1
ATOM 2935 C C . ILE B 1 20 ? 19.594 -13.422 -36.094 1 61.34 20 ILE B C 1
ATOM 2937 O O . ILE B 1 20 ? 18.5 -13.828 -35.688 1 61.34 20 ILE B O 1
ATOM 2941 N N . CYS B 1 21 ? 20.625 -13.688 -35.406 1 60.19 21 CYS B N 1
ATOM 2942 C CA . CYS B 1 21 ? 20.641 -14.336 -34.094 1 60.19 21 CYS B CA 1
ATOM 2943 C C . CYS B 1 21 ? 19.859 -13.516 -33.062 1 60.19 21 CYS B C 1
ATOM 2945 O O . CYS B 1 21 ? 19.109 -14.078 -32.281 1 60.19 21 CYS B O 1
ATOM 2947 N N . ILE B 1 22 ? 20.078 -12.289 -33.156 1 65.81 22 ILE B N 1
ATOM 2948 C CA . ILE B 1 22 ? 19.359 -11.414 -32.25 1 65.81 22 ILE B CA 1
ATOM 2949 C C . ILE B 1 22 ? 17.859 -11.453 -32.562 1 65.81 22 ILE B C 1
ATOM 2951 O O . ILE B 1 22 ? 17.031 -11.492 -31.641 1 65.81 22 ILE B O 1
ATOM 2955 N N . SER B 1 23 ? 17.672 -11.5 -33.812 1 73.44 23 SER B N 1
ATOM 2956 C CA . SER B 1 23 ? 16.281 -11.539 -34.25 1 73.44 23 SER B CA 1
ATOM 2957 C C . SER B 1 23 ? 15.617 -12.859 -33.875 1 73.44 23 SER B C 1
ATOM 2959 O O . SER B 1 23 ? 14.461 -12.867 -33.438 1 73.44 23 SER B O 1
ATOM 2961 N N . MET B 1 24 ? 16.328 -13.953 -34 1 76.56 24 MET B N 1
ATOM 2962 C CA . MET B 1 24 ? 15.758 -15.258 -33.656 1 76.56 24 MET B CA 1
ATOM 2963 C C . MET B 1 24 ? 15.539 -15.367 -32.156 1 76.56 24 MET B C 1
ATOM 2965 O O . MET B 1 24 ? 14.531 -15.922 -31.703 1 76.56 24 MET B O 1
ATOM 2969 N N . LYS B 1 25 ? 16.406 -14.867 -31.438 1 81.81 25 LYS B N 1
ATOM 2970 C CA . LYS B 1 25 ? 16.25 -14.875 -29.984 1 81.81 25 LYS B CA 1
ATOM 2971 C C . LYS B 1 25 ? 15.031 -14.055 -29.562 1 81.81 25 LYS B C 1
ATOM 2973 O O . LYS B 1 25 ? 14.266 -14.469 -28.688 1 81.81 25 LYS B O 1
ATOM 2978 N N . THR B 1 26 ? 14.914 -12.969 -30.266 1 87.69 26 THR B N 1
ATOM 2979 C CA . THR B 1 26 ? 13.781 -12.109 -29.953 1 87.69 26 THR B CA 1
ATOM 2980 C C . THR B 1 26 ? 12.469 -12.773 -30.359 1 87.69 26 THR B C 1
ATOM 2982 O O . THR B 1 26 ? 11.461 -12.648 -29.656 1 87.69 26 THR B O 1
ATOM 2985 N N . LEU B 1 27 ? 12.555 -13.43 -31.406 1 88.19 27 LEU B N 1
ATOM 2986 C CA . LEU B 1 27 ? 11.352 -14.125 -31.859 1 88.19 27 LEU B CA 1
ATOM 2987 C C . LEU B 1 27 ? 11 -15.273 -30.922 1 88.19 27 LEU B C 1
ATOM 2989 O O . LEU B 1 27 ? 9.82 -15.531 -30.672 1 88.19 27 LEU B O 1
ATOM 2993 N N . MET B 1 28 ? 11.945 -15.953 -30.438 1 88.25 28 MET B N 1
ATOM 2994 C CA . MET B 1 28 ? 11.711 -17.047 -29.484 1 88.25 28 MET B CA 1
ATOM 2995 C C . MET B 1 28 ? 11.148 -16.516 -28.172 1 88.25 28 MET B C 1
ATOM 2997 O O . MET B 1 28 ? 10.25 -17.109 -27.594 1 88.25 28 MET B O 1
ATOM 3001 N N . VAL B 1 29 ? 11.664 -15.422 -27.797 1 91.31 29 VAL B N 1
ATOM 3002 C CA . VAL B 1 29 ? 11.18 -14.812 -26.562 1 91.31 29 VAL B CA 1
ATOM 3003 C C . VAL B 1 29 ? 9.727 -14.375 -26.734 1 91.31 29 VAL B C 1
ATOM 3005 O O . VAL B 1 29 ? 8.891 -14.609 -25.875 1 91.31 29 VAL B O 1
ATOM 3008 N N . LEU B 1 30 ? 9.484 -13.781 -27.844 1 92.81 30 LEU B N 1
ATOM 3009 C CA . LEU B 1 30 ? 8.125 -13.328 -28.125 1 92.81 30 LEU B CA 1
ATOM 3010 C C . LEU B 1 30 ? 7.156 -14.5 -28.203 1 92.81 30 LEU B C 1
ATOM 3012 O O . LEU B 1 30 ? 6.043 -14.422 -27.672 1 92.81 30 LEU B O 1
ATOM 3016 N N . PHE B 1 31 ? 7.57 -15.531 -28.875 1 93.19 31 PHE B N 1
ATOM 3017 C CA . PHE B 1 31 ? 6.754 -16.734 -28.969 1 93.19 31 PHE B CA 1
ATOM 3018 C C . PHE B 1 31 ? 6.441 -17.297 -27.578 1 93.19 31 PHE B C 1
ATOM 3020 O O . PHE B 1 31 ? 5.293 -17.641 -27.297 1 93.19 31 PHE B O 1
ATOM 3027 N N . ASN B 1 32 ? 7.371 -17.359 -26.719 1 92.5 32 ASN B N 1
ATOM 3028 C CA . ASN B 1 32 ? 7.172 -17.875 -25.359 1 92.5 32 ASN B CA 1
ATOM 3029 C C . ASN B 1 32 ? 6.297 -16.953 -24.531 1 92.5 32 ASN B C 1
ATOM 3031 O O . ASN B 1 32 ? 5.531 -17.406 -23.688 1 92.5 32 ASN B O 1
ATOM 3035 N N . CYS B 1 33 ? 6.391 -15.703 -24.766 1 93.62 33 CYS B N 1
ATOM 3036 C CA . CYS B 1 33 ? 5.543 -14.75 -24.062 1 93.62 33 CYS B CA 1
ATOM 3037 C C . CYS B 1 33 ? 4.082 -14.93 -24.453 1 93.62 33 CYS B C 1
ATOM 3039 O O . CYS B 1 33 ? 3.189 -14.82 -23.609 1 93.62 33 CYS B O 1
ATOM 3041 N N . ILE B 1 34 ? 3.879 -15.18 -25.703 1 95.25 34 ILE B N 1
ATOM 3042 C CA . ILE B 1 34 ? 2.518 -15.398 -26.172 1 95.25 34 ILE B CA 1
ATOM 3043 C C . ILE B 1 34 ? 1.948 -16.672 -25.547 1 95.25 34 ILE B C 1
ATOM 3045 O O . ILE B 1 34 ? 0.8 -16.688 -25.094 1 95.25 34 ILE B O 1
ATOM 3049 N N . LEU B 1 35 ? 2.727 -17.703 -25.516 1 93.69 35 LEU B N 1
ATOM 3050 C CA . LEU B 1 35 ? 2.295 -18.953 -24.891 1 93.69 35 LEU B CA 1
ATOM 3051 C C . LEU B 1 35 ? 1.977 -18.734 -23.406 1 93.69 35 LEU B C 1
ATOM 3053 O O . LEU B 1 35 ? 0.962 -19.219 -22.906 1 93.69 35 LEU B O 1
ATOM 3057 N N . LEU B 1 36 ? 2.818 -17.969 -22.828 1 94.5 36 LEU B N 1
ATOM 3058 C CA . LEU B 1 36 ? 2.615 -17.656 -21.406 1 94.5 36 LEU B CA 1
ATOM 3059 C C . LEU B 1 36 ? 1.324 -16.875 -21.203 1 94.5 36 LEU B C 1
ATOM 3061 O O . LEU B 1 36 ? 0.571 -17.141 -20.266 1 94.5 36 LEU B O 1
ATOM 3065 N N . ALA B 1 37 ? 1.066 -15.969 -22.047 1 95.5 37 ALA B N 1
ATOM 3066 C CA . ALA B 1 37 ? -0.139 -15.148 -21.969 1 95.5 37 ALA B CA 1
ATOM 3067 C C . ALA B 1 37 ? -1.394 -15.992 -22.172 1 95.5 37 ALA B C 1
ATOM 3069 O O . ALA B 1 37 ? -2.381 -15.828 -21.453 1 95.5 37 ALA B O 1
ATOM 3070 N N . ILE B 1 38 ? -1.298 -16.891 -23.125 1 94.88 38 ILE B N 1
ATOM 3071 C CA . ILE B 1 38 ? -2.418 -17.781 -23.391 1 94.88 38 ILE B CA 1
ATOM 3072 C C . ILE B 1 38 ? -2.701 -18.641 -22.156 1 94.88 38 ILE B C 1
ATOM 3074 O O . ILE B 1 38 ? -3.857 -18.828 -21.781 1 94.88 38 ILE B O 1
ATOM 3078 N N . GLY B 1 39 ? -1.723 -19.094 -21.609 1 94.12 39 GLY B N 1
ATOM 3079 C CA . GLY B 1 39 ? -1.877 -19.953 -20.453 1 94.12 39 GLY B CA 1
ATOM 3080 C C . GLY B 1 39 ? -2.336 -19.203 -19.219 1 94.12 39 GLY B C 1
ATOM 3081 O O . GLY B 1 39 ? -3.285 -19.625 -18.547 1 94.12 39 GLY B O 1
ATOM 3082 N N . GLN B 1 40 ? -1.753 -18.125 -18.938 1 93.56 40 GLN B N 1
ATOM 3083 C CA . GLN B 1 40 ? -2.004 -17.391 -17.703 1 93.56 40 GLN B CA 1
ATOM 3084 C C . GLN B 1 40 ? -3.342 -16.656 -17.75 1 93.56 40 GLN B C 1
ATOM 3086 O O . GLN B 1 40 ? -4.023 -16.531 -16.734 1 93.56 40 GLN B O 1
ATOM 3091 N N . VAL B 1 41 ? -3.721 -16.188 -18.891 1 95.25 41 VAL B N 1
ATOM 3092 C CA . VAL B 1 41 ? -4.961 -15.43 -19.016 1 95.25 41 VAL B CA 1
ATOM 3093 C C . VAL B 1 41 ? -6.09 -16.359 -19.469 1 95.25 41 VAL B C 1
ATOM 3095 O O . VAL B 1 41 ? -7.16 -16.391 -18.859 1 95.25 41 VAL B O 1
ATOM 3098 N N . GLY B 1 42 ? -5.848 -17.188 -20.438 1 94.5 42 GLY B N 1
ATOM 3099 C CA . GLY B 1 42 ? -6.879 -18.047 -21 1 94.5 42 GLY B CA 1
ATOM 3100 C C . GLY B 1 42 ? -7.223 -19.219 -20.109 1 94.5 42 GLY B C 1
ATOM 3101 O O . GLY B 1 42 ? -8.391 -19.609 -20 1 94.5 42 GLY B O 1
ATOM 3102 N N . GLY B 1 43 ? -6.289 -19.828 -19.469 1 93.38 43 GLY B N 1
ATOM 3103 C CA . GLY B 1 43 ? -6.512 -21 -18.641 1 93.38 43 GLY B CA 1
ATOM 3104 C C . GLY B 1 43 ? -7.539 -20.766 -17.547 1 93.38 43 GLY B C 1
ATOM 3105 O O . GLY B 1 43 ? -8.586 -21.406 -17.531 1 93.38 43 GLY B O 1
ATOM 3106 N N . PRO B 1 44 ? -7.262 -19.828 -16.703 1 93.75 44 PRO B N 1
ATOM 3107 C CA . PRO B 1 44 ? -8.203 -19.547 -15.617 1 93.75 44 PRO B CA 1
ATOM 3108 C C . PRO B 1 44 ? -9.578 -19.125 -16.125 1 93.75 44 PRO B C 1
ATOM 3110 O O . PRO B 1 44 ? -10.594 -19.438 -15.484 1 93.75 44 PRO B O 1
ATOM 3113 N N . LEU B 1 45 ? -9.641 -18.422 -17.219 1 95.31 45 LEU B N 1
ATOM 3114 C CA . LEU B 1 45 ? -10.93 -18 -17.781 1 95.31 45 LEU B CA 1
ATOM 3115 C C . LEU B 1 45 ? -11.758 -19.219 -18.188 1 95.31 45 LEU B C 1
ATOM 3117 O O . LEU B 1 45 ? -12.945 -19.297 -17.859 1 95.31 45 LEU B O 1
ATOM 3121 N N . LEU B 1 46 ? -11.141 -20.172 -18.828 1 95.31 46 LEU B N 1
ATOM 3122 C CA . LEU B 1 46 ? -11.828 -21.375 -19.281 1 95.31 46 LEU B CA 1
ATOM 3123 C C . LEU B 1 46 ? -12.266 -22.234 -18.109 1 95.31 46 LEU B C 1
ATOM 3125 O O . LEU B 1 46 ? -13.367 -22.781 -18.094 1 95.31 46 LEU B O 1
ATOM 3129 N N . VAL B 1 47 ? -11.438 -22.297 -17.125 1 94.56 47 VAL B N 1
ATOM 3130 C CA . VAL B 1 47 ? -11.766 -23.062 -15.938 1 94.56 47 VAL B CA 1
ATOM 3131 C C . VAL B 1 47 ? -12.961 -22.438 -15.219 1 94.56 47 VAL B C 1
ATOM 3133 O O . VAL B 1 47 ? -13.844 -23.156 -14.742 1 94.56 47 VAL B O 1
ATOM 3136 N N . ARG B 1 48 ? -12.992 -21.141 -15.195 1 95.06 48 ARG B N 1
ATOM 3137 C CA . ARG B 1 48 ? -14.117 -20.469 -14.547 1 95.06 48 ARG B CA 1
ATOM 3138 C C . ARG B 1 48 ? -15.406 -20.688 -15.32 1 95.06 48 ARG B C 1
ATOM 3140 O O . ARG B 1 48 ? -16.469 -20.875 -14.727 1 95.06 48 ARG B O 1
ATOM 3147 N N . ILE B 1 49 ? -15.328 -20.656 -16.625 1 94.81 49 ILE B N 1
ATOM 3148 C CA . ILE B 1 49 ? -16.5 -20.906 -17.453 1 94.81 49 ILE B CA 1
ATOM 3149 C C . ILE B 1 49 ? -17.016 -22.328 -17.188 1 94.81 49 ILE B C 1
ATOM 3151 O O . ILE B 1 49 ? -18.234 -22.547 -17.125 1 94.81 49 ILE B O 1
ATOM 3155 N N . TYR B 1 50 ? -16.109 -23.25 -16.953 1 95.75 50 TYR B N 1
ATOM 3156 C CA . TYR B 1 50 ? -16.469 -24.625 -16.609 1 95.75 50 TYR B CA 1
ATOM 3157 C C . TYR B 1 50 ? -17.281 -24.672 -15.312 1 95.75 50 TYR B C 1
ATOM 3159 O O . TYR B 1 50 ? -18.328 -25.312 -15.258 1 95.75 50 TYR B O 1
ATOM 3167 N N . PHE B 1 51 ? -16.922 -23.906 -14.328 1 94.12 51 PHE B N 1
ATOM 3168 C CA . PHE B 1 51 ? -17.594 -23.953 -13.039 1 94.12 51 PHE B CA 1
ATOM 3169 C C . PHE B 1 51 ? -18.891 -23.141 -13.078 1 94.12 51 PHE B C 1
ATOM 3171 O O . PHE B 1 51 ? -19.859 -23.484 -12.398 1 94.12 51 PHE B O 1
ATOM 3178 N N . LEU B 1 52 ? -18.922 -22.094 -13.82 1 92.5 52 LEU B N 1
ATOM 3179 C CA . LEU B 1 52 ? -20.078 -21.219 -13.883 1 92.5 52 LEU B CA 1
ATOM 3180 C C . LEU B 1 52 ? -21.25 -21.922 -14.57 1 92.5 52 LEU B C 1
ATOM 3182 O O . LEU B 1 52 ? -22.422 -21.641 -14.258 1 92.5 52 LEU B O 1
ATOM 3186 N N . HIS B 1 53 ? -20.938 -22.922 -15.484 1 94.31 53 HIS B N 1
ATOM 3187 C CA . HIS B 1 53 ? -22.016 -23.5 -16.281 1 94.31 53 HIS B CA 1
ATOM 3188 C C . HIS B 1 53 ? -22.281 -24.938 -15.891 1 94.31 53 HIS B C 1
ATOM 3190 O O . HIS B 1 53 ? -22.688 -25.75 -16.734 1 94.31 53 HIS B O 1
ATOM 3196 N N . GLY B 1 54 ? -21.891 -25.25 -14.625 1 92.06 54 GLY B N 1
ATOM 3197 C CA . GLY B 1 54 ? -22.375 -26.531 -14.125 1 92.06 54 GLY B CA 1
ATOM 3198 C C . GLY B 1 54 ? -21.25 -27.5 -13.797 1 92.06 54 GLY B C 1
ATOM 3199 O O . GLY B 1 54 ? -21.516 -28.594 -13.281 1 92.06 54 GLY B O 1
ATOM 3200 N N . GLY B 1 55 ? -20.047 -27.172 -14.141 1 94.19 55 GLY B N 1
ATOM 3201 C CA . GLY B 1 55 ? -18.938 -28.016 -13.719 1 94.19 55 GLY B CA 1
ATOM 3202 C C . GLY B 1 55 ? -18.734 -28.031 -12.219 1 94.19 55 GLY B C 1
ATOM 3203 O O . GLY B 1 55 ? -18.797 -26.984 -11.562 1 94.19 55 GLY B O 1
ATOM 3204 N N . LYS B 1 56 ? -18.516 -29.25 -11.695 1 92.75 56 LYS B N 1
ATOM 3205 C CA . LYS B 1 56 ? -18.422 -29.359 -10.234 1 92.75 56 LYS B CA 1
ATOM 3206 C C . LYS B 1 56 ? -17.203 -30.156 -9.82 1 92.75 56 LYS B C 1
ATOM 3208 O O . LYS B 1 56 ? -16.906 -30.266 -8.625 1 92.75 56 LYS B O 1
ATOM 3213 N N . ARG B 1 57 ? -16.5 -30.656 -10.75 1 94.06 57 ARG B N 1
ATOM 3214 C CA . ARG B 1 57 ? -15.406 -31.547 -10.414 1 94.06 57 ARG B CA 1
ATOM 3215 C C . ARG B 1 57 ? -14.094 -30.781 -10.281 1 94.06 57 ARG B C 1
ATOM 3217 O O . ARG B 1 57 ? -13.453 -30.469 -11.281 1 94.06 57 ARG B O 1
ATOM 3224 N N . LYS B 1 58 ? -13.695 -30.609 -9.117 1 94.56 58 LYS B N 1
ATOM 3225 C CA . LYS B 1 58 ? -12.508 -29.812 -8.805 1 94.56 58 LYS B CA 1
ATOM 3226 C C . LYS B 1 58 ? -11.234 -30.609 -9.094 1 94.56 58 LYS B C 1
ATOM 3228 O O . LYS B 1 58 ? -10.258 -30.047 -9.609 1 94.56 58 LYS B O 1
ATOM 3233 N N . TRP B 1 59 ? -11.266 -31.906 -8.82 1 95.06 59 TRP B N 1
ATOM 3234 C CA . TRP B 1 59 ? -10.086 -32.75 -9.055 1 95.06 59 TRP B CA 1
ATOM 3235 C C . TRP B 1 59 ? -9.836 -32.906 -10.547 1 95.06 59 TRP B C 1
ATOM 3237 O O . TRP B 1 59 ? -8.688 -33.031 -10.977 1 95.06 59 TRP B O 1
ATOM 3247 N N . LEU B 1 60 ? -10.891 -32.844 -11.32 1 94.56 60 LEU B N 1
ATOM 3248 C CA . LEU B 1 60 ? -10.742 -32.938 -12.766 1 94.56 60 LEU B CA 1
ATOM 3249 C C . LEU B 1 60 ? -9.969 -31.734 -13.297 1 94.56 60 LEU B C 1
ATOM 3251 O O . LEU B 1 60 ? -9.031 -31.891 -14.086 1 94.56 60 LEU B O 1
ATOM 3255 N N . THR B 1 61 ? -10.328 -30.594 -12.844 1 93.56 61 THR B N 1
ATOM 3256 C CA . THR B 1 61 ? -9.641 -29.391 -13.297 1 93.56 61 THR B CA 1
ATOM 3257 C C . THR B 1 61 ? -8.211 -29.344 -12.773 1 93.56 61 THR B C 1
ATOM 3259 O O . THR B 1 61 ? -7.297 -28.891 -13.469 1 93.56 61 THR B O 1
ATOM 3262 N N . ALA B 1 62 ? -8.016 -29.781 -11.555 1 94.56 62 ALA B N 1
ATOM 3263 C CA . ALA B 1 62 ? -6.66 -29.875 -11.016 1 94.56 62 ALA B CA 1
ATOM 3264 C C . ALA B 1 62 ? -5.809 -30.828 -11.844 1 94.56 62 ALA B C 1
ATOM 3266 O O . ALA B 1 62 ? -4.637 -30.562 -12.109 1 94.56 62 ALA B O 1
ATOM 3267 N N . TRP B 1 63 ? -6.395 -31.906 -12.211 1 94.44 63 TRP B N 1
ATOM 3268 C CA . TRP B 1 63 ? -5.738 -32.906 -13.055 1 94.44 63 TRP B CA 1
ATOM 3269 C C . TRP B 1 63 ? -5.352 -32.312 -14.406 1 94.44 63 TRP B C 1
ATOM 3271 O O . TRP B 1 63 ? -4.258 -32.562 -14.906 1 94.44 63 TRP B O 1
ATOM 3281 N N . LEU B 1 64 ? -6.195 -31.531 -14.953 1 91.25 64 LEU B N 1
ATOM 3282 C CA . LEU B 1 64 ? -5.938 -30.891 -16.234 1 91.25 64 LEU B CA 1
ATOM 3283 C C . LEU B 1 64 ? -4.777 -29.906 -16.125 1 91.25 64 LEU B C 1
ATOM 3285 O O . LEU B 1 64 ? -4.008 -29.734 -17.062 1 91.25 64 LEU B O 1
ATOM 3289 N N . LEU B 1 65 ? -4.617 -29.281 -14.945 1 89.38 65 LEU B N 1
ATOM 3290 C CA . LEU B 1 65 ? -3.561 -28.312 -14.711 1 89.38 65 LEU B CA 1
ATOM 3291 C C . LEU B 1 65 ? -2.189 -28.984 -14.719 1 89.38 65 LEU B C 1
ATOM 3293 O O . LEU B 1 65 ? -1.194 -28.359 -15.102 1 89.38 65 LEU B O 1
ATOM 3297 N N . THR B 1 66 ? -2.105 -30.219 -14.328 1 88.81 66 THR B N 1
ATOM 3298 C CA . THR B 1 66 ? -0.816 -30.875 -14.141 1 88.81 66 THR B CA 1
ATOM 3299 C C . THR B 1 66 ? -0.529 -31.859 -15.281 1 88.81 66 THR B C 1
ATOM 3301 O O . THR B 1 66 ? 0.609 -32.281 -15.461 1 88.81 66 THR B O 1
ATOM 3304 N N . ALA B 1 67 ? -1.496 -32.156 -16.125 1 85.69 67 ALA B N 1
ATOM 3305 C CA . ALA B 1 67 ? -1.418 -33.25 -17.078 1 85.69 67 ALA B CA 1
ATOM 3306 C C . ALA B 1 67 ? -0.667 -32.844 -18.344 1 85.69 67 ALA B C 1
ATOM 3308 O O . ALA B 1 67 ? -0.625 -33.562 -19.328 1 85.69 67 ALA B O 1
ATOM 3309 N N . GL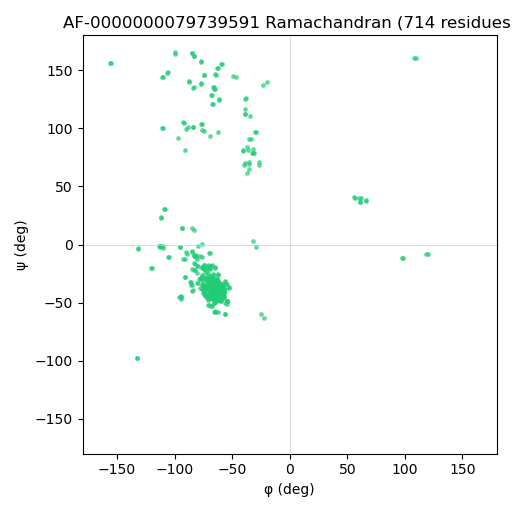Y B 1 68 ? -0.017 -31.781 -18.359 1 81.19 68 GLY B N 1
ATOM 3310 C CA . GLY B 1 68 ? 0.651 -31.328 -19.562 1 81.19 68 GLY B CA 1
ATOM 3311 C C . GLY B 1 68 ? 2.102 -31.766 -19.656 1 81.19 68 GLY B C 1
ATOM 3312 O O . GLY B 1 68 ? 2.828 -31.344 -20.562 1 81.19 68 GLY B O 1
ATOM 3313 N N . PHE B 1 69 ? 2.527 -32.719 -18.828 1 84.88 69 PHE B N 1
ATOM 3314 C CA . PHE B 1 69 ? 3.943 -33.062 -18.719 1 84.88 69 PHE B CA 1
ATOM 3315 C C . PHE B 1 69 ? 4.43 -33.781 -19.984 1 84.88 69 PHE B C 1
ATOM 3317 O O . PHE B 1 69 ? 5.582 -33.594 -20.375 1 84.88 69 PHE B O 1
ATOM 3324 N N . PRO B 1 70 ? 3.598 -34.5 -20.688 1 86.06 70 PRO B N 1
ATOM 3325 C CA . PRO B 1 70 ? 4.09 -35.156 -21.891 1 86.06 70 PRO B CA 1
ATOM 3326 C C . PRO B 1 70 ? 4.492 -34.188 -22.984 1 86.06 70 PRO B C 1
ATOM 3328 O O . PRO B 1 70 ? 5.32 -34.5 -23.844 1 86.06 70 PRO B O 1
ATOM 3331 N N . LEU B 1 71 ? 3.959 -33.062 -22.984 1 82.69 71 LEU B N 1
ATOM 3332 C CA . LEU B 1 71 ? 4.301 -32.062 -23.984 1 82.69 71 LEU B CA 1
ATOM 3333 C C . LEU B 1 71 ? 5.723 -31.547 -23.781 1 82.69 71 LEU B C 1
ATOM 3335 O O . LEU B 1 71 ? 6.324 -31 -24.719 1 82.69 71 LEU B O 1
ATOM 3339 N N . LEU B 1 72 ? 6.219 -31.734 -22.609 1 83.75 72 LEU B N 1
ATOM 3340 C CA . LEU B 1 72 ? 7.574 -31.266 -22.328 1 83.75 72 LEU B CA 1
ATOM 3341 C C . LEU B 1 72 ? 8.609 -32.219 -22.922 1 83.75 72 LEU B C 1
ATOM 3343 O O . LEU B 1 72 ? 9.789 -31.875 -23 1 83.75 72 LEU B O 1
ATOM 3347 N N . ILE B 1 73 ? 8.172 -33.375 -23.391 1 84.5 73 ILE B N 1
ATOM 3348 C CA . ILE B 1 73 ? 9.094 -34.312 -23.984 1 84.5 73 ILE B CA 1
ATOM 3349 C C . ILE B 1 73 ? 9.656 -33.75 -25.297 1 84.5 73 ILE B C 1
ATOM 3351 O O . ILE B 1 73 ? 10.812 -34.031 -25.641 1 84.5 73 ILE B O 1
ATOM 3355 N N . LEU B 1 74 ? 8.867 -32.938 -25.906 1 80.75 74 LEU B N 1
ATOM 3356 C CA . LEU B 1 74 ? 9.305 -32.344 -27.172 1 80.75 74 LEU B CA 1
ATOM 3357 C C . LEU B 1 74 ? 10.516 -31.453 -26.969 1 80.75 74 LEU B C 1
ATOM 3359 O O . LEU B 1 74 ? 11.57 -31.656 -27.578 1 80.75 74 LEU B O 1
ATOM 3363 N N . PRO B 1 75 ? 10.445 -30.469 -26.156 1 78.56 75 PRO B N 1
ATOM 3364 C CA . PRO B 1 75 ? 11.641 -29.641 -25.953 1 78.56 75 PRO B CA 1
ATOM 3365 C C . PRO B 1 75 ? 12.797 -30.422 -25.328 1 78.56 75 PRO B C 1
ATOM 3367 O O . PRO B 1 75 ? 13.961 -30.109 -25.594 1 78.56 75 PRO B O 1
ATOM 3370 N N . ILE B 1 76 ? 12.523 -31.391 -24.516 1 82.19 76 ILE B N 1
ATOM 3371 C CA . ILE B 1 76 ? 13.578 -32.219 -23.922 1 82.19 76 ILE B CA 1
ATOM 3372 C C . ILE B 1 76 ? 14.297 -33 -25.031 1 82.19 76 ILE B C 1
ATOM 3374 O O . ILE B 1 76 ? 15.523 -33.094 -25.031 1 82.19 76 ILE B O 1
ATOM 3378 N N . SER B 1 77 ? 13.531 -33.5 -25.953 1 81.56 77 SER B N 1
ATOM 3379 C CA . SER B 1 77 ? 14.109 -34.25 -27.047 1 81.56 77 SER B CA 1
ATOM 3380 C C . SER B 1 77 ? 14.922 -33.375 -27.984 1 81.56 77 SER B C 1
ATOM 3382 O O . SER B 1 77 ? 15.984 -33.75 -28.453 1 81.56 77 SER B O 1
ATOM 3384 N N . ILE B 1 78 ? 14.414 -32.25 -28.219 1 77.38 78 ILE B N 1
ATOM 3385 C CA . ILE B 1 78 ? 15.117 -31.297 -29.078 1 77.38 78 ILE B CA 1
ATOM 3386 C C . ILE B 1 78 ? 16.453 -30.922 -28.453 1 77.38 78 ILE B C 1
ATOM 3388 O O . ILE B 1 78 ? 17.484 -30.906 -29.125 1 77.38 78 ILE B O 1
ATOM 3392 N N . SER B 1 79 ? 16.438 -30.672 -27.219 1 75.81 79 SER B N 1
ATOM 3393 C CA . SER B 1 79 ? 17.672 -30.312 -26.5 1 75.81 79 SER B CA 1
ATOM 3394 C C . SER B 1 79 ? 18.656 -31.484 -26.484 1 75.81 79 SER B C 1
ATOM 3396 O O . SER B 1 79 ? 19.859 -31.281 -26.609 1 75.81 79 SER B O 1
ATOM 3398 N N . TYR B 1 80 ? 18.125 -32.656 -26.312 1 75.38 80 TYR B N 1
ATOM 3399 C CA . TYR B 1 80 ? 18.953 -33.875 -26.297 1 75.38 80 TYR B CA 1
ATOM 3400 C C . TYR B 1 80 ? 19.656 -34.062 -27.641 1 75.38 80 TYR B C 1
ATOM 3402 O O . TYR B 1 80 ? 20.844 -34.344 -27.688 1 75.38 80 TYR B O 1
ATOM 3410 N N . PHE B 1 81 ? 18.984 -33.844 -28.656 1 75.44 81 PHE B N 1
ATOM 3411 C CA . PHE B 1 81 ? 19.531 -34.094 -29.984 1 75.44 81 PHE B CA 1
ATOM 3412 C C . PHE B 1 81 ? 20.516 -33 -30.344 1 75.44 81 PHE B C 1
ATOM 3414 O O . PHE B 1 81 ? 21.5 -33.25 -31.062 1 75.44 81 PHE B O 1
ATOM 3421 N N . LYS B 1 82 ? 20.25 -31.859 -29.938 1 74.25 82 LYS B N 1
ATOM 3422 C CA . LYS B 1 82 ? 21.156 -30.75 -30.219 1 74.25 82 LYS B CA 1
ATOM 3423 C C . LYS B 1 82 ? 22.469 -30.906 -29.469 1 74.25 82 LYS B C 1
ATOM 3425 O O . LYS B 1 82 ? 23.531 -30.562 -29.984 1 74.25 82 LYS B O 1
ATOM 3430 N N . ASN B 1 83 ? 22.406 -31.406 -28.281 1 68.12 83 ASN B N 1
ATOM 3431 C CA . ASN B 1 83 ? 23.609 -31.531 -27.453 1 68.12 83 ASN B CA 1
ATOM 3432 C C . ASN B 1 83 ? 24.281 -32.875 -27.641 1 68.12 83 ASN B C 1
ATOM 3434 O O . ASN B 1 83 ? 25.344 -33.125 -27.062 1 68.12 83 ASN B O 1
ATOM 3438 N N . ARG B 1 84 ? 23.766 -33.812 -28.203 1 63.97 84 ARG B N 1
ATOM 3439 C CA . ARG B 1 84 ? 24.328 -35.125 -28.422 1 63.97 84 ARG B CA 1
ATOM 3440 C C . ARG B 1 84 ? 25.688 -35.031 -29.125 1 63.97 84 ARG B C 1
ATOM 3442 O O . ARG B 1 84 ? 26.578 -35.844 -28.859 1 63.97 84 ARG B O 1
ATOM 3449 N N . SER B 1 85 ? 25.922 -34.031 -30.047 1 59.66 85 SER B N 1
ATOM 3450 C CA . SER B 1 85 ? 27.203 -33.938 -30.719 1 59.66 85 SER B CA 1
ATOM 3451 C C . SER B 1 85 ? 28.297 -33.438 -29.781 1 59.66 85 SER B C 1
ATOM 3453 O O . SER B 1 85 ? 29.484 -33.531 -30.109 1 59.66 85 SER B O 1
ATOM 3455 N N . LYS B 1 86 ? 27.766 -32.75 -28.703 1 54.06 86 LYS B N 1
ATOM 3456 C CA . LYS B 1 86 ? 28.828 -32.219 -27.844 1 54.06 86 LYS B CA 1
ATOM 3457 C C . LYS B 1 86 ? 29.203 -33.25 -26.766 1 54.06 86 LYS B C 1
ATOM 3459 O O . LYS B 1 86 ? 28.328 -33.844 -26.141 1 54.06 86 LYS B O 1
ATOM 3464 N N . ALA B 1 87 ? 30.422 -34.094 -27 1 50.88 87 ALA B N 1
ATOM 3465 C CA . ALA B 1 87 ? 31.016 -35.25 -26.312 1 50.88 87 ALA B CA 1
ATOM 3466 C C . ALA B 1 87 ? 30.609 -35.281 -24.844 1 50.88 87 ALA B C 1
ATOM 3468 O O . ALA B 1 87 ? 30.422 -36.344 -24.266 1 50.88 87 ALA B O 1
ATOM 3469 N N . SER B 1 88 ? 30.891 -34.344 -24.094 1 47.62 88 SER B N 1
ATOM 3470 C CA . SER B 1 88 ? 31.016 -34.312 -22.641 1 47.62 88 SER B CA 1
ATOM 3471 C C . SER B 1 88 ? 29.656 -34.219 -21.969 1 47.62 88 SER B C 1
ATOM 3473 O O . SER B 1 88 ? 29.562 -33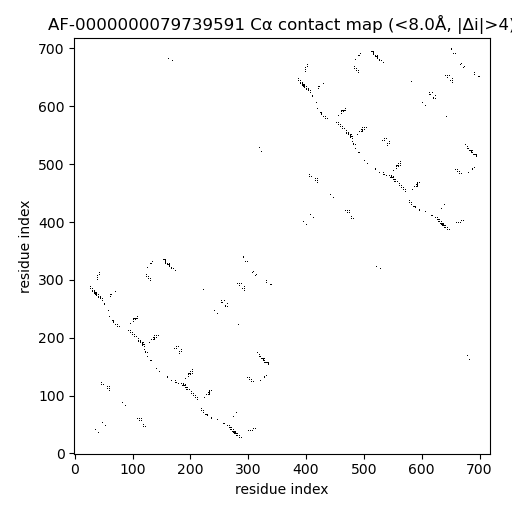.969 -20.766 1 47.62 88 SER B O 1
ATOM 3475 N N . SER B 1 89 ? 28.719 -34.156 -22.75 1 48.88 89 SER B N 1
ATOM 3476 C CA . SER B 1 89 ? 27.438 -33.812 -22.125 1 48.88 89 SER B CA 1
ATOM 3477 C C . SER B 1 89 ? 26.922 -34.938 -21.25 1 48.88 89 SER B C 1
ATOM 3479 O O . SER B 1 89 ? 26.828 -36.094 -21.703 1 48.88 89 SER B O 1
ATOM 3481 N N . PRO B 1 90 ? 27.234 -34.844 -20.062 1 49.28 90 PRO B N 1
ATOM 3482 C CA . PRO B 1 90 ? 26.734 -35.844 -19.125 1 49.28 90 PRO B CA 1
ATOM 3483 C C . PRO B 1 90 ? 25.328 -36.344 -19.484 1 49.28 90 PRO B C 1
ATOM 3485 O O . PRO B 1 90 ? 24.484 -35.531 -19.922 1 49.28 90 PRO B O 1
ATOM 3488 N N . LYS B 1 91 ? 25.125 -37.5 -19.891 1 50.97 91 LYS B N 1
ATOM 3489 C CA . LYS B 1 91 ? 23.938 -38.344 -20.016 1 50.97 91 LYS B CA 1
ATOM 3490 C C . LYS B 1 91 ? 22.812 -37.844 -19.109 1 50.97 91 LYS B C 1
ATOM 3492 O O . LYS B 1 91 ? 23.062 -37.156 -18.109 1 50.97 91 LYS B O 1
ATOM 3497 N N . PHE B 1 92 ? 21.469 -37.781 -19.406 1 53.25 92 PHE B N 1
ATOM 3498 C CA . PHE B 1 92 ? 20.125 -37.438 -18.922 1 53.25 92 PHE B CA 1
ATOM 3499 C C . PHE B 1 92 ? 20.016 -37.688 -17.422 1 53.25 92 PHE B C 1
ATOM 3501 O O . PHE B 1 92 ? 18.906 -37.75 -16.875 1 53.25 92 PHE B O 1
ATOM 3508 N N . LEU B 1 93 ? 20.938 -38.094 -16.547 1 63.62 93 LEU B N 1
ATOM 3509 C CA . LEU B 1 93 ? 20.406 -38.812 -15.398 1 63.62 93 LEU B CA 1
ATOM 3510 C C . LEU B 1 93 ? 20.25 -37.875 -14.203 1 63.62 93 LEU B C 1
ATOM 3512 O O . LEU B 1 93 ? 21.234 -37.312 -13.703 1 63.62 93 LEU B O 1
ATOM 3516 N N . VAL B 1 94 ? 18.906 -37.188 -14.055 1 79.75 94 VAL B N 1
ATOM 3517 C CA . VAL B 1 94 ? 18.516 -36.531 -12.805 1 79.75 94 VAL B CA 1
ATOM 3518 C C . VAL B 1 94 ? 19 -37.344 -11.617 1 79.75 94 VAL B C 1
ATOM 3520 O O . VAL B 1 94 ? 18.672 -38.531 -11.508 1 79.75 94 VAL B O 1
ATOM 3523 N N . PRO B 1 95 ? 19.906 -36.812 -10.914 1 86.12 95 PRO B N 1
ATOM 3524 C CA . PRO B 1 95 ? 20.359 -37.531 -9.727 1 86.12 95 PRO B CA 1
ATOM 3525 C C . PRO B 1 95 ? 19.188 -38 -8.859 1 86.12 95 PRO B C 1
ATOM 3527 O O . PRO B 1 95 ? 18.125 -37.375 -8.844 1 86.12 95 PRO B O 1
ATOM 3530 N N . PRO B 1 96 ? 19.391 -39.188 -8.258 1 87.62 96 PRO B N 1
ATOM 3531 C CA . PRO B 1 96 ? 18.312 -39.75 -7.453 1 87.62 96 PRO B CA 1
ATOM 3532 C C . PRO B 1 96 ? 17.781 -38.781 -6.395 1 87.62 96 PRO B C 1
ATOM 3534 O O . PRO B 1 96 ? 16.594 -38.812 -6.082 1 87.62 96 PRO B O 1
ATOM 3537 N N . ARG B 1 97 ? 18.625 -38.062 -5.848 1 88.81 97 ARG B N 1
ATOM 3538 C CA . ARG B 1 97 ? 18.203 -37.094 -4.848 1 88.81 97 ARG B CA 1
ATOM 3539 C C . ARG B 1 97 ? 17.219 -36.062 -5.449 1 88.81 97 ARG B C 1
ATOM 3541 O O . ARG B 1 97 ? 16.266 -35.656 -4.797 1 88.81 97 ARG B O 1
ATOM 3548 N N . LEU B 1 98 ? 17.469 -35.75 -6.617 1 91.88 98 LEU B N 1
ATOM 3549 C CA . LEU B 1 98 ? 16.594 -34.812 -7.285 1 91.88 98 LEU B CA 1
ATOM 3550 C C . LEU B 1 98 ? 15.297 -35.438 -7.727 1 91.88 98 LEU B C 1
ATOM 3552 O O . LEU B 1 98 ? 14.266 -34.781 -7.828 1 91.88 98 LEU B O 1
ATOM 3556 N N . VAL B 1 99 ? 15.359 -36.719 -7.953 1 93.19 99 VAL B N 1
ATOM 3557 C CA . VAL B 1 99 ? 14.133 -37.438 -8.289 1 93.19 99 VAL B CA 1
ATOM 3558 C C . VAL B 1 99 ? 13.211 -37.469 -7.078 1 93.19 99 VAL B C 1
ATOM 3560 O O . VAL B 1 99 ? 12 -37.25 -7.203 1 93.19 99 VAL B O 1
ATOM 3563 N N . ALA B 1 100 ? 13.812 -37.75 -5.973 1 94 100 ALA B N 1
ATOM 3564 C CA . ALA B 1 100 ? 13.031 -37.75 -4.738 1 94 100 ALA B CA 1
ATOM 3565 C C . ALA B 1 100 ? 12.461 -36.375 -4.438 1 94 100 ALA B C 1
ATOM 3567 O O . ALA B 1 100 ? 11.312 -36.25 -4.012 1 94 100 ALA B O 1
ATOM 3568 N N . ALA B 1 101 ? 13.281 -35.375 -4.652 1 94.38 101 ALA B N 1
ATOM 3569 C CA . ALA B 1 101 ? 12.82 -34 -4.453 1 94.38 101 ALA B CA 1
ATOM 3570 C C . ALA B 1 101 ? 11.695 -33.656 -5.43 1 94.38 101 ALA B C 1
ATOM 3572 O O . ALA B 1 101 ? 10.742 -32.969 -5.066 1 94.38 101 ALA B O 1
ATOM 3573 N N . SER B 1 102 ? 11.852 -34.125 -6.629 1 94.94 102 SER B N 1
ATOM 3574 C CA . SER B 1 102 ? 10.828 -33.844 -7.633 1 94.94 102 SER B CA 1
ATOM 3575 C C . SER B 1 102 ? 9.508 -34.531 -7.273 1 94.94 102 SER B C 1
ATOM 3577 O O . SER B 1 102 ? 8.438 -34 -7.551 1 94.94 102 SER B O 1
ATOM 3579 N N . ALA B 1 103 ? 9.594 -35.656 -6.691 1 96 103 ALA B N 1
ATOM 3580 C CA . ALA B 1 103 ? 8.383 -36.344 -6.242 1 96 103 ALA B CA 1
ATOM 3581 C C . ALA B 1 103 ? 7.684 -35.562 -5.145 1 96 103 ALA B C 1
ATOM 3583 O O . ALA B 1 103 ? 6.457 -35.438 -5.145 1 96 103 ALA B O 1
ATOM 3584 N N . PHE B 1 104 ? 8.422 -35.125 -4.227 1 96.25 104 PHE B N 1
ATOM 3585 C CA . PHE B 1 104 ? 7.879 -34.312 -3.146 1 96.25 104 PHE B CA 1
ATOM 3586 C C . PHE B 1 104 ? 7.285 -33 -3.691 1 96.25 104 PHE B C 1
ATOM 3588 O O . PHE B 1 104 ? 6.18 -32.625 -3.307 1 96.25 104 PHE B O 1
ATOM 3595 N N . LEU B 1 105 ? 8.008 -32.312 -4.562 1 95.62 105 LEU B N 1
ATOM 3596 C CA . LEU B 1 105 ? 7.527 -31.078 -5.176 1 95.62 105 LEU B CA 1
ATOM 3597 C C . LEU B 1 105 ? 6.281 -31.344 -6.016 1 95.62 105 LEU B C 1
ATOM 3599 O O . LEU B 1 105 ? 5.383 -30.5 -6.074 1 95.62 105 LEU B O 1
ATOM 3603 N N . GLY B 1 106 ? 6.297 -32.5 -6.672 1 95.88 106 GLY B N 1
ATOM 3604 C CA . GLY B 1 106 ? 5.109 -32.875 -7.418 1 95.88 106 GLY B CA 1
ATOM 3605 C C . GLY B 1 106 ? 3.885 -33.062 -6.539 1 95.88 106 GLY B C 1
ATOM 3606 O O . GLY B 1 106 ? 2.783 -32.656 -6.91 1 95.88 106 GLY B O 1
ATOM 3607 N N . PHE B 1 107 ? 4.105 -33.656 -5.434 1 95.94 107 PHE B N 1
ATOM 3608 C CA . PHE B 1 107 ? 3.027 -33.812 -4.465 1 95.94 107 PHE B CA 1
ATOM 3609 C C . PHE B 1 107 ? 2.498 -32.438 -4.031 1 95.94 107 PHE B C 1
ATOM 3611 O O . PHE B 1 107 ? 1.284 -32.219 -3.988 1 95.94 107 PHE B O 1
ATOM 3618 N N . LEU B 1 108 ? 3.344 -31.5 -3.773 1 95.94 108 LEU B N 1
ATOM 3619 C CA . LEU B 1 108 ? 2.955 -30.156 -3.375 1 95.94 108 LEU B CA 1
ATOM 3620 C C . LEU B 1 108 ? 2.234 -29.438 -4.512 1 95.94 108 LEU B C 1
ATOM 3622 O O . LEU B 1 108 ? 1.255 -28.719 -4.281 1 95.94 108 LEU B O 1
ATOM 3626 N N . LEU B 1 109 ? 2.742 -29.656 -5.664 1 94.56 109 LEU B N 1
ATOM 3627 C CA . LEU B 1 109 ? 2.119 -29.047 -6.832 1 94.56 109 LEU B CA 1
ATOM 3628 C C . LEU B 1 109 ? 0.707 -29.578 -7.039 1 94.56 109 LEU B C 1
ATOM 3630 O O . LEU B 1 109 ? -0.188 -28.844 -7.461 1 94.56 109 LEU B O 1
ATOM 3634 N N . GLY B 1 110 ? 0.573 -30.859 -6.754 1 95.19 110 GLY B N 1
ATOM 3635 C CA . GLY B 1 110 ? -0.76 -31.422 -6.828 1 95.19 110 GLY B CA 1
ATOM 3636 C C . GLY B 1 110 ? -1.735 -30.797 -5.852 1 95.19 110 GLY B C 1
ATOM 3637 O O . GLY B 1 110 ? -2.859 -30.453 -6.223 1 95.19 110 GLY B O 1
ATOM 3638 N N . ILE B 1 111 ? -1.327 -30.594 -4.652 1 96.31 111 ILE B N 1
ATOM 3639 C CA . ILE B 1 111 ? -2.158 -29.953 -3.635 1 96.31 111 ILE B CA 1
ATOM 3640 C C . ILE B 1 111 ? -2.42 -28.5 -4.016 1 96.31 111 ILE B C 1
ATOM 3642 O O . ILE B 1 111 ? -3.535 -28 -3.854 1 96.31 111 ILE B O 1
ATOM 3646 N N . ASP B 1 112 ? -1.411 -27.875 -4.441 1 95.69 112 ASP B N 1
ATOM 3647 C CA . ASP B 1 112 ? -1.512 -26.5 -4.902 1 95.69 112 ASP B CA 1
ATOM 3648 C C . ASP B 1 112 ? -2.578 -26.359 -5.988 1 95.69 112 ASP B C 1
ATOM 3650 O O . ASP B 1 112 ? -3.41 -25.453 -5.938 1 95.69 112 ASP B O 1
ATOM 3654 N N . SER B 1 113 ? -2.51 -27.234 -6.941 1 94.31 113 SER B N 1
ATOM 3655 C CA . SER B 1 113 ? -3.461 -27.203 -8.047 1 94.31 113 SER B CA 1
ATOM 3656 C C . SER B 1 113 ? -4.887 -27.422 -7.559 1 94.31 113 SER B C 1
ATOM 3658 O O . SER B 1 113 ? -5.82 -26.75 -8.023 1 94.31 113 SER B O 1
ATOM 3660 N N . TYR B 1 114 ? -5.051 -28.344 -6.66 1 96.19 114 TYR B N 1
ATOM 3661 C CA . TYR B 1 114 ? -6.379 -28.594 -6.113 1 96.19 114 TYR B CA 1
ATOM 3662 C C . TYR B 1 114 ? -6.898 -27.375 -5.359 1 96.19 114 TYR B C 1
ATOM 3664 O O . TYR B 1 114 ? -8.055 -26.984 -5.535 1 96.19 114 TYR B O 1
ATOM 3672 N N . LEU B 1 115 ? -6.07 -26.766 -4.539 1 96.69 115 LEU B N 1
ATOM 3673 C CA . LEU B 1 115 ? -6.473 -25.594 -3.779 1 96.69 115 LEU B CA 1
ATOM 3674 C C . LEU B 1 115 ? -6.828 -24.438 -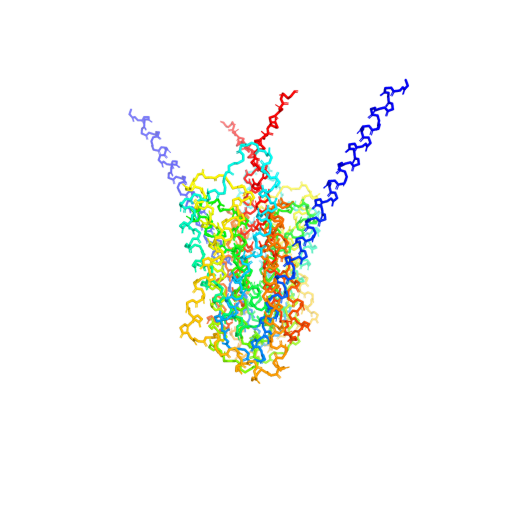4.711 1 96.69 115 LEU B C 1
ATOM 3676 O O . LEU B 1 115 ? -7.801 -23.719 -4.469 1 96.69 115 LEU B O 1
ATOM 3680 N N . TYR B 1 116 ? -6.102 -24.344 -5.688 1 94.75 116 TYR B N 1
ATOM 3681 C CA . TYR B 1 116 ? -6.324 -23.281 -6.664 1 94.75 116 TYR B CA 1
ATOM 3682 C C . TYR B 1 116 ? -7.664 -23.453 -7.363 1 94.75 116 TYR B C 1
ATOM 3684 O O . TYR B 1 116 ? -8.445 -22.516 -7.469 1 94.75 116 TYR B O 1
ATOM 3692 N N . THR B 1 117 ? -7.934 -24.625 -7.809 1 94.25 117 THR B N 1
ATOM 3693 C CA . THR B 1 117 ? -9.188 -24.875 -8.508 1 94.25 117 THR B CA 1
ATOM 3694 C C . THR B 1 117 ? -10.367 -24.812 -7.535 1 94.25 117 THR B C 1
ATOM 3696 O O . THR B 1 117 ? -11.469 -24.406 -7.91 1 94.25 117 THR B O 1
ATOM 3699 N N . PHE B 1 118 ? -10.078 -25.266 -6.379 1 95.19 118 PHE B N 1
ATOM 3700 C CA . PHE B 1 118 ? -11.094 -25.125 -5.34 1 95.19 118 PHE B CA 1
ATOM 3701 C C . PHE B 1 118 ? -11.492 -23.672 -5.156 1 95.19 118 PHE B C 1
ATOM 3703 O O . PHE B 1 118 ? -12.68 -23.344 -5.09 1 95.19 118 PHE B O 1
ATOM 3710 N N . GLY B 1 119 ? -10.547 -22.859 -5.09 1 95.06 119 GLY B N 1
ATOM 3711 C CA . GLY B 1 119 ? -10.812 -21.438 -4.988 1 95.06 119 GLY B CA 1
ATOM 3712 C C . GLY B 1 119 ? -11.523 -20.875 -6.207 1 95.06 119 GLY B C 1
ATOM 3713 O O . GLY B 1 119 ? -12.469 -20.094 -6.074 1 95.06 119 GLY B O 1
ATOM 3714 N N . MET B 1 120 ? -11.164 -21.375 -7.324 1 93.56 120 MET B N 1
ATOM 3715 C CA . MET B 1 120 ? -11.719 -20.891 -8.578 1 93.56 120 MET B CA 1
ATOM 3716 C C . MET B 1 120 ? -13.18 -21.297 -8.727 1 93.56 120 MET B C 1
ATOM 3718 O O . MET B 1 120 ? -13.914 -20.703 -9.531 1 93.56 120 MET B O 1
ATOM 3722 N N . SER B 1 121 ? -13.594 -22.234 -8.008 1 94.81 121 SER B N 1
ATOM 3723 C CA . SER B 1 121 ? -14.984 -22.672 -8.078 1 94.81 121 SER B CA 1
ATOM 3724 C C . SER B 1 121 ? -15.906 -21.672 -7.367 1 94.81 121 SER B C 1
ATOM 3726 O O . SER B 1 121 ? -17.094 -21.594 -7.676 1 94.81 121 SER B O 1
ATOM 3728 N N . TYR B 1 122 ? -15.344 -20.859 -6.48 1 94.25 122 TYR B N 1
ATOM 3729 C CA . TYR B 1 122 ? -16.203 -19.984 -5.688 1 94.25 122 TYR B CA 1
ATOM 3730 C C . TYR B 1 122 ? -15.867 -18.516 -5.918 1 94.25 122 TYR B C 1
ATOM 3732 O O . TYR B 1 122 ? -16.672 -17.641 -5.637 1 94.25 122 TYR B O 1
ATOM 3740 N N . LEU B 1 123 ? -14.695 -18.312 -6.395 1 94.38 123 LEU B N 1
ATOM 3741 C CA . LEU B 1 123 ? -14.234 -16.938 -6.512 1 94.38 123 LEU B CA 1
ATOM 3742 C C . LEU B 1 123 ? -14.258 -16.469 -7.965 1 94.38 123 LEU B C 1
ATOM 3744 O O . LEU B 1 123 ? -14.094 -17.281 -8.883 1 94.38 123 LEU B O 1
ATOM 3748 N N . PRO B 1 124 ? -14.5 -15.172 -8.141 1 94.19 124 PRO B N 1
ATOM 3749 C CA . PRO B 1 124 ? -14.281 -14.633 -9.477 1 94.19 124 PRO B CA 1
ATOM 3750 C C . PRO B 1 124 ? -12.82 -14.719 -9.914 1 94.19 124 PRO B C 1
ATOM 3752 O O . PRO B 1 124 ? -11.922 -14.75 -9.07 1 94.19 124 PRO B O 1
ATOM 3755 N N . VAL B 1 125 ? -12.602 -14.812 -11.211 1 94.38 125 VAL B N 1
ATOM 3756 C CA . VAL B 1 125 ? -11.258 -14.914 -11.766 1 94.38 125 VAL B CA 1
ATOM 3757 C C . VAL B 1 125 ? -10.438 -13.695 -11.375 1 94.38 125 VAL B C 1
ATOM 3759 O O . VAL B 1 125 ? -9.242 -13.805 -11.094 1 94.38 125 VAL B O 1
ATOM 3762 N N . SER B 1 126 ? -11.039 -12.508 -11.344 1 93.81 126 SER B N 1
ATOM 3763 C CA . SER B 1 126 ? -10.352 -11.266 -11.008 1 93.81 126 SER B CA 1
ATOM 3764 C C . SER B 1 126 ? -9.781 -11.312 -9.594 1 93.81 126 SER B C 1
ATOM 3766 O O . SER B 1 126 ? -8.633 -10.93 -9.359 1 93.81 126 SER B O 1
ATOM 3768 N N . VAL B 1 127 ? -10.547 -11.867 -8.656 1 94.75 127 VAL B N 1
ATOM 3769 C CA . VAL B 1 127 ? -10.109 -11.969 -7.266 1 94.75 127 VAL B CA 1
ATOM 3770 C C . VAL B 1 127 ? -9.047 -13.062 -7.145 1 94.75 127 VAL B C 1
ATOM 3772 O O . VAL B 1 127 ? -8.008 -12.859 -6.512 1 94.75 127 VAL B O 1
ATOM 3775 N N . SER B 1 128 ? -9.273 -14.18 -7.781 1 93.94 128 SER B N 1
ATOM 3776 C CA . SER B 1 128 ? -8.352 -15.305 -7.699 1 93.94 128 SER B CA 1
ATOM 3777 C C . SER B 1 128 ? -6.988 -14.945 -8.289 1 93.94 128 SER B C 1
ATOM 3779 O O . SER B 1 128 ? -5.953 -15.359 -7.766 1 93.94 128 SER B O 1
ATOM 3781 N N . SER B 1 129 ? -7.012 -14.266 -9.297 1 93.19 129 SER B N 1
ATOM 3782 C CA . SER B 1 129 ? -5.766 -13.852 -9.938 1 93.19 129 SER B CA 1
ATOM 3783 C C . SER B 1 129 ? -4.969 -12.914 -9.031 1 93.19 129 SER B C 1
ATOM 3785 O O . SER B 1 129 ? -3.748 -13.031 -8.93 1 93.19 129 SER B O 1
ATOM 3787 N N . LEU B 1 130 ? -5.621 -12 -8.422 1 94.38 130 LEU B N 1
ATOM 3788 C CA . LEU B 1 130 ? -4.957 -11.062 -7.523 1 94.38 130 LEU B CA 1
ATOM 3789 C C . LEU B 1 130 ? -4.418 -11.781 -6.289 1 94.38 130 LEU B C 1
ATOM 3791 O O . LEU B 1 130 ? -3.293 -11.523 -5.859 1 94.38 130 LEU B O 1
ATOM 3795 N N . LEU B 1 131 ? -5.195 -12.672 -5.812 1 95.25 131 LEU B N 1
ATOM 3796 C CA . LEU B 1 131 ? -4.734 -13.461 -4.676 1 95.25 131 LEU B CA 1
ATOM 3797 C C . LEU B 1 131 ? -3.547 -14.336 -5.07 1 95.25 131 LEU B C 1
ATOM 3799 O O . LEU B 1 131 ? -2.602 -14.492 -4.293 1 95.25 131 LEU B O 1
ATOM 3803 N N . GLY B 1 132 ? -3.611 -14.836 -6.234 1 93.94 132 GLY B N 1
ATOM 3804 C CA . GLY B 1 132 ? -2.516 -15.648 -6.746 1 93.94 132 GLY B CA 1
ATOM 3805 C C . GLY B 1 132 ? -1.22 -14.867 -6.891 1 93.94 132 GLY B C 1
ATOM 3806 O O . GLY B 1 132 ? -0.134 -15.43 -6.727 1 93.94 132 GLY B O 1
ATOM 3807 N N . SER B 1 133 ? -1.332 -13.633 -7.141 1 91.38 133 SER B N 1
ATOM 3808 C CA . SER B 1 133 ? -0.162 -12.781 -7.316 1 91.38 133 SER B CA 1
ATOM 3809 C C . SER B 1 133 ? 0.609 -12.617 -6.008 1 91.38 133 SER B C 1
ATOM 3811 O O . SER B 1 133 ? 1.79 -12.266 -6.02 1 91.38 133 SER B O 1
ATOM 3813 N N . SER B 1 134 ? -0.051 -12.922 -4.938 1 93.5 134 SER B N 1
ATOM 3814 C CA . SER B 1 134 ? 0.626 -12.836 -3.646 1 93.5 134 SER B CA 1
ATOM 3815 C C . SER B 1 134 ? 1.679 -13.922 -3.498 1 93.5 134 SER B C 1
ATOM 3817 O O . SER B 1 134 ? 2.438 -13.938 -2.525 1 93.5 134 SER B O 1
ATOM 3819 N N . GLN B 1 135 ? 1.709 -14.82 -4.438 1 93.31 135 GLN B N 1
ATOM 3820 C CA . GLN B 1 135 ? 2.693 -15.898 -4.379 1 93.31 135 GLN B CA 1
ATOM 3821 C C . GLN B 1 135 ? 4.113 -15.344 -4.297 1 93.31 135 GLN B C 1
ATOM 3823 O O . GLN B 1 135 ? 4.988 -15.953 -3.682 1 93.31 135 GLN B O 1
ATOM 3828 N N . LEU B 1 136 ? 4.352 -14.219 -4.902 1 89.62 136 LEU B N 1
ATOM 3829 C CA . LEU B 1 136 ? 5.676 -13.602 -4.871 1 89.62 136 LEU B CA 1
ATOM 3830 C C . LEU B 1 136 ? 6.086 -13.266 -3.441 1 89.62 136 LEU B C 1
ATOM 3832 O O . LEU B 1 136 ? 7.246 -13.438 -3.066 1 89.62 136 LEU B O 1
ATOM 3836 N N . ALA B 1 137 ? 5.121 -12.75 -2.711 1 92.69 137 ALA B N 1
ATOM 3837 C CA . ALA B 1 137 ? 5.402 -12.453 -1.309 1 92.69 137 ALA B CA 1
ATOM 3838 C C . ALA B 1 137 ? 5.785 -13.719 -0.548 1 92.69 137 ALA B C 1
ATOM 3840 O O . ALA B 1 137 ? 6.746 -13.719 0.223 1 92.69 137 ALA B O 1
ATOM 3841 N N . PHE B 1 138 ? 5.121 -14.75 -0.78 1 94.44 138 PHE B N 1
ATOM 3842 C CA . PHE B 1 138 ? 5.41 -16.016 -0.116 1 94.44 138 PHE B CA 1
ATOM 3843 C C . PHE B 1 138 ? 6.754 -16.578 -0.575 1 94.44 138 PHE B C 1
ATOM 3845 O O . PHE B 1 138 ? 7.516 -17.109 0.229 1 94.44 138 PHE B O 1
ATOM 3852 N N . THR B 1 139 ? 6.988 -16.484 -1.841 1 92.69 139 THR B N 1
ATOM 3853 C CA . THR B 1 139 ? 8.273 -16.906 -2.373 1 92.69 139 THR B CA 1
ATOM 3854 C C . THR B 1 139 ? 9.422 -16.203 -1.659 1 92.69 139 THR B C 1
ATOM 3856 O O . THR B 1 139 ? 10.406 -16.844 -1.274 1 92.69 139 THR B O 1
ATOM 3859 N N . ALA B 1 140 ? 9.305 -14.93 -1.539 1 90.88 140 ALA B N 1
ATOM 3860 C CA . ALA B 1 140 ? 10.344 -14.156 -0.86 1 90.88 140 ALA B CA 1
ATOM 3861 C C . ALA B 1 140 ? 10.516 -14.625 0.581 1 90.88 140 ALA B C 1
ATOM 3863 O O . ALA B 1 140 ? 11.648 -14.773 1.058 1 90.88 140 ALA B O 1
ATOM 3864 N N . ILE B 1 141 ? 9.484 -14.875 1.267 1 93.62 141 ILE B N 1
ATOM 3865 C CA . ILE B 1 141 ? 9.523 -15.312 2.658 1 93.62 141 ILE B CA 1
ATOM 3866 C C . ILE B 1 141 ? 10.195 -16.688 2.748 1 93.62 141 ILE B C 1
ATOM 3868 O O . ILE B 1 141 ? 11.109 -16.891 3.553 1 93.62 141 ILE B O 1
ATOM 3872 N N . PHE B 1 142 ? 9.781 -17.547 1.886 1 94.31 142 PHE B N 1
ATOM 3873 C CA . PHE B 1 142 ? 10.32 -18.891 1.938 1 94.31 142 PHE B CA 1
ATOM 3874 C C . PHE B 1 142 ? 11.758 -18.938 1.437 1 94.31 142 PHE B C 1
ATOM 3876 O O . PHE B 1 142 ? 12.57 -19.734 1.905 1 94.31 142 PHE B O 1
ATOM 3883 N N . ALA B 1 143 ? 12 -18.156 0.473 1 91.81 143 ALA B N 1
ATOM 3884 C CA . ALA B 1 143 ? 13.391 -18.078 0.01 1 91.81 143 ALA B CA 1
ATOM 3885 C C . ALA B 1 143 ? 14.32 -17.672 1.145 1 91.81 143 ALA B C 1
ATOM 3887 O O . ALA B 1 143 ? 15.453 -18.172 1.233 1 91.81 143 ALA B O 1
ATOM 3888 N N . TYR B 1 144 ? 13.898 -16.812 1.974 1 91.69 144 TYR B N 1
ATOM 3889 C CA . TYR B 1 144 ? 14.695 -16.391 3.115 1 91.69 144 TYR B CA 1
ATOM 3890 C C . TYR B 1 144 ? 14.906 -17.531 4.094 1 91.69 144 TYR B C 1
ATOM 3892 O O . TYR B 1 144 ? 16.031 -17.766 4.562 1 91.69 144 TYR B O 1
ATOM 3900 N N . PHE B 1 145 ? 13.938 -18.312 4.32 1 92.19 145 PHE B N 1
ATOM 3901 C CA . PHE B 1 145 ? 14.008 -19.328 5.359 1 92.19 145 PHE B CA 1
ATOM 3902 C C . PHE B 1 145 ? 14.641 -20.609 4.824 1 92.19 145 PHE B C 1
ATOM 3904 O O . PHE B 1 145 ? 15.367 -21.297 5.543 1 92.19 145 PHE B O 1
ATOM 3911 N N . VAL B 1 146 ? 14.43 -20.906 3.531 1 91.25 146 VAL B N 1
ATOM 3912 C CA . VAL B 1 146 ? 14.812 -22.203 2.986 1 91.25 146 VAL B CA 1
ATOM 3913 C C . VAL B 1 146 ? 16.203 -22.109 2.369 1 91.25 146 VAL B C 1
ATOM 3915 O O . VAL B 1 146 ? 17.047 -22.969 2.609 1 91.25 146 VAL B O 1
ATOM 3918 N N . VAL B 1 147 ? 16.516 -21.078 1.604 1 91.19 147 VAL B N 1
ATOM 3919 C CA . VAL B 1 147 ? 17.797 -20.984 0.903 1 91.19 147 VAL B CA 1
ATOM 3920 C C . VAL B 1 147 ? 18.625 -19.828 1.472 1 91.19 147 VAL B C 1
ATOM 3922 O O . VAL B 1 147 ? 19.688 -19.5 0.957 1 91.19 147 VAL B O 1
ATOM 3925 N N . LYS B 1 148 ? 18.125 -19.062 2.445 1 88.38 148 LYS B N 1
ATOM 3926 C CA . LYS B 1 148 ? 18.828 -18.016 3.176 1 88.38 148 LYS B CA 1
ATOM 3927 C C . LYS B 1 148 ? 19.188 -16.844 2.258 1 88.38 148 LYS B C 1
ATOM 3929 O O . LYS B 1 148 ? 20.312 -16.344 2.293 1 88.38 148 LYS B O 1
ATOM 3934 N N . HIS B 1 149 ? 18.25 -16.609 1.409 1 84.62 149 HIS B N 1
ATOM 3935 C CA . HIS B 1 149 ? 18.422 -15.398 0.613 1 84.62 149 HIS B CA 1
ATOM 3936 C C . HIS B 1 149 ? 18.359 -14.148 1.49 1 84.62 149 HIS B C 1
ATOM 3938 O O . HIS B 1 149 ? 17.734 -14.156 2.551 1 84.62 149 HIS B O 1
ATOM 3944 N N . LYS B 1 150 ? 19.094 -13.133 1.144 1 82.88 150 LYS B N 1
ATOM 3945 C CA . LYS B 1 150 ? 19.062 -11.883 1.889 1 82.88 150 LYS B CA 1
ATOM 3946 C C . LYS B 1 150 ? 17.719 -11.172 1.727 1 82.88 150 LYS B C 1
ATOM 3948 O O . LYS B 1 150 ? 17.172 -11.133 0.627 1 82.88 150 LYS B O 1
ATOM 3953 N N . PHE B 1 151 ? 17.188 -10.852 2.777 1 85.25 151 PHE B N 1
ATOM 3954 C CA . PHE B 1 151 ? 15.961 -10.07 2.793 1 85.25 151 PHE B CA 1
ATOM 3955 C C . PHE B 1 151 ? 16.266 -8.586 2.664 1 85.25 151 PHE B C 1
ATOM 3957 O O . PHE B 1 151 ? 16.641 -7.938 3.641 1 85.25 151 PHE B O 1
ATOM 3964 N N . THR B 1 152 ? 16.109 -7.996 1.459 1 87.12 152 THR B N 1
ATOM 3965 C CA . THR B 1 152 ? 16.375 -6.586 1.201 1 87.12 152 THR B CA 1
ATOM 3966 C C . THR B 1 152 ? 15.156 -5.73 1.549 1 87.12 152 THR B C 1
ATOM 3968 O O . THR B 1 152 ? 14.062 -6.258 1.771 1 87.12 152 THR B O 1
ATOM 3971 N N . HIS B 1 153 ? 15.352 -4.457 1.659 1 90.44 153 HIS B N 1
ATOM 3972 C CA . HIS B 1 153 ? 14.25 -3.535 1.937 1 90.44 153 HIS B CA 1
ATOM 3973 C C . HIS B 1 153 ? 13.219 -3.551 0.813 1 90.44 153 HIS B C 1
ATOM 3975 O O . HIS B 1 153 ? 12.031 -3.334 1.054 1 90.44 153 HIS B O 1
ATOM 3981 N N . TYR B 1 154 ? 13.641 -3.902 -0.356 1 91.5 154 TYR B N 1
ATOM 3982 C CA . TYR B 1 154 ? 12.742 -3.969 -1.502 1 91.5 154 TYR B CA 1
ATOM 3983 C C . TYR B 1 154 ? 11.836 -5.191 -1.413 1 91.5 154 TYR B C 1
ATOM 3985 O O . TYR B 1 154 ? 10.641 -5.109 -1.708 1 91.5 154 TYR B O 1
ATOM 3993 N N . SER B 1 155 ? 12.43 -6.324 -1.006 1 92.38 155 SER B N 1
ATOM 3994 C CA . SER B 1 155 ? 11.633 -7.531 -0.85 1 92.38 155 SER B CA 1
ATOM 3995 C C . SER B 1 155 ? 10.625 -7.387 0.289 1 92.38 155 SER B C 1
ATOM 3997 O O . SER B 1 155 ? 9.492 -7.867 0.191 1 92.38 155 SER B O 1
ATOM 3999 N N . ILE B 1 156 ? 11.07 -6.727 1.325 1 93.06 156 ILE B N 1
ATOM 4000 C CA . ILE B 1 156 ? 10.18 -6.5 2.459 1 93.06 156 ILE B CA 1
ATOM 4001 C C . ILE B 1 156 ? 9 -5.633 2.027 1 93.06 156 ILE B C 1
ATOM 4003 O O . ILE B 1 156 ? 7.848 -5.93 2.357 1 93.06 156 ILE B O 1
ATOM 4007 N N . ASN B 1 157 ? 9.32 -4.605 1.361 1 94.31 157 ASN B N 1
ATOM 4008 C CA . ASN B 1 157 ? 8.266 -3.727 0.864 1 94.31 157 ASN B CA 1
ATOM 4009 C C . ASN B 1 157 ? 7.281 -4.48 -0.031 1 94.31 157 ASN B C 1
ATOM 4011 O O . ASN B 1 157 ? 6.074 -4.242 0.027 1 94.31 157 ASN B O 1
ATOM 4015 N N . ALA B 1 158 ? 7.82 -5.332 -0.866 1 94.31 158 ALA B N 1
ATOM 4016 C CA . ALA B 1 158 ? 6.973 -6.137 -1.741 1 94.31 158 ALA B CA 1
ATOM 4017 C C . ALA B 1 158 ? 6.031 -7.023 -0.929 1 94.31 158 ALA B C 1
ATOM 4019 O O . ALA B 1 158 ? 4.836 -7.105 -1.223 1 94.31 158 ALA B O 1
ATOM 4020 N N . VAL B 1 159 ? 6.539 -7.664 0.053 1 94.19 159 VAL B N 1
ATOM 4021 C CA . VAL B 1 159 ? 5.758 -8.555 0.908 1 94.19 159 VAL B CA 1
ATOM 4022 C C . VAL B 1 159 ? 4.645 -7.758 1.591 1 94.19 159 VAL B C 1
ATOM 4024 O O . VAL B 1 159 ? 3.49 -8.195 1.617 1 94.19 159 VAL B O 1
ATOM 4027 N N . VAL B 1 160 ? 4.98 -6.59 2.08 1 93.94 160 VAL B N 1
ATOM 4028 C CA . VAL B 1 160 ? 4.008 -5.762 2.785 1 93.94 160 VAL B CA 1
ATOM 4029 C C . VAL B 1 160 ? 2.906 -5.328 1.824 1 93.94 160 VAL B C 1
ATOM 4031 O O . VAL B 1 160 ? 1.719 -5.473 2.127 1 93.94 160 VAL B O 1
ATOM 4034 N N . LEU B 1 161 ? 3.271 -4.875 0.682 1 95.38 161 LEU B N 1
ATOM 4035 C CA . LEU B 1 161 ? 2.318 -4.363 -0.296 1 95.38 161 LEU B CA 1
ATOM 4036 C C . LEU B 1 161 ? 1.404 -5.477 -0.797 1 95.38 161 LEU B C 1
ATOM 4038 O O . LEU B 1 161 ? 0.192 -5.281 -0.919 1 95.38 161 LEU B O 1
ATOM 4042 N N . MET B 1 162 ? 1.942 -6.621 -1.048 1 94.62 162 MET B N 1
ATOM 4043 C CA . MET B 1 162 ? 1.14 -7.738 -1.535 1 94.62 162 MET B CA 1
ATOM 4044 C C . MET B 1 162 ? 0.208 -8.258 -0.445 1 94.62 162 MET B C 1
ATOM 4046 O O . MET B 1 162 ? -0.91 -8.688 -0.732 1 94.62 162 MET B O 1
ATOM 4050 N N . THR B 1 163 ? 0.726 -8.219 0.745 1 92.56 163 THR B N 1
ATOM 4051 C CA . THR B 1 163 ? -0.125 -8.586 1.873 1 92.56 163 THR B CA 1
ATOM 4052 C C . THR B 1 163 ? -1.282 -7.602 2.016 1 92.56 163 THR B C 1
ATOM 4054 O O . THR B 1 163 ? -2.432 -8.008 2.195 1 92.56 163 THR B O 1
ATOM 4057 N N . PHE B 1 164 ? -0.97 -6.312 1.878 1 94.81 164 PHE B N 1
ATOM 4058 C CA . PHE B 1 164 ? -2.014 -5.297 1.938 1 94.81 164 PHE B CA 1
ATOM 4059 C C . PHE B 1 164 ? -3.023 -5.492 0.812 1 94.81 164 PHE B C 1
ATOM 4061 O O . PHE B 1 164 ? -4.23 -5.344 1.019 1 94.81 164 PHE B O 1
ATOM 4068 N N . GLY B 1 165 ? -2.527 -5.809 -0.368 1 94.38 165 GLY B N 1
ATOM 4069 C CA . GLY B 1 165 ? -3.426 -6.062 -1.482 1 94.38 165 GLY B CA 1
ATOM 4070 C C . GLY B 1 165 ? -4.395 -7.199 -1.22 1 94.38 165 GLY B C 1
ATOM 4071 O O . GLY B 1 165 ? -5.594 -7.07 -1.469 1 94.38 165 GLY B O 1
ATOM 4072 N N . SER B 1 166 ? -3.9 -8.25 -0.68 1 94.12 166 SER B N 1
ATOM 4073 C CA . SER B 1 166 ? -4.754 -9.391 -0.352 1 94.12 166 SER B CA 1
ATOM 4074 C C . SER B 1 166 ? -5.738 -9.039 0.759 1 94.12 166 SER B C 1
ATOM 4076 O O . SER B 1 166 ? -6.891 -9.477 0.734 1 94.12 166 SER B O 1
ATOM 4078 N N . ALA B 1 167 ? -5.273 -8.289 1.7 1 92.44 167 ALA B N 1
ATOM 4079 C CA . ALA B 1 167 ? -6.121 -7.898 2.826 1 92.44 167 ALA B CA 1
ATOM 4080 C C . ALA B 1 167 ? -7.289 -7.035 2.361 1 92.44 167 ALA B C 1
ATOM 4082 O O . ALA B 1 167 ? -8.414 -7.18 2.854 1 92.44 167 ALA B O 1
ATOM 4083 N N . ILE B 1 168 ? -7.039 -6.16 1.46 1 93 168 ILE B N 1
ATOM 4084 C CA . ILE B 1 168 ? -8.086 -5.285 0.947 1 93 168 ILE B CA 1
ATOM 4085 C C . ILE B 1 168 ? -9.164 -6.121 0.259 1 93 168 ILE B C 1
ATOM 4087 O O . ILE B 1 168 ? -10.359 -5.832 0.386 1 93 168 ILE B O 1
ATOM 4091 N N . LEU B 1 169 ? -8.75 -7.125 -0.435 1 92.94 169 LEU B N 1
ATOM 4092 C CA . LEU B 1 169 ? -9.703 -8.023 -1.076 1 92.94 169 LEU B CA 1
ATOM 4093 C C . LEU B 1 169 ? -10.547 -8.75 -0.035 1 92.94 169 LEU B C 1
ATOM 4095 O O . LEU B 1 169 ? -11.742 -8.961 -0.236 1 92.94 169 LEU B O 1
ATOM 4099 N N . GLY B 1 170 ? -9.875 -9.109 1.023 1 89.81 170 GLY B N 1
ATOM 4100 C CA . GLY B 1 170 ? -10.586 -9.781 2.104 1 89.81 170 GLY B CA 1
ATOM 4101 C C . GLY B 1 170 ? -11.617 -8.898 2.773 1 89.81 170 GLY B C 1
ATOM 4102 O O . GLY B 1 170 ? -12.633 -9.383 3.268 1 89.81 170 GLY B O 1
ATOM 4103 N N . LEU B 1 171 ? -11.383 -7.617 2.781 1 86.94 171 LEU B N 1
ATOM 4104 C CA . LEU B 1 171 ? -12.312 -6.668 3.387 1 86.94 171 LEU B CA 1
ATOM 4105 C C . LEU B 1 171 ? -13.523 -6.441 2.486 1 86.94 171 LEU B C 1
ATOM 4107 O O . LEU B 1 171 ? -14.57 -5.988 2.951 1 86.94 171 LEU B O 1
ATOM 4111 N N . HIS B 1 172 ? -13.398 -6.754 1.223 1 84.31 172 HIS B N 1
ATOM 4112 C CA . HIS B 1 172 ? -14.477 -6.5 0.267 1 84.31 172 HIS B CA 1
ATOM 4113 C C . HIS B 1 172 ? -15.133 -7.797 -0.181 1 84.31 172 HIS B C 1
ATOM 4115 O O . HIS B 1 172 ? -15.594 -7.906 -1.319 1 84.31 172 HIS B O 1
ATOM 4121 N N . MET B 1 173 ? -15.172 -8.75 0.6 1 80.31 173 MET B N 1
ATOM 4122 C CA . MET B 1 173 ? -15.688 -10.07 0.24 1 80.31 173 MET B CA 1
ATOM 4123 C C . MET B 1 173 ? -17.156 -9.992 -0.138 1 80.31 173 MET B C 1
ATOM 4125 O O . MET B 1 173 ? -17.594 -10.633 -1.099 1 80.31 173 MET B O 1
ATOM 4129 N N . ASN B 1 174 ? -17.906 -9.141 0.477 1 79.25 174 ASN B N 1
ATOM 4130 C CA . ASN B 1 174 ? -19.344 -9.047 0.245 1 79.25 174 ASN B CA 1
ATOM 4131 C C . ASN B 1 174 ? -19.656 -8.414 -1.105 1 79.25 174 ASN B C 1
ATOM 4133 O O . ASN B 1 174 ? -20.641 -8.766 -1.751 1 79.25 174 ASN B O 1
ATOM 4137 N N . GLY B 1 175 ? -18.766 -7.559 -1.503 1 79.06 175 GLY B N 1
ATOM 4138 C CA . GLY B 1 175 ? -19 -6.879 -2.766 1 79.06 175 GLY B CA 1
ATOM 4139 C C . GLY B 1 175 ? -18.641 -7.719 -3.975 1 79.06 175 GLY B C 1
ATOM 4140 O O . GLY B 1 175 ? -19.219 -7.539 -5.055 1 79.06 175 GLY B O 1
ATOM 4141 N N . ASP B 1 176 ? -17.859 -8.742 -3.818 1 83.19 176 ASP B N 1
ATOM 4142 C CA . ASP B 1 176 ? -17.328 -9.508 -4.945 1 83.19 176 ASP B CA 1
ATOM 4143 C C . ASP B 1 176 ? -17.969 -10.898 -5.004 1 83.19 176 ASP B C 1
ATOM 4145 O O . ASP B 1 176 ? -17.703 -11.664 -5.934 1 83.19 176 ASP B O 1
ATOM 4149 N N . ARG B 1 177 ? -18.766 -11.18 -4.098 1 84.94 177 ARG B N 1
ATOM 4150 C CA . ARG B 1 177 ? -19.391 -12.5 -4.055 1 84.94 177 ARG B CA 1
ATOM 4151 C C . ARG B 1 177 ? -20.328 -12.695 -5.23 1 84.94 177 ARG B C 1
ATOM 4153 O O . ARG B 1 177 ? -21.25 -11.898 -5.434 1 84.94 177 ARG B O 1
ATOM 4160 N N . PRO B 1 178 ? -19.984 -13.773 -6.02 1 84.44 178 PRO B N 1
ATOM 4161 C CA . PRO B 1 178 ? -20.891 -14.047 -7.145 1 84.44 178 PRO B CA 1
ATOM 4162 C C . PRO B 1 178 ? -22.312 -14.328 -6.699 1 84.44 178 PRO B C 1
ATOM 4164 O O . PRO B 1 178 ? -22.547 -14.758 -5.566 1 84.44 178 PRO B O 1
ATOM 4167 N N . SER B 1 179 ? -23.234 -14.062 -7.652 1 82 179 SER B N 1
ATOM 4168 C CA . SER B 1 179 ? -24.656 -14.258 -7.348 1 82 179 SER B CA 1
ATOM 4169 C C . SER B 1 179 ? -24.953 -15.719 -7.008 1 82 179 SER B C 1
ATOM 4171 O O . SER B 1 179 ? -24.516 -16.625 -7.707 1 82 179 SER B O 1
ATOM 4173 N N . GLY B 1 180 ? -25.516 -15.992 -5.895 1 82.06 180 GLY B N 1
ATOM 4174 C CA . GLY B 1 180 ? -25.938 -17.328 -5.52 1 82.06 180 GLY B CA 1
ATOM 4175 C C . GLY B 1 180 ? -24.938 -18.031 -4.609 1 82.06 180 GLY B C 1
ATOM 4176 O O . GLY B 1 180 ? -25.234 -19.094 -4.055 1 82.06 180 GLY B O 1
ATOM 4177 N N . GLU B 1 181 ? -23.812 -17.453 -4.52 1 87.12 181 GLU B N 1
ATOM 4178 C CA . GLU B 1 181 ? -22.797 -18.094 -3.691 1 87.12 181 GLU B CA 1
ATOM 4179 C C . GLU B 1 181 ? -22.922 -17.656 -2.234 1 87.12 181 GLU B C 1
ATOM 4181 O O . GLU B 1 181 ? -23.219 -16.5 -1.949 1 87.12 181 GLU B O 1
ATOM 4186 N N . SER B 1 182 ? -22.734 -18.594 -1.333 1 90.19 182 SER B N 1
ATOM 4187 C CA . SER B 1 182 ? -22.797 -18.297 0.093 1 90.19 182 SER B CA 1
ATOM 4188 C C . SER B 1 182 ? -21.531 -17.609 0.573 1 90.19 182 SER B C 1
ATOM 4190 O O . SER B 1 182 ? -20.469 -17.75 -0.04 1 90.19 182 SER B O 1
ATOM 4192 N N . ASN B 1 183 ? -21.609 -16.922 1.625 1 90.88 183 ASN B N 1
ATOM 4193 C CA . ASN B 1 183 ? -20.453 -16.266 2.227 1 90.88 183 ASN B CA 1
ATOM 4194 C C . ASN B 1 183 ? -19.406 -17.266 2.701 1 90.88 183 ASN B C 1
ATOM 4196 O O . ASN B 1 183 ? -18.203 -17.016 2.598 1 90.88 183 ASN B O 1
ATOM 4200 N N . ALA B 1 184 ? -19.891 -18.297 3.158 1 91.62 184 ALA B N 1
ATOM 4201 C CA . ALA B 1 184 ? -18.984 -19.328 3.66 1 91.62 184 ALA B CA 1
ATOM 4202 C C . ALA B 1 184 ? -18.125 -19.922 2.533 1 91.62 184 ALA B C 1
ATOM 4204 O O . ALA B 1 184 ? -16.922 -20.062 2.678 1 91.62 184 ALA B O 1
ATOM 4205 N N . ASN B 1 185 ? -18.781 -20.234 1.424 1 92.81 185 ASN B N 1
ATOM 4206 C CA . ASN B 1 185 ? -18.062 -20.781 0.275 1 92.81 185 ASN B CA 1
ATOM 4207 C C . ASN B 1 185 ? -17.062 -19.781 -0.283 1 92.81 185 ASN B C 1
ATOM 4209 O O . ASN B 1 185 ? -15.938 -20.156 -0.643 1 92.81 185 ASN B O 1
ATOM 4213 N N . TYR B 1 186 ? -17.484 -18.594 -0.329 1 93.94 186 TYR B N 1
ATOM 4214 C CA . TYR B 1 186 ? -16.594 -17.547 -0.826 1 93.94 186 TYR B CA 1
ATOM 4215 C C . TYR B 1 186 ? -15.367 -17.406 0.074 1 93.94 186 TYR B C 1
ATOM 4217 O O . TYR B 1 186 ? -14.234 -17.328 -0.413 1 93.94 186 TYR B O 1
ATOM 4225 N N . THR B 1 187 ? -15.625 -17.375 1.398 1 93.25 187 THR B N 1
ATOM 4226 C CA . THR B 1 187 ? -14.539 -17.25 2.357 1 93.25 187 THR B CA 1
ATOM 4227 C C . THR B 1 187 ? -13.602 -18.453 2.275 1 93.25 187 THR B C 1
ATOM 4229 O O . THR B 1 187 ? -12.383 -18.297 2.35 1 93.25 187 THR B O 1
ATOM 4232 N N . LEU B 1 188 ? -14.188 -19.562 2.09 1 94 188 LEU B N 1
ATOM 4233 C CA . LEU B 1 188 ? -13.383 -20.766 1.929 1 94 188 LEU B CA 1
ATOM 4234 C C . LEU B 1 188 ? -12.539 -20.688 0.664 1 94 188 LEU B C 1
ATOM 4236 O O . LEU B 1 188 ? -11.344 -21.016 0.687 1 94 188 LEU B O 1
ATOM 4240 N N . GLY B 1 189 ? -13.133 -20.344 -0.398 1 95.25 189 GLY B N 1
ATOM 4241 C CA . GLY B 1 189 ? -12.375 -20.156 -1.628 1 95.25 189 GLY B CA 1
ATOM 4242 C C . GLY B 1 189 ? -11.242 -19.156 -1.493 1 95.25 189 GLY B C 1
ATOM 4243 O O . GLY B 1 189 ? -10.156 -19.359 -2.041 1 95.25 189 GLY B O 1
ATOM 4244 N N . PHE B 1 190 ? -11.555 -18.156 -0.748 1 95.25 190 PHE B N 1
ATOM 4245 C CA . PHE B 1 190 ? -10.555 -17.109 -0.518 1 95.25 190 PHE B CA 1
ATOM 4246 C C . PHE B 1 190 ? -9.312 -17.688 0.152 1 95.25 190 PHE B C 1
ATOM 4248 O O . PHE B 1 190 ? -8.203 -17.5 -0.336 1 95.25 190 PHE B O 1
ATOM 4255 N N . PHE B 1 191 ? -9.492 -18.438 1.16 1 95.31 191 PHE B N 1
ATOM 4256 C CA . PHE B 1 191 ? -8.367 -18.953 1.928 1 95.31 191 PHE B CA 1
ATOM 4257 C C . PHE B 1 191 ? -7.703 -20.109 1.195 1 95.31 191 PHE B C 1
ATOM 4259 O O . PHE B 1 191 ? -6.488 -20.297 1.296 1 95.31 191 PHE B O 1
ATOM 4266 N N . MET B 1 192 ? -8.445 -20.844 0.427 1 96.69 192 MET B N 1
ATOM 4267 C CA . MET B 1 192 ? -7.852 -21.906 -0.38 1 96.69 192 MET B CA 1
ATOM 4268 C C . MET B 1 192 ? -6.941 -21.328 -1.459 1 96.69 192 MET B C 1
ATOM 4270 O O . MET B 1 192 ? -5.859 -21.859 -1.719 1 96.69 192 MET B O 1
ATOM 4274 N N . THR B 1 193 ? -7.391 -20.25 -2.037 1 96.31 193 THR B N 1
ATOM 4275 C CA . THR B 1 193 ? -6.57 -19.594 -3.051 1 96.31 193 THR B CA 1
ATOM 4276 C C . THR B 1 193 ? -5.297 -19.016 -2.434 1 96.31 193 THR B C 1
ATOM 4278 O O . THR B 1 193 ? -4.219 -19.125 -3.02 1 96.31 193 THR B O 1
ATOM 4281 N N . LEU B 1 194 ? -5.453 -18.484 -1.281 1 95.94 194 LEU B N 1
ATOM 4282 C CA . LEU B 1 194 ? -4.277 -18 -0.574 1 95.94 194 LEU B CA 1
ATOM 4283 C C . LEU B 1 194 ? -3.328 -19.141 -0.226 1 95.94 194 LEU B C 1
ATOM 4285 O O . LEU B 1 194 ? -2.107 -18.984 -0.32 1 95.94 194 LEU B O 1
ATOM 4289 N N . GLY B 1 195 ? -3.934 -20.203 0.213 1 96.19 195 GLY B N 1
ATOM 4290 C CA . GLY B 1 195 ? -3.131 -21.391 0.468 1 96.19 195 GLY B CA 1
ATOM 4291 C C . GLY B 1 195 ? -2.402 -21.891 -0.763 1 96.19 195 GLY B C 1
ATOM 4292 O O . GLY B 1 195 ? -1.243 -22.297 -0.678 1 96.19 195 GLY B O 1
ATOM 4293 N N . ALA B 1 196 ? -3.082 -21.875 -1.878 1 96.88 196 ALA B N 1
ATOM 4294 C CA . ALA B 1 196 ? -2.459 -22.266 -3.141 1 96.88 196 ALA B CA 1
ATOM 4295 C C . ALA B 1 196 ? -1.287 -21.344 -3.477 1 96.88 196 ALA B C 1
ATOM 4297 O O . ALA B 1 196 ? -0.227 -21.812 -3.9 1 96.88 196 ALA B O 1
ATOM 4298 N N . ALA B 1 197 ? -1.472 -20.094 -3.27 1 95.88 197 ALA B N 1
ATOM 4299 C CA . ALA B 1 197 ? -0.412 -19.125 -3.521 1 95.88 197 ALA B CA 1
ATOM 4300 C C . ALA B 1 197 ? 0.791 -19.375 -2.617 1 95.88 197 ALA B C 1
ATOM 4302 O O . ALA B 1 197 ? 1.938 -19.281 -3.059 1 95.88 197 ALA B O 1
ATOM 4303 N N . ALA B 1 198 ? 0.516 -19.672 -1.42 1 95.94 198 ALA B N 1
ATOM 4304 C CA . ALA B 1 198 ? 1.585 -19.969 -0.468 1 95.94 198 ALA B CA 1
ATOM 4305 C C . ALA B 1 198 ? 2.365 -21.203 -0.881 1 95.94 198 ALA B C 1
ATOM 4307 O O . ALA B 1 198 ? 3.598 -21.203 -0.874 1 95.94 198 ALA B O 1
ATOM 4308 N N . LEU B 1 199 ? 1.646 -22.188 -1.273 1 95.06 199 LEU B N 1
ATOM 4309 C CA . LEU B 1 199 ? 2.299 -23.422 -1.691 1 95.06 199 LEU B CA 1
ATOM 4310 C C . LEU B 1 199 ? 3.094 -23.203 -2.975 1 95.06 199 LEU B C 1
ATOM 4312 O O . LEU B 1 199 ? 4.223 -23.703 -3.1 1 95.06 199 LEU B O 1
ATOM 4316 N N . HIS B 1 200 ? 2.51 -22.531 -3.818 1 92.88 200 HIS B N 1
ATOM 4317 C CA . HIS B 1 200 ? 3.209 -22.25 -5.066 1 92.88 200 HIS B CA 1
ATOM 4318 C C . HIS B 1 200 ? 4.492 -21.469 -4.809 1 92.88 200 HIS B C 1
ATOM 4320 O O . HIS B 1 200 ? 5.523 -21.734 -5.43 1 92.88 200 HIS B O 1
ATOM 4326 N N . GLY B 1 201 ? 4.422 -20.547 -3.949 1 92.81 201 GLY B N 1
ATOM 4327 C CA . GLY B 1 201 ? 5.594 -19.75 -3.604 1 92.81 201 GLY B CA 1
ATOM 4328 C C . GLY B 1 201 ? 6.684 -20.562 -2.936 1 92.81 201 GLY B C 1
ATOM 4329 O O . GLY B 1 201 ? 7.852 -20.172 -2.934 1 92.81 201 GLY B O 1
ATOM 4330 N N . PHE B 1 202 ? 6.324 -21.672 -2.42 1 94.88 202 PHE B N 1
ATOM 4331 C CA . PHE B 1 202 ? 7.277 -22.531 -1.724 1 94.88 202 PHE B CA 1
ATOM 4332 C C . PHE B 1 202 ? 8.023 -23.422 -2.709 1 94.88 202 PHE B C 1
ATOM 4334 O O . PHE B 1 202 ? 9.148 -23.844 -2.439 1 94.88 202 PHE B O 1
ATOM 4341 N N . ILE B 1 203 ? 7.512 -23.641 -3.84 1 90.69 203 ILE B N 1
ATOM 4342 C CA . ILE B 1 203 ? 8.023 -24.625 -4.777 1 90.69 203 ILE B CA 1
ATOM 4343 C C . ILE B 1 203 ? 9.383 -24.172 -5.309 1 90.69 203 ILE B C 1
ATOM 4345 O O . ILE B 1 203 ? 10.336 -24.953 -5.336 1 90.69 203 ILE B O 1
ATOM 4349 N N . MET B 1 204 ? 9.484 -22.938 -5.586 1 85.12 204 MET B N 1
ATOM 4350 C CA . MET B 1 204 ? 10.719 -22.469 -6.203 1 85.12 204 MET B CA 1
ATOM 4351 C C . MET B 1 204 ? 11.875 -22.5 -5.203 1 85.12 204 MET B C 1
ATOM 4353 O O . MET B 1 204 ? 12.945 -23.031 -5.496 1 85.12 204 MET B O 1
ATOM 4357 N N . PRO B 1 205 ? 11.672 -21.922 -4.09 1 91.25 205 PRO B N 1
ATOM 4358 C CA . PRO B 1 205 ? 12.75 -22.016 -3.102 1 91.25 205 PRO B CA 1
ATOM 4359 C C . PRO B 1 205 ? 13.086 -23.469 -2.725 1 91.25 205 PRO B C 1
ATOM 4361 O O . PRO B 1 205 ? 14.258 -23.781 -2.498 1 91.25 205 PRO B O 1
ATOM 4364 N N . ALA B 1 206 ? 12.133 -24.297 -2.67 1 92.38 206 ALA B N 1
ATOM 4365 C CA . ALA B 1 206 ? 12.375 -25.703 -2.354 1 92.38 206 ALA B CA 1
ATOM 4366 C C . ALA B 1 206 ? 13.18 -26.391 -3.455 1 92.38 206 ALA B C 1
ATOM 4368 O O . ALA B 1 206 ? 14.047 -27.219 -3.176 1 92.38 206 ALA B O 1
ATOM 4369 N N . PHE B 1 207 ? 12.93 -26.078 -4.645 1 89.81 207 PHE B N 1
ATOM 4370 C CA . PHE B 1 207 ? 13.695 -26.594 -5.773 1 89.81 207 PHE B CA 1
ATOM 4371 C C . PHE B 1 207 ? 15.141 -26.141 -5.707 1 89.81 207 PHE B C 1
ATOM 4373 O O . PHE B 1 207 ? 16.062 -26.922 -5.93 1 89.81 207 PHE B O 1
ATOM 4380 N N . GLU B 1 208 ? 15.273 -24.906 -5.434 1 88.38 208 GLU B N 1
ATOM 4381 C CA . GLU B 1 208 ? 16.625 -24.359 -5.316 1 88.38 208 GLU B CA 1
ATOM 4382 C C . GLU B 1 208 ? 17.406 -25.047 -4.191 1 88.38 208 GLU B C 1
ATOM 4384 O O . GLU B 1 208 ? 18.594 -25.328 -4.332 1 88.38 208 GLU B O 1
ATOM 4389 N N . TYR B 1 209 ? 16.734 -25.266 -3.195 1 92.56 209 TYR B N 1
ATOM 4390 C CA . TYR B 1 209 ? 17.359 -25.953 -2.066 1 92.56 209 TYR B CA 1
ATOM 4391 C C . TYR B 1 209 ? 17.781 -27.359 -2.447 1 92.56 209 TYR B C 1
ATOM 4393 O O . TYR B 1 209 ? 18.875 -27.812 -2.107 1 92.56 209 TYR B O 1
ATOM 4401 N N . ALA B 1 210 ? 16.938 -28.047 -3.127 1 90.69 210 ALA B N 1
ATOM 4402 C CA . ALA B 1 210 ? 17.219 -29.406 -3.557 1 90.69 210 ALA B CA 1
ATOM 4403 C C . ALA B 1 210 ? 18.406 -29.453 -4.516 1 90.69 210 ALA B C 1
ATOM 4405 O O . ALA B 1 210 ? 19.234 -30.359 -4.453 1 90.69 210 ALA B O 1
ATOM 4406 N N . GLN B 1 211 ? 18.484 -28.5 -5.305 1 88.62 211 GLN B N 1
ATOM 4407 C CA . GLN B 1 211 ? 19.594 -28.406 -6.25 1 88.62 211 GLN B CA 1
ATOM 4408 C C . GLN B 1 211 ? 20.906 -28.156 -5.527 1 88.62 211 GLN B C 1
ATOM 4410 O O . GLN B 1 211 ? 21.938 -28.75 -5.887 1 88.62 211 GLN B O 1
ATOM 4415 N N . LYS B 1 212 ? 20.828 -27.266 -4.656 1 87.81 212 LYS B N 1
ATOM 4416 C CA . LYS B 1 212 ? 22.016 -26.969 -3.883 1 87.81 212 LYS B CA 1
ATOM 4417 C C . LYS B 1 212 ? 22.484 -28.188 -3.098 1 87.81 212 LYS B C 1
ATOM 4419 O O . LYS B 1 212 ? 23.688 -28.469 -3.031 1 87.81 212 LYS B O 1
ATOM 4424 N N . LYS B 1 213 ? 21.625 -28.891 -2.57 1 89.31 213 LYS B N 1
ATOM 4425 C CA . LYS B 1 213 ? 21.953 -30.078 -1.785 1 89.31 213 LYS B CA 1
ATOM 4426 C C . LYS B 1 213 ? 22.5 -31.188 -2.674 1 89.31 213 LYS B C 1
ATOM 4428 O O . LYS B 1 213 ? 23.375 -31.953 -2.254 1 89.31 213 LYS B O 1
ATOM 4433 N N . ALA B 1 214 ? 22 -31.219 -3.887 1 88.31 214 ALA B N 1
ATOM 4434 C CA . ALA B 1 214 ? 22.453 -32.219 -4.852 1 88.31 214 ALA B CA 1
ATOM 4435 C C . ALA B 1 214 ? 23.75 -31.75 -5.52 1 88.31 214 ALA B C 1
ATOM 4437 O O . ALA B 1 214 ? 24.375 -32.5 -6.266 1 88.31 214 ALA B O 1
ATOM 4438 N N . GLU B 1 215 ? 24.141 -30.531 -5.297 1 86.75 215 GLU B N 1
ATOM 4439 C CA . GLU B 1 215 ? 25.375 -29.953 -5.828 1 86.75 215 GLU B CA 1
ATOM 4440 C C . GLU B 1 215 ? 25.422 -30.047 -7.348 1 86.75 215 GLU B C 1
ATOM 4442 O O . GLU B 1 215 ? 26.422 -30.5 -7.914 1 86.75 215 GLU B O 1
ATOM 4447 N N . VAL B 1 216 ? 24.344 -29.828 -7.914 1 83.75 216 VAL B N 1
ATOM 4448 C CA . VAL B 1 216 ? 24.281 -29.859 -9.375 1 83.75 216 VAL B CA 1
ATOM 4449 C C . VAL B 1 216 ? 24.062 -28.438 -9.906 1 83.75 216 VAL B C 1
ATOM 4451 O O . VAL B 1 216 ? 23.391 -27.625 -9.266 1 83.75 216 VAL B O 1
ATOM 4454 N N . THR B 1 217 ? 24.656 -28.156 -11 1 78.5 217 THR B N 1
ATOM 4455 C CA . THR B 1 217 ? 24.422 -26.859 -11.656 1 78.5 217 THR B CA 1
ATOM 4456 C C . THR B 1 217 ? 23.172 -26.906 -12.508 1 78.5 217 THR B C 1
ATOM 4458 O O . THR B 1 217 ? 22.906 -27.891 -13.203 1 78.5 217 THR B O 1
ATOM 4461 N N . VAL B 1 218 ? 22.406 -25.891 -12.375 1 75.5 218 VAL B N 1
ATOM 4462 C CA . VAL B 1 218 ? 21.125 -25.844 -13.078 1 75.5 218 VAL B CA 1
ATOM 4463 C C . VAL B 1 218 ? 21.359 -25.516 -14.555 1 75.5 218 VAL B C 1
ATOM 4465 O O . VAL B 1 218 ? 21.812 -24.406 -14.875 1 75.5 218 VAL B O 1
ATOM 4468 N N . THR B 1 219 ? 21.25 -26.531 -15.352 1 75.62 219 THR B N 1
ATOM 4469 C CA . THR B 1 219 ? 21.25 -26.328 -16.797 1 75.62 219 THR B CA 1
ATOM 4470 C C . THR B 1 219 ? 19.828 -26.344 -17.344 1 75.62 219 THR B C 1
ATOM 4472 O O . THR B 1 219 ? 18.891 -26.719 -16.625 1 75.62 219 THR B O 1
ATOM 4475 N N . PHE B 1 220 ? 19.609 -25.891 -18.5 1 77 220 PHE B N 1
ATOM 4476 C CA . PHE B 1 220 ? 18.312 -25.875 -19.141 1 77 220 PHE B CA 1
ATOM 4477 C C . PHE B 1 220 ? 17.719 -27.281 -19.219 1 77 220 PHE B C 1
ATOM 4479 O O . PHE B 1 220 ? 16.547 -27.484 -18.906 1 77 220 PHE B O 1
ATOM 4486 N N . ASP B 1 221 ? 18.531 -28.203 -19.531 1 79.06 221 ASP B N 1
ATOM 4487 C CA . ASP B 1 221 ? 18.094 -29.578 -19.688 1 79.06 221 ASP B CA 1
ATOM 4488 C C . ASP B 1 221 ? 17.641 -30.172 -18.344 1 79.06 221 ASP B C 1
ATOM 4490 O O . ASP B 1 221 ? 16.625 -30.859 -18.281 1 79.06 221 ASP B O 1
ATOM 4494 N N . LEU B 1 222 ? 18.484 -29.891 -17.406 1 82.94 222 LEU B N 1
ATOM 4495 C CA . LEU B 1 222 ? 18.156 -30.422 -16.094 1 82.94 222 LEU B CA 1
ATOM 4496 C C . LEU B 1 222 ? 16.859 -29.812 -15.578 1 82.94 222 LEU B C 1
ATOM 4498 O O . LEU B 1 222 ? 16.031 -30.516 -14.977 1 82.94 222 LEU B O 1
ATOM 4502 N N . PHE B 1 223 ? 16.688 -28.547 -15.812 1 83.75 223 PHE B N 1
ATOM 4503 C CA . PHE B 1 223 ? 15.477 -27.875 -15.367 1 83.75 223 PHE B CA 1
ATOM 4504 C C . PHE B 1 223 ? 14.242 -28.469 -16.031 1 83.75 223 PHE B C 1
ATOM 4506 O O . PHE B 1 223 ? 13.227 -28.688 -15.383 1 83.75 223 PHE B O 1
ATOM 4513 N N . LEU B 1 224 ? 14.328 -28.75 -17.312 1 84.5 224 LEU B N 1
ATOM 4514 C CA . LEU B 1 224 ? 13.211 -29.312 -18.062 1 84.5 224 LEU B CA 1
ATOM 4515 C C . LEU B 1 224 ? 12.891 -30.719 -17.578 1 84.5 224 LEU B C 1
ATOM 4517 O O . LEU B 1 224 ? 11.727 -31.094 -17.484 1 84.5 224 LEU B O 1
ATOM 4521 N N . GLN B 1 225 ? 13.883 -31.438 -17.281 1 88 225 GLN B N 1
ATOM 4522 C CA . GLN B 1 225 ? 13.688 -32.812 -16.812 1 88 225 GLN B CA 1
ATOM 4523 C C . GLN B 1 225 ? 13.031 -32.812 -15.43 1 88 225 GLN B C 1
ATOM 4525 O O . GLN B 1 225 ? 12.148 -33.625 -15.164 1 88 225 GLN B O 1
ATOM 4530 N N . VAL B 1 226 ? 13.516 -31.906 -14.633 1 87.94 226 VAL B N 1
ATOM 4531 C CA . VAL B 1 226 ? 12.938 -31.812 -13.305 1 87.94 226 VAL B CA 1
ATOM 4532 C C . VAL B 1 226 ? 11.477 -31.359 -13.398 1 87.94 226 VAL B C 1
ATOM 4534 O O . VAL B 1 226 ? 10.609 -31.891 -12.695 1 87.94 226 VAL B O 1
ATOM 4537 N N . GLN B 1 227 ? 11.203 -30.406 -14.242 1 88.31 227 GLN B N 1
ATOM 4538 C CA . GLN B 1 227 ? 9.836 -29.938 -14.438 1 88.31 227 GLN B CA 1
ATOM 4539 C C . GLN B 1 227 ? 8.945 -31.062 -14.945 1 88.31 227 GLN B C 1
ATOM 4541 O O . GLN B 1 227 ? 7.773 -31.156 -14.562 1 88.31 227 GLN B O 1
ATOM 4546 N N . PHE B 1 228 ? 9.492 -31.875 -15.812 1 89.94 228 PHE B N 1
ATOM 4547 C CA . PHE B 1 228 ? 8.773 -33.031 -16.312 1 89.94 228 PHE B CA 1
ATOM 4548 C C . PHE B 1 228 ? 8.422 -34 -15.18 1 89.94 228 PHE B C 1
ATOM 4550 O O . PHE B 1 228 ? 7.273 -34.438 -15.062 1 89.94 228 PHE B O 1
ATOM 4557 N N . LEU B 1 229 ? 9.398 -34.25 -14.344 1 92.44 229 LEU B N 1
ATOM 4558 C CA . LEU B 1 229 ? 9.195 -35.188 -13.234 1 92.44 229 LEU B CA 1
ATOM 4559 C C . LEU B 1 229 ? 8.195 -34.625 -12.234 1 92.44 229 LEU B C 1
ATOM 4561 O O . LEU B 1 229 ? 7.309 -35.344 -11.758 1 92.44 229 LEU B O 1
ATOM 4565 N N . VAL B 1 230 ? 8.328 -33.344 -11.914 1 92.69 230 VAL B N 1
ATOM 4566 C CA . VAL B 1 230 ? 7.441 -32.719 -10.945 1 92.69 230 VAL B CA 1
ATOM 4567 C C . VAL B 1 230 ? 6 -32.781 -11.453 1 92.69 230 VAL B C 1
ATOM 4569 O O . VAL B 1 230 ? 5.086 -33.125 -10.711 1 92.69 230 VAL B O 1
ATOM 4572 N N . SER B 1 231 ? 5.805 -32.469 -12.68 1 92.38 231 SER B N 1
ATOM 4573 C CA . SER B 1 231 ? 4.465 -32.469 -13.258 1 92.38 231 SER B CA 1
ATOM 4574 C C . SER B 1 231 ? 3.908 -33.875 -13.375 1 92.38 231 SER B C 1
ATOM 4576 O O . SER B 1 231 ? 2.707 -34.094 -13.211 1 92.38 231 SER B O 1
ATOM 4578 N N . MET B 1 232 ? 4.754 -34.781 -13.719 1 94.44 232 MET B N 1
ATOM 4579 C CA . MET B 1 232 ? 4.328 -36.156 -13.805 1 94.44 232 MET B CA 1
ATOM 4580 C C . MET B 1 232 ? 3.852 -36.688 -12.453 1 94.44 232 MET B C 1
ATOM 4582 O O . MET B 1 232 ? 2.781 -37.281 -12.352 1 94.44 232 MET B O 1
ATOM 4586 N N . PHE B 1 233 ? 4.633 -36.406 -11.422 1 95.81 233 PHE B N 1
ATOM 4587 C CA . PHE B 1 233 ? 4.25 -36.844 -10.078 1 95.81 233 PHE B CA 1
ATOM 4588 C C . PHE B 1 233 ? 2.99 -36.125 -9.617 1 95.81 233 PHE B C 1
ATOM 4590 O O . PHE B 1 233 ? 2.15 -36.719 -8.93 1 95.81 233 PHE B O 1
ATOM 4597 N N . ALA B 1 234 ? 2.906 -34.844 -9.945 1 95.62 234 ALA B N 1
ATOM 4598 C CA . ALA B 1 234 ? 1.702 -34.094 -9.594 1 95.62 234 ALA B CA 1
ATOM 4599 C C . ALA B 1 234 ? 0.466 -34.719 -10.242 1 95.62 234 ALA B C 1
ATOM 4601 O O . ALA B 1 234 ? -0.574 -34.875 -9.594 1 95.62 234 ALA B O 1
ATOM 4602 N N . THR B 1 235 ? 0.6 -35.094 -11.508 1 95.06 235 THR B N 1
ATOM 4603 C CA . THR B 1 235 ? -0.503 -35.719 -12.227 1 95.06 235 THR B CA 1
ATOM 4604 C C . THR B 1 235 ? -0.863 -37.062 -11.609 1 95.06 235 THR B C 1
ATOM 4606 O O . THR B 1 235 ? -2.043 -37.406 -11.461 1 95.06 235 THR B O 1
ATOM 4609 N N . LEU B 1 236 ? 0.126 -37.812 -11.305 1 95.69 236 LEU B N 1
ATOM 4610 C CA . LEU B 1 236 ? -0.106 -39.094 -10.672 1 95.69 236 LEU B CA 1
ATOM 4611 C C . LEU B 1 236 ? -0.844 -38.938 -9.344 1 95.69 236 LEU B C 1
ATOM 4613 O O . LEU B 1 236 ? -1.768 -39.688 -9.047 1 95.69 236 LEU B O 1
ATOM 4617 N N . PHE B 1 237 ? -0.465 -37.969 -8.641 1 95.19 237 PHE B N 1
ATOM 4618 C CA . PHE B 1 237 ? -1.105 -37.688 -7.359 1 95.19 237 PHE B CA 1
ATOM 4619 C C . PHE B 1 237 ? -2.559 -37.281 -7.555 1 95.19 237 PHE B C 1
ATOM 4621 O O . PHE B 1 237 ? -3.436 -37.688 -6.793 1 95.19 237 PHE B O 1
ATOM 4628 N N . CYS B 1 238 ? -2.842 -36.469 -8.516 1 96 238 CYS B N 1
ATOM 4629 C CA . CYS B 1 238 ? -4.199 -35.969 -8.766 1 96 238 CYS B CA 1
ATOM 4630 C C . CYS B 1 238 ? -5.066 -37.094 -9.336 1 96 238 CYS B C 1
ATOM 4632 O O . CYS B 1 238 ? -6.293 -37.031 -9.273 1 96 238 CYS B O 1
ATOM 4634 N N . THR B 1 239 ? -4.43 -38.125 -9.883 1 96 239 THR B N 1
ATOM 4635 C CA . THR B 1 239 ? -5.168 -39.219 -10.469 1 96 239 THR B CA 1
ATOM 4636 C C . THR B 1 239 ? -5.785 -40.094 -9.375 1 96 239 THR B C 1
ATOM 4638 O O . THR B 1 239 ? -6.863 -40.656 -9.562 1 96 239 THR B O 1
ATOM 4641 N N . ILE B 1 240 ? -5.156 -40.125 -8.273 1 95.81 240 ILE B N 1
ATOM 4642 C CA . ILE B 1 240 ? -5.621 -41 -7.191 1 95.81 240 ILE B CA 1
ATOM 4643 C C . ILE B 1 240 ? -7 -40.531 -6.723 1 95.81 240 ILE B C 1
ATOM 4645 O O . ILE B 1 240 ? -7.965 -41.312 -6.758 1 95.81 240 ILE B O 1
ATOM 4649 N N . PRO B 1 241 ? -7.133 -39.312 -6.312 1 95.12 241 PRO B N 1
ATOM 4650 C CA . PRO B 1 241 ? -8.469 -38.844 -5.91 1 95.12 241 PRO B CA 1
ATOM 4651 C C . PRO B 1 241 ? -9.469 -38.875 -7.066 1 95.12 241 PRO B C 1
ATOM 4653 O O . PRO B 1 241 ? -10.664 -39.094 -6.852 1 95.12 241 PRO B O 1
ATOM 4656 N N . MET B 1 242 ? -9.047 -38.625 -8.242 1 95.44 242 MET B N 1
ATOM 4657 C CA . MET B 1 242 ? -9.93 -38.719 -9.406 1 95.44 242 MET B CA 1
ATOM 4658 C C . MET B 1 242 ? -10.555 -40.094 -9.523 1 95.44 242 MET B C 1
ATOM 4660 O O . MET B 1 242 ? -11.734 -40.219 -9.859 1 95.44 242 MET B O 1
ATOM 4664 N N . ILE B 1 243 ? -9.773 -41.156 -9.258 1 95.62 243 ILE B N 1
ATOM 4665 C CA . ILE B 1 243 ? -10.234 -42.531 -9.328 1 95.62 243 ILE B CA 1
ATOM 4666 C C . ILE B 1 243 ? -11.148 -42.844 -8.133 1 95.62 243 ILE B C 1
ATOM 4668 O O . ILE B 1 243 ? -12.219 -43.406 -8.297 1 95.62 243 ILE B O 1
ATOM 4672 N N . ILE B 1 244 ? -10.75 -42.406 -6.949 1 95.25 244 ILE B N 1
ATOM 4673 C CA . ILE B 1 244 ? -11.5 -42.656 -5.727 1 95.25 244 ILE B CA 1
ATOM 4674 C C . ILE B 1 244 ? -12.875 -42 -5.812 1 95.25 244 ILE B C 1
ATOM 4676 O O . ILE B 1 244 ? -13.883 -42.625 -5.449 1 95.25 244 ILE B O 1
ATOM 4680 N N . ASN B 1 245 ? -12.914 -40.781 -6.359 1 94.12 245 ASN B N 1
ATOM 4681 C CA . ASN B 1 245 ? -14.164 -40.062 -6.461 1 94.12 245 ASN B CA 1
ATOM 4682 C C . ASN B 1 245 ? -14.953 -40.438 -7.715 1 94.12 245 ASN B C 1
ATOM 4684 O O . ASN B 1 245 ? -16.047 -39.938 -7.945 1 94.12 245 ASN B O 1
ATOM 4688 N N . LYS B 1 246 ? -14.391 -41.25 -8.625 1 94.81 246 LYS B N 1
ATOM 4689 C CA . LYS B 1 246 ? -15 -41.688 -9.883 1 94.81 246 LYS B CA 1
ATOM 4690 C C . LYS B 1 246 ? -15.297 -40.531 -10.797 1 94.81 246 LYS B C 1
ATOM 4692 O O . LYS B 1 246 ? -16.375 -40.438 -11.383 1 94.81 246 LYS B O 1
ATOM 4697 N N . ASP B 1 247 ? -14.406 -39.656 -10.797 1 94.44 247 ASP B N 1
ATOM 4698 C CA . ASP B 1 247 ? -14.586 -38.438 -11.602 1 94.44 247 ASP B CA 1
ATOM 4699 C C . ASP B 1 247 ? -14.484 -38.75 -13.094 1 94.44 247 ASP B C 1
ATOM 4701 O O . ASP B 1 247 ? -15.18 -38.156 -13.906 1 94.44 247 ASP B O 1
ATOM 4705 N N . PHE B 1 248 ? -13.688 -39.75 -13.422 1 93.62 248 PHE B N 1
ATOM 4706 C CA . PHE B 1 248 ? -13.555 -40.125 -14.828 1 93.62 248 PHE B CA 1
ATOM 4707 C C . PHE B 1 248 ? -14.875 -40.625 -15.383 1 93.62 248 PHE B C 1
ATOM 4709 O O . PHE B 1 248 ? -15.242 -40.312 -16.516 1 93.62 248 PHE B O 1
ATOM 4716 N N . GLN B 1 249 ? -15.578 -41.281 -14.602 1 93.62 249 GLN B N 1
ATOM 4717 C CA . GLN B 1 249 ? -16.844 -41.875 -15.023 1 93.62 249 GLN B CA 1
ATOM 4718 C C . GLN B 1 249 ? -17.969 -40.812 -15.023 1 93.62 249 GLN B C 1
ATOM 4720 O O . GLN B 1 249 ? -18.953 -40.969 -15.742 1 93.62 249 GLN B O 1
ATOM 4725 N N . ALA B 1 250 ? -17.781 -39.875 -14.281 1 94.44 250 ALA B N 1
ATOM 4726 C CA . ALA B 1 250 ? -18.812 -38.844 -14.133 1 94.44 250 ALA B CA 1
ATOM 4727 C C . ALA B 1 250 ? -18.766 -37.844 -15.273 1 94.44 250 ALA B C 1
ATOM 4729 O O . ALA B 1 250 ? -19.703 -37.062 -15.477 1 94.44 250 ALA B O 1
ATOM 4730 N N . ILE B 1 251 ? -17.734 -37.812 -16.094 1 94.44 251 ILE B N 1
ATOM 4731 C CA . ILE B 1 251 ? -17.484 -36.812 -17.125 1 94.44 251 ILE B CA 1
ATOM 4732 C C . ILE B 1 251 ? -18.625 -36.812 -18.125 1 94.44 251 ILE B C 1
ATOM 4734 O O . ILE B 1 251 ? -19.203 -35.75 -18.422 1 94.44 251 ILE B O 1
ATOM 4738 N N . PRO B 1 252 ? -19.094 -38.031 -18.594 1 94.56 252 PRO B N 1
ATOM 4739 C CA . PRO B 1 252 ? -20.188 -38.031 -19.578 1 94.56 252 PRO B CA 1
ATOM 4740 C C . PRO B 1 252 ? -21.5 -37.5 -19 1 94.56 252 PRO B C 1
ATOM 4742 O O . PRO B 1 252 ? -22.25 -36.812 -19.672 1 94.56 252 PRO B O 1
ATOM 4745 N N . GLN B 1 253 ? -21.766 -37.812 -17.828 1 95.38 253 GLN B N 1
ATOM 4746 C CA . GLN B 1 253 ? -22.984 -37.344 -17.188 1 95.38 253 GLN B CA 1
ATOM 4747 C C . GLN B 1 253 ? -22.938 -35.844 -16.969 1 95.38 253 GLN B C 1
ATOM 4749 O O . GLN B 1 253 ? -23.922 -35.156 -17.203 1 95.38 253 GLN B O 1
ATOM 4754 N N . GLU B 1 254 ? -21.812 -35.375 -16.547 1 96.06 254 GLU B N 1
ATOM 4755 C CA . GLU B 1 254 ? -21.656 -33.938 -16.359 1 96.06 254 GLU B CA 1
ATOM 4756 C C . GLU B 1 254 ? -21.75 -33.188 -17.688 1 96.06 254 GLU B C 1
ATOM 4758 O O . GLU B 1 254 ? -22.297 -32.094 -17.75 1 96.06 254 GLU B O 1
ATOM 4763 N N . ALA B 1 255 ? -21.188 -33.781 -18.688 1 96.19 255 ALA B N 1
ATOM 4764 C CA . ALA B 1 255 ? -21.266 -33.188 -20.016 1 96.19 255 ALA B CA 1
ATOM 4765 C C . ALA B 1 255 ? -22.719 -33.094 -20.484 1 96.19 255 ALA B C 1
ATOM 4767 O O . ALA B 1 255 ? -23.109 -32.062 -21.078 1 96.19 255 ALA B O 1
ATOM 4768 N N . ALA B 1 256 ? -23.516 -34.031 -20.156 1 95.81 256 ALA B N 1
ATOM 4769 C CA . ALA B 1 256 ? -24.922 -34.062 -20.547 1 95.81 256 ALA B CA 1
ATOM 4770 C C . ALA B 1 256 ? -25.719 -33 -19.781 1 95.81 256 ALA B C 1
ATOM 4772 O O . ALA B 1 256 ? -26.688 -32.438 -20.297 1 95.81 256 ALA B O 1
ATOM 4773 N N . GLU B 1 257 ? -25.297 -32.75 -18.625 1 95.12 257 GLU B N 1
ATOM 4774 C CA . GLU B 1 257 ? -26.031 -31.828 -17.75 1 95.12 257 GLU B CA 1
ATOM 4775 C C . GLU B 1 257 ? -25.469 -30.422 -17.844 1 95.12 257 GLU B C 1
ATOM 4777 O O . GLU B 1 257 ? -25.984 -29.484 -17.219 1 95.12 257 GLU B O 1
ATOM 4782 N N . PHE B 1 258 ? -24.438 -30.266 -18.625 1 95.44 258 PHE B N 1
ATOM 4783 C CA . PHE B 1 258 ? -23.766 -28.969 -18.766 1 95.44 258 PHE B CA 1
ATOM 4784 C C . PHE B 1 258 ? -24.703 -27.953 -19.406 1 95.44 258 PHE B C 1
ATOM 4786 O O . PHE B 1 258 ? -25.375 -28.25 -20.391 1 95.44 258 PHE B O 1
ATOM 4793 N N . GLU 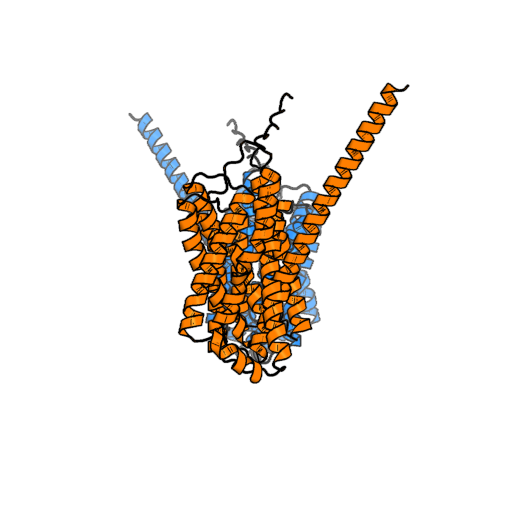B 1 259 ? -24.781 -26.797 -18.875 1 95.12 259 GLU B N 1
ATOM 4794 C CA . GLU B 1 259 ? -25.734 -25.766 -19.281 1 95.12 259 GLU B CA 1
ATOM 4795 C C . GLU B 1 259 ? -25.531 -25.359 -20.734 1 95.12 259 GLU B C 1
ATOM 4797 O O . GLU B 1 259 ? -26.484 -25.078 -21.453 1 95.12 259 GLU B O 1
ATOM 4802 N N . LEU B 1 260 ? -24.234 -25.328 -21.234 1 95.38 260 LEU B N 1
ATOM 4803 C CA . LEU B 1 260 ? -23.922 -24.844 -22.578 1 95.38 260 LEU B CA 1
ATOM 4804 C C . LEU B 1 260 ? -23.969 -25.984 -23.594 1 95.38 260 LEU B C 1
ATOM 4806 O O . LEU B 1 260 ? -23.781 -25.766 -24.781 1 95.38 260 LEU B O 1
ATOM 4810 N N . GLY B 1 261 ? -24.141 -27.234 -23.109 1 96 261 GLY B N 1
ATOM 4811 C CA . GLY B 1 261 ? -24.188 -28.391 -23.984 1 96 261 GLY B CA 1
ATOM 4812 C C . GLY B 1 261 ? -22.953 -29.266 -23.906 1 96 261 GLY B C 1
ATOM 4813 O O . GLY B 1 261 ? -21.906 -28.812 -23.422 1 96 261 GLY B O 1
ATOM 4814 N N . PRO B 1 262 ? -23.078 -30.422 -24.328 1 95.56 262 PRO B N 1
ATOM 4815 C CA . PRO B 1 262 ? -21.969 -31.375 -24.188 1 95.56 262 PRO B CA 1
ATOM 4816 C C . PRO B 1 262 ? -20.781 -31.016 -25.062 1 95.56 262 PRO B C 1
ATOM 4818 O O . PRO B 1 262 ? -19.625 -31.203 -24.656 1 95.56 262 PRO B O 1
ATOM 4821 N N . MET B 1 263 ? -20.984 -30.562 -26.266 1 95.62 263 MET B N 1
ATOM 4822 C CA . MET B 1 263 ? -19.875 -30.219 -27.156 1 95.62 263 MET B CA 1
ATOM 4823 C C . MET B 1 263 ? -19.047 -29.094 -26.578 1 95.62 263 MET B C 1
ATOM 4825 O O . MET B 1 263 ? -17.812 -29.125 -26.625 1 95.62 263 MET B O 1
ATOM 4829 N N . LYS B 1 264 ? -19.672 -28.125 -26.078 1 96.44 264 LYS B N 1
ATOM 4830 C CA . LYS B 1 264 ? -18.953 -27.016 -25.469 1 96.44 264 LYS B CA 1
ATOM 4831 C C . LYS B 1 264 ? -18.234 -27.453 -24.188 1 96.44 264 LYS B C 1
ATOM 4833 O O . LYS B 1 264 ? -17.156 -26.953 -23.875 1 96.44 264 LYS B O 1
ATOM 4838 N N . TYR B 1 265 ? -18.891 -28.375 -23.484 1 96.75 265 TYR B N 1
ATOM 4839 C CA . TYR B 1 265 ? -18.25 -28.953 -22.297 1 96.75 265 TYR B CA 1
ATOM 4840 C C . TYR B 1 265 ? -16.891 -29.531 -22.641 1 96.75 265 TYR B C 1
ATOM 4842 O O . TYR B 1 265 ? -15.883 -29.172 -22.031 1 96.75 265 TYR B O 1
ATOM 4850 N N . TYR B 1 266 ? -16.828 -30.344 -23.641 1 95.44 266 TYR B N 1
ATOM 4851 C CA . TYR B 1 266 ? -15.586 -31 -24.016 1 95.44 266 TYR B CA 1
ATOM 4852 C C . TYR B 1 266 ? -14.602 -30 -24.625 1 95.44 266 TYR B C 1
ATOM 4854 O O . TYR B 1 266 ? -13.398 -30.094 -24.391 1 95.44 266 TYR B O 1
ATOM 4862 N N . THR B 1 267 ? -15.102 -29.078 -25.375 1 95.75 267 THR B N 1
ATOM 4863 C CA . THR B 1 267 ? -14.234 -28.078 -25.969 1 95.75 267 THR B CA 1
ATOM 4864 C C . THR B 1 267 ? -13.57 -27.234 -24.891 1 95.75 267 THR B C 1
ATOM 4866 O O . THR B 1 267 ? -12.375 -26.938 -24.969 1 95.75 267 THR B O 1
ATOM 4869 N N . ILE B 1 268 ? -14.336 -26.875 -23.891 1 95.94 268 ILE B N 1
ATOM 4870 C CA . ILE B 1 268 ? -13.82 -26.062 -22.797 1 95.94 268 ILE B CA 1
ATOM 4871 C C . ILE B 1 268 ? -12.758 -26.844 -22.031 1 95.94 268 ILE B C 1
ATOM 4873 O O . ILE B 1 268 ? -11.688 -26.312 -21.719 1 95.94 268 ILE B O 1
ATOM 4877 N N . LEU B 1 269 ? -12.992 -28.047 -21.797 1 94.62 269 LEU B N 1
ATOM 4878 C CA . LEU B 1 269 ? -12.047 -28.875 -21.047 1 94.62 269 LEU B CA 1
ATOM 4879 C C . LEU B 1 269 ? -10.75 -29.047 -21.828 1 94.62 269 LEU B C 1
ATOM 4881 O O . LEU B 1 269 ? -9.656 -28.906 -21.281 1 94.62 269 LEU B O 1
ATOM 4885 N N . VAL B 1 270 ? -10.875 -29.312 -23.094 1 92.88 270 VAL B N 1
ATOM 4886 C CA . VAL B 1 270 ? -9.703 -29.531 -23.938 1 92.88 270 VAL B CA 1
ATOM 4887 C C . VAL B 1 270 ? -8.914 -28.234 -24.078 1 92.88 270 VAL B C 1
ATOM 4889 O O . VAL B 1 270 ? -7.691 -28.219 -23.922 1 92.88 270 VAL B O 1
ATOM 4892 N N . MET B 1 271 ? -9.602 -27.156 -24.328 1 94.5 271 MET B N 1
ATOM 4893 C CA . MET B 1 271 ? -8.938 -25.875 -24.5 1 94.5 271 MET B CA 1
ATOM 4894 C C . MET B 1 271 ? -8.297 -25.422 -23.188 1 94.5 271 MET B C 1
ATOM 4896 O O . MET B 1 271 ? -7.242 -24.781 -23.203 1 94.5 271 MET B O 1
ATOM 4900 N N . ALA B 1 272 ? -9 -25.688 -22.109 1 93.69 272 ALA B N 1
ATOM 4901 C CA . ALA B 1 272 ? -8.422 -25.359 -20.797 1 93.69 272 ALA B CA 1
ATOM 4902 C C . ALA B 1 272 ? -7.129 -26.141 -20.562 1 93.69 272 ALA B C 1
ATOM 4904 O O . ALA B 1 272 ? -6.133 -25.578 -20.109 1 93.69 272 ALA B O 1
ATOM 4905 N N . GLY B 1 273 ? -7.148 -27.422 -20.906 1 90.38 273 GLY B N 1
ATOM 4906 C CA . GLY B 1 273 ? -5.945 -28.234 -20.781 1 90.38 273 GLY B CA 1
ATOM 4907 C C . GLY B 1 273 ? -4.793 -27.734 -21.625 1 90.38 273 GLY B C 1
ATOM 4908 O O . GLY B 1 273 ? -3.662 -27.625 -21.141 1 90.38 273 GLY B O 1
ATOM 4909 N N . ILE B 1 274 ? -5.078 -27.344 -22.781 1 89.81 274 ILE B N 1
ATOM 4910 C CA . ILE B 1 274 ? -4.062 -26.844 -23.703 1 89.81 274 ILE B CA 1
ATOM 4911 C C . ILE B 1 274 ? -3.516 -25.516 -23.188 1 89.81 274 ILE B C 1
ATOM 4913 O O . ILE B 1 274 ? -2.301 -25.297 -23.156 1 89.81 274 ILE B O 1
ATOM 4917 N N . ALA B 1 275 ? -4.383 -24.672 -22.797 1 92.25 275 ALA B N 1
ATOM 4918 C CA . ALA B 1 275 ? -3.977 -23.359 -22.312 1 92.25 275 ALA B CA 1
ATOM 4919 C C . ALA B 1 275 ? -3.057 -23.469 -21.094 1 92.25 275 ALA B C 1
ATOM 4921 O O . ALA B 1 275 ? -2.033 -22.797 -21.016 1 92.25 275 ALA B O 1
ATOM 4922 N N . LEU B 1 276 ? -3.363 -24.297 -20.297 1 88.06 276 LEU B N 1
ATOM 4923 C CA . LEU B 1 276 ? -2.592 -24.453 -19.062 1 88.06 276 LEU B CA 1
ATOM 4924 C C . LEU B 1 276 ? -1.215 -25.047 -19.359 1 88.06 276 LEU B C 1
ATOM 4926 O O . LEU B 1 276 ? -0.233 -24.703 -18.703 1 88.06 276 LEU B O 1
ATOM 4930 N N . GLN B 1 277 ? -1.111 -25.891 -20.344 1 86.06 277 GLN B N 1
ATOM 4931 C CA . GLN B 1 277 ? 0.185 -26.422 -20.766 1 86.06 277 GLN B CA 1
ATOM 4932 C C . GLN B 1 277 ? 1.027 -25.328 -21.422 1 86.06 277 GLN B C 1
ATOM 4934 O O . GLN B 1 277 ? 2.252 -25.312 -21.281 1 86.06 277 GLN B O 1
ATOM 4939 N N . CYS B 1 278 ? 0.38 -24.5 -22.109 1 88.44 278 CYS B N 1
ATOM 4940 C CA . CYS B 1 278 ? 1.081 -23.375 -22.703 1 88.44 278 CYS B CA 1
ATOM 4941 C C . CYS B 1 278 ? 1.709 -22.484 -21.641 1 88.44 278 CYS B C 1
ATOM 4943 O O . CYS B 1 278 ? 2.781 -21.922 -21.844 1 88.44 278 CYS B O 1
ATOM 4945 N N . MET B 1 279 ? 1.048 -22.438 -20.562 1 89.06 279 MET B N 1
ATOM 4946 C CA . MET B 1 279 ? 1.588 -21.641 -19.453 1 89.06 279 MET B CA 1
ATOM 4947 C C . MET B 1 279 ? 2.916 -22.203 -18.969 1 89.06 279 MET B C 1
ATOM 4949 O O . MET B 1 279 ? 3.871 -21.469 -18.734 1 89.06 279 MET B O 1
ATOM 4953 N N . MET B 1 280 ? 2.967 -23.438 -18.828 1 83.12 280 MET B N 1
ATOM 4954 C CA . MET B 1 280 ? 4.172 -24.094 -18.328 1 83.12 280 MET B CA 1
ATOM 4955 C C . MET B 1 280 ? 5.32 -23.938 -19.312 1 83.12 280 MET B C 1
ATOM 4957 O O . MET B 1 280 ? 6.434 -23.578 -18.938 1 83.12 280 MET B O 1
ATOM 4961 N N . ILE B 1 281 ? 5.004 -24.266 -20.484 1 83.12 281 ILE B N 1
ATOM 4962 C CA . ILE B 1 281 ? 6.02 -24.188 -21.531 1 83.12 281 ILE B CA 1
ATOM 4963 C C . ILE B 1 281 ? 6.453 -22.734 -21.719 1 83.12 281 ILE B C 1
ATOM 4965 O O . ILE B 1 281 ? 7.645 -22.438 -21.859 1 83.12 281 ILE B O 1
ATOM 4969 N N . GLY B 1 282 ? 5.48 -21.875 -21.75 1 87.75 282 GLY B N 1
ATOM 4970 C CA . GLY B 1 282 ? 5.781 -20.453 -21.922 1 87.75 282 GLY B CA 1
ATOM 4971 C C . GLY B 1 282 ? 6.633 -19.891 -20.812 1 87.75 282 GLY B C 1
ATOM 4972 O O . GLY B 1 282 ? 7.586 -19.141 -21.062 1 87.75 282 GLY B O 1
ATOM 4973 N N . SER B 1 283 ? 6.297 -20.234 -19.609 1 87.44 283 SER B N 1
ATOM 4974 C CA . SER B 1 283 ? 7.043 -19.734 -18.453 1 87.44 283 SER B CA 1
ATOM 4975 C C . SER B 1 283 ? 8.484 -20.219 -18.484 1 87.44 283 SER B C 1
ATOM 4977 O O . SER B 1 283 ? 9.414 -19.438 -18.281 1 87.44 283 SER B O 1
ATOM 4979 N N . THR B 1 284 ? 8.719 -21.453 -18.703 1 82.44 284 THR B N 1
ATOM 4980 C CA . THR B 1 284 ? 10.062 -22.031 -18.781 1 82.44 284 THR B CA 1
ATOM 4981 C C . THR B 1 284 ? 10.836 -21.422 -19.953 1 82.44 284 THR B C 1
ATOM 4983 O O . THR B 1 284 ? 12.016 -21.094 -19.828 1 82.44 284 THR B O 1
ATOM 4986 N N . GLY B 1 285 ? 10.141 -21.328 -21.047 1 84.31 285 GLY B N 1
ATOM 4987 C CA . GLY B 1 285 ? 10.773 -20.766 -22.234 1 84.31 285 GLY B CA 1
ATOM 4988 C C . GLY B 1 285 ? 11.234 -19.344 -22.031 1 84.31 285 GLY B C 1
ATOM 4989 O O . GLY B 1 285 ? 12.328 -18.969 -22.453 1 84.31 285 GLY B O 1
ATOM 4990 N N . VAL B 1 286 ? 10.453 -18.547 -21.359 1 88.5 286 VAL B N 1
ATOM 4991 C CA . VAL B 1 286 ? 10.797 -17.156 -21.141 1 88.5 286 VAL B CA 1
ATOM 4992 C C . VAL B 1 286 ? 12 -17.047 -20.188 1 88.5 286 VAL B C 1
ATOM 4994 O O . VAL B 1 286 ? 12.922 -16.266 -20.438 1 88.5 286 VAL B O 1
ATOM 4997 N N . ILE B 1 287 ? 12 -17.812 -19.203 1 82.94 287 ILE B N 1
ATOM 4998 C CA . ILE B 1 287 ? 13.07 -17.781 -18.219 1 82.94 287 ILE B CA 1
ATOM 4999 C C . ILE B 1 287 ? 14.391 -18.188 -18.875 1 82.94 287 ILE B C 1
ATOM 5001 O O . ILE B 1 287 ? 15.422 -17.547 -18.656 1 82.94 287 ILE B O 1
ATOM 5005 N N . PHE B 1 288 ? 14.414 -19.109 -19.781 1 79.25 288 PHE B N 1
ATOM 5006 C CA . PHE B 1 288 ? 15.656 -19.641 -20.344 1 79.25 288 PHE B CA 1
ATOM 5007 C C . PHE B 1 288 ? 16.078 -18.859 -21.578 1 79.25 288 PHE B C 1
ATOM 5009 O O . PHE B 1 288 ? 17.266 -18.812 -21.906 1 79.25 288 PHE B O 1
ATOM 5016 N N . SER B 1 289 ? 15.125 -18.312 -22.234 1 82.44 289 SER B N 1
ATOM 5017 C CA . SER B 1 289 ? 15.484 -17.516 -23.406 1 82.44 289 SER B CA 1
ATOM 5018 C C . SER B 1 289 ? 15.906 -16.109 -23.016 1 82.44 289 SER B C 1
ATOM 5020 O O . SER B 1 289 ? 16.516 -15.391 -23.812 1 82.44 289 SER B O 1
ATOM 5022 N N . SER B 1 290 ? 15.57 -15.719 -21.828 1 86.25 290 SER B N 1
ATOM 5023 C CA . SER B 1 290 ? 15.938 -14.383 -21.359 1 86.25 290 SER B CA 1
ATOM 5024 C C . SER B 1 290 ? 16.547 -14.438 -19.953 1 86.25 290 SER B C 1
ATOM 5026 O O . SER B 1 290 ? 17.719 -14.789 -19.797 1 86.25 290 SER B O 1
ATOM 5028 N N . SER B 1 291 ? 15.805 -14.188 -18.953 1 85.12 291 SER B N 1
ATOM 5029 C CA . SER B 1 291 ? 16.219 -14.25 -17.547 1 85.12 291 SER B CA 1
ATOM 5030 C C . SER B 1 291 ? 15.016 -14.477 -16.625 1 85.12 291 SER B C 1
ATOM 5032 O O . SER B 1 291 ? 13.875 -14.289 -17.031 1 85.12 291 SER B O 1
ATOM 5034 N N . SER B 1 292 ? 15.32 -14.977 -15.57 1 82.56 292 SER B N 1
ATOM 5035 C CA . SER B 1 292 ? 14.289 -15.188 -14.562 1 82.56 292 SER B CA 1
ATOM 5036 C C . SER B 1 292 ? 13.617 -13.875 -14.18 1 82.56 292 SER B C 1
ATOM 5038 O O . SER B 1 292 ? 12.414 -13.836 -13.914 1 82.56 292 SER B O 1
ATOM 5040 N N . LEU B 1 293 ? 14.398 -12.852 -14.188 1 84.5 293 LEU B N 1
ATOM 5041 C CA . LEU B 1 293 ? 13.875 -11.523 -13.883 1 84.5 293 LEU B CA 1
ATOM 5042 C C . LEU B 1 293 ? 12.852 -11.094 -14.93 1 84.5 293 LEU B C 1
ATOM 5044 O O . LEU B 1 293 ? 11.766 -10.633 -14.578 1 84.5 293 LEU B O 1
ATOM 5048 N N . PHE B 1 294 ? 13.195 -11.289 -16.156 1 89.31 294 PHE B N 1
ATOM 5049 C CA . PHE B 1 294 ? 12.289 -10.922 -17.25 1 89.31 294 PHE B CA 1
ATOM 5050 C C . PHE B 1 294 ? 11.016 -11.766 -17.203 1 89.31 294 PHE B C 1
ATOM 5052 O O . PHE B 1 294 ? 9.922 -11.25 -17.422 1 89.31 294 PHE B O 1
ATOM 5059 N N . GLY B 1 295 ? 11.195 -12.992 -16.938 1 89.12 295 GLY B N 1
ATOM 5060 C CA . GLY B 1 295 ? 10.039 -13.859 -16.797 1 89.12 295 GLY B CA 1
ATOM 5061 C C . GLY B 1 295 ? 9.078 -13.391 -15.727 1 89.12 295 GLY B C 1
ATOM 5062 O O . GLY B 1 295 ? 7.859 -13.414 -15.914 1 89.12 295 GLY B O 1
ATOM 5063 N N . GLY B 1 296 ? 9.617 -12.961 -14.648 1 87.12 296 GLY B N 1
ATOM 5064 C CA . GLY B 1 296 ? 8.805 -12.414 -13.578 1 87.12 296 GLY B CA 1
ATOM 5065 C C . GLY B 1 296 ? 8.055 -11.156 -13.969 1 87.12 296 GLY B C 1
ATOM 5066 O O . GLY B 1 296 ? 6.887 -10.984 -13.617 1 87.12 296 GLY B O 1
ATOM 5067 N N . ILE B 1 297 ? 8.711 -10.312 -14.648 1 90.56 297 ILE B N 1
ATOM 5068 C CA . ILE B 1 297 ? 8.117 -9.055 -15.086 1 90.56 297 ILE B CA 1
ATOM 5069 C C . ILE B 1 297 ? 6.953 -9.328 -16.031 1 90.56 297 ILE B C 1
ATOM 5071 O O . ILE B 1 297 ? 5.875 -8.75 -15.898 1 90.56 297 ILE B O 1
ATOM 5075 N N . VAL B 1 298 ? 7.195 -10.266 -16.906 1 92.25 298 VAL B N 1
ATOM 5076 C CA . VAL B 1 298 ? 6.156 -10.602 -17.875 1 92.25 298 VAL B CA 1
ATOM 5077 C C . VAL B 1 298 ? 4.941 -11.172 -17.156 1 92.25 298 VAL B C 1
ATOM 5079 O O . VAL B 1 298 ? 3.805 -10.773 -17.422 1 92.25 298 VAL B O 1
ATOM 5082 N N . THR B 1 299 ? 5.172 -12.031 -16.297 1 91.06 299 THR B N 1
ATOM 5083 C CA . THR B 1 299 ? 4.09 -12.648 -15.531 1 91.06 299 THR B CA 1
ATOM 5084 C C . THR B 1 299 ? 3.316 -11.594 -14.742 1 91.06 299 THR B C 1
ATOM 5086 O O . THR B 1 299 ? 2.088 -11.656 -14.656 1 91.06 299 THR B O 1
ATOM 5089 N N . SER B 1 300 ? 4.012 -10.664 -14.188 1 91.88 300 SER B N 1
ATOM 5090 C CA . SER B 1 300 ? 3.373 -9.609 -13.414 1 91.88 300 SER B CA 1
ATOM 5091 C C . SER B 1 300 ? 2.51 -8.711 -14.297 1 91.88 300 SER B C 1
ATOM 5093 O O . SER B 1 300 ? 1.428 -8.289 -13.883 1 91.88 300 SER B O 1
ATOM 5095 N N . LEU B 1 301 ? 2.941 -8.461 -15.484 1 92.81 301 LEU B N 1
ATOM 5096 C CA . LEU B 1 301 ? 2.211 -7.578 -16.391 1 92.81 301 LEU B CA 1
ATOM 5097 C C . LEU B 1 301 ? 0.974 -8.273 -16.953 1 92.81 301 LEU B C 1
ATOM 5099 O O . LEU B 1 301 ? 0.062 -7.621 -17.453 1 92.81 301 LEU B O 1
ATOM 5103 N N . LEU B 1 302 ? 0.989 -9.523 -16.828 1 95 302 LEU B N 1
ATOM 5104 C CA . LEU B 1 302 ? -0.164 -10.281 -17.312 1 95 302 LEU B CA 1
ATOM 5105 C C . LEU B 1 302 ? -1.287 -10.273 -16.281 1 95 302 LEU B C 1
ATOM 5107 O O . LEU B 1 302 ? -2.43 -10.609 -16.594 1 95 302 LEU B O 1
ATOM 5111 N N . VAL B 1 303 ? -0.976 -9.797 -15.109 1 94.06 303 VAL B N 1
ATOM 5112 C CA . VAL B 1 303 ? -2 -9.742 -14.07 1 94.06 303 VAL B CA 1
ATOM 5113 C C . VAL B 1 303 ? -3.061 -8.703 -14.445 1 94.06 303 VAL B C 1
ATOM 5115 O O . VAL B 1 303 ? -4.254 -9.016 -14.477 1 94.06 303 VAL B O 1
ATOM 5118 N N . PRO B 1 304 ? -2.713 -7.477 -14.758 1 94.25 304 PRO B N 1
ATOM 5119 C CA . PRO B 1 304 ? -3.732 -6.52 -15.195 1 94.25 304 PRO B CA 1
ATOM 5120 C C . PRO B 1 304 ? -4.465 -6.973 -16.453 1 94.25 304 PRO B C 1
ATOM 5122 O O . PRO B 1 304 ? -5.656 -6.695 -16.625 1 94.25 304 PRO B O 1
ATOM 5125 N N . VAL B 1 305 ? -3.746 -7.641 -17.344 1 94.81 305 VAL B N 1
ATOM 5126 C CA . VAL B 1 305 ? -4.371 -8.141 -18.562 1 94.81 305 VAL B CA 1
ATOM 5127 C C . VAL B 1 305 ? -5.445 -9.164 -18.203 1 94.81 305 VAL B C 1
ATOM 5129 O O . VAL B 1 305 ? -6.531 -9.164 -18.797 1 94.81 305 VAL B O 1
ATOM 5132 N N . GLN B 1 306 ? -5.121 -9.977 -17.344 1 95.69 306 GLN B N 1
ATOM 5133 C CA . GLN B 1 306 ? -6.078 -10.977 -16.875 1 95.69 306 GLN B CA 1
ATOM 5134 C C . GLN B 1 306 ? -7.32 -10.305 -16.281 1 95.69 306 GLN B C 1
ATOM 5136 O O . GLN B 1 306 ? -8.438 -10.797 -16.453 1 95.69 306 GLN B O 1
ATOM 5141 N N . GLN B 1 307 ? -7.148 -9.188 -15.555 1 94.62 307 GLN B N 1
ATOM 5142 C CA . GLN B 1 307 ? -8.281 -8.453 -15 1 94.62 307 GLN B CA 1
ATOM 5143 C C . GLN B 1 307 ? -9.188 -7.926 -16.109 1 94.62 307 GLN B C 1
ATOM 5145 O O . GLN B 1 307 ? -10.414 -8.008 -16.016 1 94.62 307 GLN B O 1
ATOM 5150 N N . ILE B 1 308 ? -8.578 -7.434 -17.094 1 94.19 308 ILE B N 1
ATOM 5151 C CA . ILE B 1 308 ? -9.32 -6.875 -18.219 1 94.19 308 ILE B CA 1
ATOM 5152 C C . ILE B 1 308 ? -10.156 -7.973 -18.875 1 94.19 308 ILE B C 1
ATOM 5154 O O . ILE B 1 308 ? -11.344 -7.789 -19.125 1 94.19 308 ILE B O 1
ATOM 5158 N N . PHE B 1 309 ? -9.609 -9.109 -19.094 1 95.06 309 PHE B N 1
ATOM 5159 C CA . PHE B 1 309 ? -10.312 -10.211 -19.734 1 95.06 309 PHE B CA 1
ATOM 5160 C C . PHE B 1 309 ? -11.398 -10.773 -18.844 1 95.06 309 PHE B C 1
ATOM 5162 O O . PHE B 1 309 ? -12.445 -11.211 -19.312 1 95.06 309 PHE B O 1
ATOM 5169 N N . ALA B 1 310 ? -11.172 -10.766 -17.562 1 94.12 310 ALA B N 1
ATOM 5170 C CA . ALA B 1 310 ? -12.195 -11.227 -16.625 1 94.12 310 ALA B CA 1
ATOM 5171 C C . ALA B 1 310 ? -13.438 -10.344 -16.688 1 94.12 310 ALA B C 1
ATOM 5173 O O . ALA B 1 310 ? -14.562 -10.836 -16.656 1 94.12 310 ALA B O 1
ATOM 5174 N N . VAL B 1 311 ? -13.25 -9.055 -16.812 1 91.5 311 VAL B N 1
ATOM 5175 C CA . VAL B 1 311 ? -14.359 -8.102 -16.859 1 91.5 311 VAL B CA 1
ATOM 5176 C C . VAL B 1 311 ? -15.086 -8.227 -18.188 1 91.5 311 VAL B C 1
ATOM 5178 O O . VAL B 1 311 ? -16.328 -8.25 -18.234 1 91.5 311 VAL B O 1
ATOM 5181 N N . PHE B 1 312 ? -14.367 -8.438 -19.266 1 92.81 312 PHE B N 1
ATOM 5182 C CA . PHE B 1 312 ? -14.969 -8.414 -20.594 1 92.81 312 PHE B CA 1
ATOM 5183 C C . PHE B 1 312 ? -15.57 -9.773 -20.938 1 92.81 312 PHE B C 1
ATOM 5185 O O . PHE B 1 312 ? -16.641 -9.844 -21.547 1 92.81 312 PHE B O 1
ATOM 5192 N N . CYS B 1 313 ? -14.914 -10.828 -20.594 1 92.06 313 CYS B N 1
ATOM 5193 C CA . CYS B 1 313 ? -15.359 -12.156 -20.984 1 92.06 313 CYS B CA 1
ATOM 5194 C C . CYS B 1 313 ? -16.391 -12.711 -20 1 92.06 313 CYS B C 1
ATOM 5196 O O . CYS B 1 313 ? -17.328 -13.391 -20.406 1 92.06 313 CYS B O 1
ATOM 5198 N N . LEU B 1 314 ? -16.234 -12.398 -18.75 1 93.38 314 LEU B N 1
ATOM 5199 C CA . LEU B 1 314 ? -17.094 -13 -17.75 1 93.38 314 LEU B CA 1
ATOM 5200 C C . LEU B 1 314 ? -18.016 -11.961 -17.125 1 93.38 314 LEU B C 1
ATOM 5202 O O . LEU B 1 314 ? -18.797 -12.273 -16.219 1 93.38 314 LEU B O 1
ATOM 5206 N N . ALA B 1 315 ? -17.922 -10.688 -17.516 1 90.88 315 ALA B N 1
ATOM 5207 C CA . ALA B 1 315 ? -18.766 -9.594 -17.047 1 90.88 315 ALA B CA 1
ATOM 5208 C C . ALA B 1 315 ? -18.625 -9.406 -15.539 1 90.88 315 ALA B C 1
ATOM 5210 O O . ALA B 1 315 ? -19.625 -9.219 -14.836 1 90.88 315 ALA B O 1
ATOM 5211 N N . GLU B 1 316 ? -17.422 -9.617 -15.109 1 91.12 316 GLU B N 1
ATOM 5212 C CA . GLU B 1 316 ? -17.172 -9.398 -13.688 1 91.12 316 GLU B CA 1
ATOM 5213 C C . GLU B 1 316 ? -17.125 -7.906 -13.359 1 91.12 316 GLU B C 1
ATOM 5215 O O . GLU B 1 316 ? -16.75 -7.09 -14.211 1 91.12 316 GLU B O 1
ATOM 5220 N N . SER B 1 317 ? -17.594 -7.562 -12.156 1 88.44 317 SER B N 1
ATOM 5221 C CA . SER B 1 317 ? -17.469 -6.18 -11.711 1 88.44 317 SER B CA 1
ATOM 5222 C C . SER B 1 317 ? -16.062 -5.863 -11.25 1 88.44 317 SER B C 1
ATOM 5224 O O . SER B 1 317 ? -15.367 -6.727 -10.703 1 88.44 317 SER B O 1
ATOM 5226 N N . PHE B 1 318 ? -15.656 -4.77 -11.609 1 90.62 318 PHE B N 1
ATOM 5227 C CA . PHE B 1 318 ? -14.352 -4.301 -11.164 1 90.62 318 PHE B CA 1
ATOM 5228 C C . PHE B 1 318 ? -14.492 -3.129 -10.203 1 90.62 318 PHE B C 1
ATOM 5230 O O . PHE B 1 318 ? -14.656 -1.984 -10.633 1 90.62 318 PHE B O 1
ATOM 5237 N N . SER B 1 319 ? -14.375 -3.43 -8.906 1 90.5 319 SER B N 1
ATOM 5238 C CA . SER B 1 319 ? -14.57 -2.441 -7.848 1 90.5 319 SER B CA 1
ATOM 5239 C C . SER B 1 319 ? -13.305 -1.63 -7.609 1 90.5 319 SER B C 1
ATOM 5241 O O . SER B 1 319 ? -12.234 -1.981 -8.109 1 90.5 319 SER B O 1
ATOM 5243 N N . GLY B 1 320 ? -13.414 -0.47 -6.949 1 89.44 320 GLY B N 1
ATOM 5244 C CA . GLY B 1 320 ? -12.266 0.331 -6.57 1 89.44 320 GLY B CA 1
ATOM 5245 C C . GLY B 1 320 ? -11.273 -0.419 -5.699 1 89.44 320 GLY B C 1
ATOM 5246 O O . GLY B 1 320 ? -10.062 -0.226 -5.812 1 89.44 320 GLY B O 1
ATOM 5247 N N . GLU B 1 321 ? -11.789 -1.302 -4.848 1 90.62 321 GLU B N 1
ATOM 5248 C CA . GLU B 1 321 ? -10.938 -2.1 -3.973 1 90.62 321 GLU B CA 1
ATOM 5249 C C . GLU B 1 321 ? -10.062 -3.057 -4.777 1 90.62 321 GLU B C 1
ATOM 5251 O O . GLU B 1 321 ? -8.898 -3.264 -4.445 1 90.62 321 GLU B O 1
ATOM 5256 N N . LYS B 1 322 ? -10.594 -3.654 -5.84 1 92.94 322 LYS B N 1
ATOM 5257 C CA . LYS B 1 322 ? -9.812 -4.516 -6.727 1 92.94 322 LYS B CA 1
ATOM 5258 C C . LYS B 1 322 ? -8.727 -3.721 -7.449 1 92.94 322 LYS B C 1
ATOM 5260 O O . LYS B 1 322 ? -7.613 -4.207 -7.629 1 92.94 322 LYS B O 1
ATOM 5265 N N . GLY B 1 323 ? -9.156 -2.555 -7.848 1 92.88 323 GLY B N 1
ATOM 5266 C CA . GLY B 1 323 ? -8.18 -1.683 -8.477 1 92.88 323 GLY B CA 1
ATOM 5267 C C . GLY B 1 323 ? -7.023 -1.325 -7.559 1 92.88 323 GLY B C 1
ATOM 5268 O O . GLY B 1 323 ? -5.867 -1.295 -7.988 1 92.88 323 GLY B O 1
ATOM 5269 N N . MET B 1 324 ? -7.383 -1.029 -6.355 1 93.19 324 MET B N 1
ATOM 5270 C CA . MET B 1 324 ? -6.352 -0.715 -5.371 1 93.19 324 MET B CA 1
ATOM 5271 C C . MET B 1 324 ? -5.461 -1.926 -5.109 1 93.19 324 MET B C 1
ATOM 5273 O O . MET B 1 324 ? -4.242 -1.791 -4.988 1 93.19 324 MET B O 1
ATOM 5277 N N . ALA B 1 325 ? -6.055 -3.074 -4.953 1 94.81 325 ALA B N 1
ATOM 5278 C CA . ALA B 1 325 ? -5.281 -4.301 -4.766 1 94.81 325 ALA B CA 1
ATOM 5279 C C . ALA B 1 325 ? -4.328 -4.531 -5.934 1 94.81 325 ALA B C 1
ATOM 5281 O O . ALA B 1 325 ? -3.168 -4.891 -5.734 1 94.81 325 ALA B O 1
ATOM 5282 N N . LEU B 1 326 ? -4.828 -4.336 -7.113 1 95.88 326 LEU B N 1
ATOM 5283 C CA . LEU B 1 326 ? -4.004 -4.48 -8.305 1 95.88 326 LEU B CA 1
ATOM 5284 C C . LEU B 1 326 ? -2.842 -3.492 -8.289 1 95.88 326 LEU B C 1
ATOM 5286 O O . LEU B 1 326 ? -1.7 -3.865 -8.562 1 95.88 326 LEU B O 1
ATOM 5290 N N . ALA B 1 327 ? -3.1 -2.264 -7.953 1 94.94 327 ALA B N 1
ATOM 5291 C CA . ALA B 1 327 ? -2.061 -1.238 -7.895 1 94.94 327 ALA B CA 1
ATOM 5292 C C . ALA B 1 327 ? -0.982 -1.609 -6.879 1 94.94 327 ALA B C 1
ATOM 5294 O O . ALA B 1 327 ? 0.211 -1.45 -7.148 1 94.94 327 ALA B O 1
ATOM 5295 N N . MET B 1 328 ? -1.421 -2.055 -5.785 1 95.62 328 MET B N 1
ATOM 5296 C CA . MET B 1 328 ? -0.472 -2.453 -4.75 1 95.62 328 MET B CA 1
ATOM 5297 C C . MET B 1 328 ? 0.358 -3.648 -5.203 1 95.62 328 MET B C 1
ATOM 5299 O O . MET B 1 328 ? 1.562 -3.707 -4.949 1 95.62 328 MET B O 1
ATOM 5303 N N . CYS B 1 329 ? -0.274 -4.562 -5.824 1 95.38 329 CYS B N 1
ATOM 5304 C CA . CYS B 1 329 ? 0.44 -5.719 -6.344 1 95.38 329 CYS B CA 1
ATOM 5305 C C . CYS B 1 329 ? 1.497 -5.297 -7.359 1 95.38 329 CYS B C 1
ATOM 5307 O O . CYS B 1 329 ? 2.641 -5.754 -7.297 1 95.38 329 CYS B O 1
ATOM 5309 N N . LEU B 1 330 ? 1.136 -4.453 -8.203 1 95.31 330 LEU B N 1
ATOM 5310 C CA . LEU B 1 330 ? 2.064 -3.996 -9.234 1 95.31 330 LEU B CA 1
ATOM 5311 C C . LEU B 1 330 ? 3.229 -3.23 -8.617 1 95.31 330 LEU B C 1
ATOM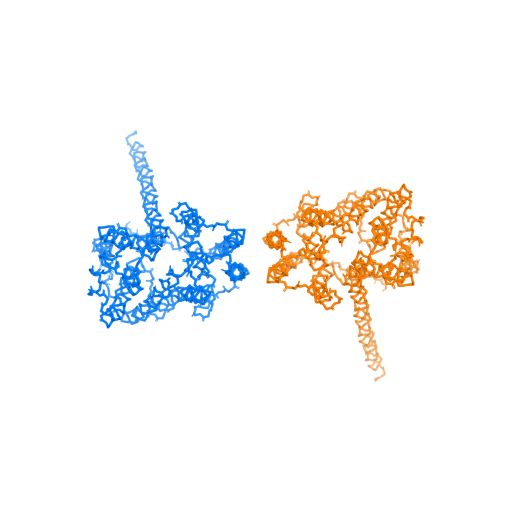 5313 O O . LEU B 1 330 ? 4.379 -3.398 -9.031 1 95.31 330 LEU B O 1
ATOM 5317 N N . TRP B 1 331 ? 2.881 -2.404 -7.648 1 95.06 331 TRP B N 1
ATOM 5318 C CA . TRP B 1 331 ? 3.945 -1.68 -6.961 1 95.06 331 TRP B CA 1
ATOM 5319 C C . TRP B 1 331 ? 4.836 -2.637 -6.18 1 95.06 331 TRP B C 1
ATOM 5321 O O . TRP B 1 331 ? 6.047 -2.414 -6.062 1 95.06 331 TRP B O 1
ATOM 5331 N N . GLY B 1 332 ? 4.25 -3.646 -5.629 1 94.81 332 GLY B N 1
ATOM 5332 C CA . GLY B 1 332 ? 5.031 -4.68 -4.969 1 94.81 332 GLY B CA 1
ATOM 5333 C C . GLY B 1 332 ? 5.953 -5.43 -5.914 1 94.81 332 GLY B C 1
ATOM 5334 O O . GLY B 1 332 ? 7.121 -5.652 -5.598 1 94.81 332 GLY B O 1
ATOM 5335 N N . PHE B 1 333 ? 5.426 -5.758 -7.098 1 94.88 333 PHE B N 1
ATOM 5336 C CA . PHE B 1 333 ? 6.25 -6.398 -8.109 1 94.88 333 PHE B CA 1
ATOM 5337 C C . PHE B 1 333 ? 7.434 -5.516 -8.492 1 94.88 333 PHE B C 1
ATOM 5339 O O . PHE B 1 333 ? 8.57 -5.98 -8.547 1 94.88 333 PHE B O 1
ATOM 5346 N N . ALA B 1 334 ? 7.133 -4.309 -8.703 1 92.94 334 ALA B N 1
ATOM 5347 C CA . ALA B 1 334 ? 8.172 -3.367 -9.102 1 92.94 334 ALA B CA 1
ATOM 5348 C C . ALA B 1 334 ? 9.266 -3.27 -8.047 1 92.94 334 ALA B C 1
ATOM 5350 O O . ALA B 1 334 ? 10.453 -3.236 -8.367 1 92.94 334 ALA B O 1
ATOM 5351 N N . SER B 1 335 ? 8.789 -3.213 -6.832 1 93.38 335 SER B N 1
ATOM 5352 C CA . SER B 1 335 ? 9.75 -3.145 -5.738 1 93.38 335 SER B CA 1
ATOM 5353 C C . SER B 1 335 ? 10.617 -4.398 -5.688 1 93.38 335 SER B C 1
ATOM 5355 O O . SER B 1 335 ? 11.836 -4.312 -5.551 1 93.38 335 SER B O 1
ATOM 5357 N N . TYR B 1 336 ? 10.031 -5.52 -5.852 1 91.62 336 TYR B N 1
ATOM 5358 C CA . TYR B 1 336 ? 10.734 -6.797 -5.781 1 91.62 336 TYR B CA 1
ATOM 5359 C C . TYR B 1 336 ? 11.75 -6.918 -6.91 1 91.62 336 TYR B C 1
ATOM 5361 O O . TYR B 1 336 ? 12.914 -7.254 -6.676 1 91.62 336 TYR B O 1
ATOM 5369 N N . PHE B 1 337 ? 11.383 -6.668 -8.047 1 91.25 337 PHE B N 1
ATOM 5370 C CA . PHE B 1 337 ? 12.25 -6.848 -9.203 1 91.25 337 PHE B CA 1
ATOM 5371 C C . PHE B 1 337 ? 13.352 -5.793 -9.227 1 91.25 337 PHE B C 1
ATOM 5373 O O . PHE B 1 337 ? 14.469 -6.062 -9.672 1 91.25 337 PHE B O 1
ATOM 5380 N N . TYR B 1 338 ? 12.969 -4.613 -8.766 1 89.88 338 TYR B N 1
ATOM 5381 C CA . TYR B 1 338 ? 14.008 -3.602 -8.648 1 89.88 338 TYR B CA 1
ATOM 5382 C C . TYR B 1 338 ? 15.078 -4.043 -7.656 1 89.88 338 TYR B C 1
ATOM 5384 O O . TYR B 1 338 ? 16.281 -3.846 -7.898 1 89.88 338 TYR B O 1
ATOM 5392 N N . GLY B 1 339 ? 14.648 -4.543 -6.59 1 87.69 339 GLY B N 1
ATOM 5393 C CA . GLY B 1 339 ? 15.602 -5.078 -5.625 1 87.69 339 GLY B CA 1
ATOM 5394 C C . GLY B 1 339 ? 16.484 -6.176 -6.195 1 87.69 339 GLY B C 1
ATOM 5395 O O . GLY B 1 339 ? 17.688 -6.195 -5.965 1 87.69 339 GLY B O 1
ATOM 5396 N N . GLU B 1 340 ? 15.867 -7.078 -6.898 1 85.81 340 GLU B N 1
ATOM 5397 C CA . GLU B 1 340 ? 16.609 -8.156 -7.531 1 85.81 340 GLU B CA 1
ATOM 5398 C C . GLU B 1 340 ? 17.609 -7.617 -8.562 1 85.81 340 GLU B C 1
ATOM 5400 O O . GLU B 1 340 ? 18.719 -8.125 -8.688 1 85.81 340 GLU B O 1
ATOM 5405 N N . TYR B 1 341 ? 17.188 -6.691 -9.281 1 86.88 341 TYR B N 1
ATOM 5406 C CA . TYR B 1 341 ? 18.031 -6.051 -10.273 1 86.88 341 TYR B CA 1
ATOM 5407 C C . TYR B 1 341 ? 19.25 -5.418 -9.617 1 86.88 341 TYR B C 1
ATOM 5409 O O . TYR B 1 341 ? 20.375 -5.547 -10.109 1 86.88 341 TYR B O 1
ATOM 5417 N N . LYS B 1 342 ? 19.062 -4.781 -8.508 1 85.81 342 LYS B N 1
ATOM 5418 C CA . LYS B 1 342 ? 20.156 -4.117 -7.797 1 85.81 342 LYS B CA 1
ATOM 5419 C C . LYS B 1 342 ? 21.125 -5.137 -7.215 1 85.81 342 LYS B C 1
ATOM 5421 O O . LYS B 1 342 ? 22.344 -4.914 -7.215 1 85.81 342 LYS B O 1
ATOM 5426 N N . VAL B 1 343 ? 20.641 -6.199 -6.758 1 82.19 343 VAL B N 1
ATOM 5427 C CA . VAL B 1 343 ? 21.484 -7.246 -6.188 1 82.19 343 VAL B CA 1
ATOM 5428 C C . VAL B 1 343 ? 22.328 -7.887 -7.289 1 82.19 343 VAL B C 1
ATOM 5430 O O . VAL B 1 343 ? 23.5 -8.188 -7.086 1 82.19 343 VAL B O 1
ATOM 5433 N N . ASN B 1 344 ? 21.766 -8.109 -8.422 1 80.06 344 ASN B N 1
ATOM 5434 C CA . ASN B 1 344 ? 22.469 -8.711 -9.539 1 80.06 344 ASN B CA 1
ATOM 5435 C C . ASN B 1 344 ? 23.547 -7.789 -10.094 1 80.06 344 ASN B C 1
ATOM 5437 O O . ASN B 1 344 ? 24.562 -8.25 -10.633 1 80.06 344 ASN B O 1
ATOM 5441 N N . GLN B 1 345 ? 23.344 -6.555 -10 1 77.75 345 GLN B N 1
ATOM 5442 C CA . GLN B 1 345 ? 24.344 -5.598 -10.461 1 77.75 345 GLN B CA 1
ATOM 5443 C C . GLN B 1 345 ? 25.531 -5.555 -9.523 1 77.75 345 GLN B C 1
ATOM 5445 O O . GLN B 1 345 ? 26.672 -5.316 -9.953 1 77.75 345 GLN B O 1
ATOM 5450 N N . LYS B 1 346 ? 25.375 -5.652 -8.289 1 66 346 LYS B N 1
ATOM 5451 C CA . LYS B 1 346 ? 26.469 -5.609 -7.332 1 66 346 LYS B CA 1
ATOM 5452 C C . LYS B 1 346 ? 27.312 -6.883 -7.398 1 66 346 LYS B C 1
ATOM 5454 O O . LYS B 1 346 ? 28.438 -6.91 -6.906 1 66 346 LYS B O 1
ATOM 5459 N N . GLN B 1 347 ? 26.938 -7.969 -7.797 1 62.62 347 GLN B N 1
ATOM 5460 C CA . GLN B 1 347 ? 27.734 -9.188 -7.918 1 62.62 347 GLN B CA 1
ATOM 5461 C C . GLN B 1 347 ? 28.656 -9.125 -9.133 1 62.62 347 GLN B C 1
ATOM 5463 O O . GLN B 1 347 ? 28.203 -8.875 -10.25 1 62.62 347 GLN B O 1
ATOM 5468 N N . PRO B 1 348 ? 29.984 -8.758 -8.891 1 53.44 348 PRO B N 1
ATOM 5469 C CA . PRO B 1 348 ? 30.969 -8.711 -9.969 1 53.44 348 PRO B CA 1
ATOM 5470 C C . PRO B 1 348 ? 30.812 -9.852 -10.969 1 53.44 348 PRO B C 1
ATOM 5472 O O . PRO B 1 348 ? 30.344 -10.938 -10.609 1 53.44 348 PRO B O 1
ATOM 5475 N N . ASP B 1 349 ? 30.688 -9.555 -12.195 1 45.34 349 ASP B N 1
ATOM 5476 C CA . ASP B 1 349 ? 30.797 -10.508 -13.297 1 45.34 349 ASP B CA 1
ATOM 5477 C C . ASP B 1 349 ? 31.844 -11.578 -13 1 45.34 349 ASP B C 1
ATOM 5479 O O . ASP B 1 349 ? 33.031 -11.273 -12.906 1 45.34 349 ASP B O 1
ATOM 5483 N N . VAL B 1 350 ? 31.875 -12.461 -12.227 1 39.59 350 VAL B N 1
ATOM 5484 C CA . VAL B 1 350 ? 32.844 -13.477 -12.641 1 39.59 350 VAL B CA 1
ATOM 5485 C C . VAL B 1 350 ? 32.812 -13.609 -14.164 1 39.59 350 VAL B C 1
ATOM 5487 O O . VAL B 1 350 ? 31.812 -14.008 -14.75 1 39.59 350 VAL B O 1
ATOM 5490 N N . LYS B 1 351 ? 33.562 -12.719 -14.805 1 40.09 351 LYS B N 1
ATOM 5491 C CA . LYS B 1 351 ? 33.938 -12.93 -16.203 1 40.09 351 LYS B CA 1
ATOM 5492 C C . LYS B 1 351 ? 33.969 -14.414 -16.547 1 40.09 351 LYS B C 1
ATOM 5494 O O . LYS B 1 351 ? 34.812 -15.148 -16.047 1 40.09 351 LYS B O 1
ATOM 5499 N N . HIS B 1 352 ? 32.906 -15.141 -16.594 1 32.72 352 HIS B N 1
ATOM 5500 C CA . HIS B 1 352 ? 33.125 -16.344 -17.391 1 32.72 352 HIS B CA 1
ATOM 5501 C C . HIS B 1 352 ? 33.969 -16.031 -18.625 1 32.72 352 HIS B C 1
ATOM 5503 O O . HIS B 1 352 ? 33.531 -15.336 -19.547 1 32.72 352 HIS B O 1
ATOM 5509 N N . GLU B 1 353 ? 35.188 -15.719 -18.438 1 34.22 353 GLU B N 1
ATOM 5510 C CA . GLU B 1 353 ? 36.094 -15.797 -19.578 1 34.22 353 GLU B CA 1
ATOM 5511 C C . GLU B 1 353 ? 35.656 -16.875 -20.562 1 34.22 353 GLU B C 1
ATOM 5513 O O . GLU B 1 353 ? 35.406 -18.016 -20.188 1 34.22 353 GLU B O 1
ATOM 5518 N N . PRO B 1 354 ? 34.969 -16.438 -21.562 1 34.28 354 PRO B N 1
ATOM 5519 C CA . PRO B 1 354 ? 34.875 -17.484 -22.594 1 34.28 354 PRO B CA 1
ATOM 5520 C C . PRO B 1 354 ? 36.125 -18.359 -22.688 1 34.28 354 PRO B C 1
ATOM 5522 O O . PRO B 1 354 ? 37.25 -17.844 -22.672 1 34.28 354 PRO B O 1
ATOM 5525 N N . GLU B 1 355 ? 36.188 -19.359 -22.031 1 31.58 355 GLU B N 1
ATOM 5526 C CA . GLU B 1 355 ? 37.25 -20.266 -22.453 1 31.58 355 GLU B CA 1
ATOM 5527 C C . GLU B 1 355 ? 37.5 -20.156 -23.953 1 31.58 355 GLU B C 1
ATOM 5529 O O . GLU B 1 355 ? 36.594 -20.422 -24.766 1 31.58 355 GLU B O 1
ATOM 5534 N N . HIS B 1 356 ? 38.25 -19.094 -24.406 1 32.84 356 HIS B N 1
ATOM 5535 C CA . HIS B 1 356 ? 38.875 -19.188 -25.703 1 32.84 356 HIS B CA 1
ATOM 5536 C C . HIS B 1 356 ? 39.281 -20.625 -26.016 1 32.84 356 HIS B C 1
ATOM 5538 O O . HIS B 1 356 ? 40.094 -21.219 -25.297 1 32.84 356 HIS B O 1
ATOM 5544 N N . GLU B 1 357 ? 38.375 -21.453 -26.406 1 27.88 357 GLU B N 1
ATOM 5545 C CA . GLU B 1 357 ? 38.844 -22.625 -27.125 1 27.88 357 GLU B CA 1
ATOM 5546 C C . GLU B 1 357 ? 39.969 -22.266 -28.109 1 27.88 357 GLU B C 1
ATOM 5548 O O . GLU B 1 357 ? 39.781 -21.422 -28.984 1 27.88 357 GLU B O 1
ATOM 5553 N N . GLU B 1 358 ? 41.188 -22.125 -27.609 1 30.64 358 GLU B N 1
ATOM 5554 C CA . GLU B 1 358 ? 42.312 -22.359 -28.516 1 30.64 358 GLU B CA 1
ATOM 5555 C C . GLU B 1 358 ? 42 -23.484 -29.5 1 30.64 358 GLU B C 1
ATOM 5557 O O . GLU B 1 358 ? 41.938 -24.656 -29.109 1 30.64 358 GLU B O 1
ATOM 5562 N N . VAL B 1 359 ? 40.969 -23.156 -30.359 1 26.42 359 VAL B N 1
ATOM 5563 C CA . VAL B 1 359 ? 41.219 -23.844 -31.625 1 26.42 359 VAL B CA 1
ATOM 5564 C C . VAL B 1 359 ? 42.312 -23.141 -32.375 1 26.42 359 VAL B C 1
ATOM 5566 O O . VAL B 1 359 ? 42.344 -21.906 -32.469 1 26.42 359 VAL B O 1
#

pLDDT: mean 86.21, std 13.99, range [26.14, 96.94]

Radius of gyration: 33.42 Å; Cα contacts (8 Å, |Δi|>4): 928; chains: 2; bounding box: 75×84×101 Å

Nearest PDB structures (foldseek):
  6i1z-assembly1_B  TM=6.541E-01  e=1.239E-05  Zea mays
  6i1r-assembly1_A  TM=6.440E-01  e=1.610E-05  Zea mays
  6i1z-assembly1_A  TM=6.377E-01  e=2.091E-05  Zea mays
  6i1r-assembly1_B  TM=6.371E-01  e=2.184E-05  Zea mays
  5oge-assembly3_H-2  TM=6.556E-01  e=1.154E-03  Saccharomyces cerevisiae S288C

InterPro domains:
  IPR030182 Purine permease, plant [PF16913] (28-346)
  IPR030182 Purine permease, plant [PTHR31376] (24-348)
  IPR037185 Multidrug transporter EmrE superfamily [SSF103481] (94-171)

Foldseek 3Di:
DVVVVVVVVVVVVVVVVVVVVVVVLVVLLVVLLVLQLLQLQVQLVLLLLCLVQQHDDLLLSLLLLLVLLVVLVVVLVVVCVVCVVVVVPDDLDPPPLLLVLLLVLLQLSLLLSSLLSLLSNWFFLLLLLLLLLLLLLLLLVLLCVQVNDDDDPLSVLLNVLSVVLLVLCVVCQVVGGDPPGDSVSNVSSSVSSNVSSNSVSNSVSSSVNSCVVVVDDDDLSSVSSSSSSSSVSNSVNSVVVCVVVVVVVCLVVSLPSGNVHNVVSVVSSVSSSSSSSSSVSSLSSNCVSDHNLRSLVSSLVSSVVSNVCSCVVVVGDDDVSSVSSNVSSSSSSVSVSVVVVVVVVPPPPPPPPPPPPPD/DVVVVVVVVVVVVVVVVVVVVVVVLVVLLVVLLVLQLLQLQVQLVLLLLCLVQQNDDLLLSLLLLLVLLVVLVVVLVVVCVVCVVVPPPPDLDPPPLLLVLLLVLLQLSLLLSSLLSLLSNWFFLLLLLLLLLLLLLLLLVLLCVQVNDDDDPLSVLLNVLSVVLLVLCVVCQVVGGDPPGDSVSNVSSSVSSNVSSNSVSNSVSSSVNSCVVVVHDDDLSSVSVSSSSSSVSNSVNSVVVCVVVVVVVCLVVSLPSGNVHNVVSVVSSVSSSSSSSSSVSSLSSNCVSDHNLRSLVSSLVSSVVSNVCSCVVVVGDDDVSSVSSNVSSSSSSVSVSVVVVVVVVPPPPPPPPPPPPPD

Sequence (718 aa):
MDMEAAIQGGKHNMLNKFKICISMKTLMVLFNCILLAIGQVGGPLLVRIYFLHGGKRKWLTAWLLTAGFPLLILPISISYFKNRSKASSPKFLVPPRLVAASAFLGFLLGIDSYLYTFGMSYLPVSVSSLLGSSQLAFTAIFAYFVVKHKFTHYSINAVVLMTFGSAILGLHMNGDRPSGESNANYTLGFFMTLGAAALHGFIMPAFEYAQKKAEVTVTFDLFLQVQFLVSMFATLFCTIPMIINKDFQAIPQEAAEFELGPMKYYTILVMAGIALQCMMIGSTGVIFSSSSLFGGIVTSLLVPVQQIFAVFCLAESFSGEKGMALAMCLWGFASYFYGEYKVNQKQPDVKHEPEHEEVMDMEAAIQGGKHNMLNKFKICISMKTLMVLFNCILLAIGQVGGPLLVRIYFLHGGKRKWLTAWLLTAGFPLLILPISISYFKNRSKASSPKFLVPPRLVAASAFLGFLLGIDSYLYTFGMSYLPVSVSSLLGSSQLAFTAIFAYFVVKHKFTHYSINAVVLMTFGSAILGLHMNGDRPSGESNANYTLGFFMTLGAAALHGFIMPAFEYAQKKAEVTVTFDLFLQVQFLVSMFATLFCTIPMIINKDFQAIPQEAAEFELGPMKYYTILVMAGIALQCMMIGSTGVIFSSSSLFGGIVTSLLVPVQQIFAVFCLAESFSGEKGMALAMCLWGFASYFYGEYKVNQKQPDVKHEPEHEEV

Secondary structure (DSSP, 8-state):
-HHHHHHHHHHHHHHHHHHHHHHHHHHHHHHHHHHHHIIIIIHHHHHHHHHHTT---HHHHHHHHHTTGGGGHHHHHHHHHHHTTSTT---S---HHHHHHHHHHHHHHHHHHHHHHHHHHHS-HHHHHHHHHTHHHHHHHHHHHHS-----HHHHHHHHHHHHHHHHHHHTHHHHPPTT--HHHHHHHHHHHHHHHHHHHHHHHHHHHHHHHHT----HHHHHHHHHHHHHHHHHHHHHHHHHTTHHHHHHHHHHH-TT-HHHHHHHHHHHHHHHHHHHHHHHHHHHHS-HHHHHHHHHHHHHHHHHHHHHHH-----HHHHHHHHHHHHHHHHHHHHHHHHHHHS------------/-HHHHHHHHHHHHHHHHHHHHHHHHHHHHHHHHHHHHIIIIIHHHHHHHHHHTT---HHHHHHHHHTTGGGGHHHHHHHHHHHTTSTT---S---HHHHHHHHHHHHHHHHHHHHHHHHHHHS-HHHHHHHHHTHHHHHHHHHHHHS-----HHHHHHHHHHHHHHHHHHHTHHHHPPTT--HHHHHHHHHHHHHHHHHHHHHHHHHHHHHHHHT----HHHHHHHHHHHHHHHHHHHHHHHHHTTHHHHHHHHHHH-TT-HHHHHHHHHHHHHHHHHHHHHHHHHHHHS-HHHHHHHHHHHHHHHHHHHHHHH-----HHHHHHHHHHHHHHHHHHHHHHHHHHHS------------

Solvent-accessible surface area (backbone atoms only — not comparable to full-atom values): 35997 Å² total; per-residue (Å²): 117,70,68,61,51,53,54,48,50,49,46,48,49,49,51,49,50,48,50,48,50,51,47,50,50,50,50,52,36,50,53,16,49,49,30,23,46,41,9,67,38,47,14,57,52,36,51,37,52,43,37,74,39,64,48,79,61,41,50,58,54,23,28,38,61,29,58,41,31,72,66,50,49,55,62,51,49,53,52,49,63,68,41,62,78,48,83,80,54,75,72,88,71,72,50,68,67,52,49,55,47,23,43,52,50,2,46,50,49,30,52,24,34,35,26,36,38,48,9,45,65,45,37,48,64,52,58,50,53,56,37,40,59,33,15,58,35,35,22,54,55,36,23,35,74,66,61,59,46,83,83,46,73,30,45,51,49,15,32,52,31,23,49,50,19,46,48,47,50,64,72,42,48,80,80,59,54,49,90,90,58,52,68,64,52,37,54,48,14,50,53,29,26,43,50,16,14,44,47,54,14,39,48,56,32,51,49,53,38,49,34,59,75,64,69,54,80,89,42,72,66,56,50,52,51,46,51,32,45,18,25,44,36,10,25,56,55,32,45,49,57,28,59,76,69,41,46,74,71,40,47,65,58,50,24,69,64,23,71,81,32,43,69,53,44,53,48,40,54,53,51,24,30,50,21,31,33,29,24,55,53,9,49,54,42,25,28,72,67,66,32,62,66,55,35,50,52,53,57,57,60,43,49,64,52,34,42,54,47,30,32,71,75,68,66,46,85,82,51,70,57,55,51,50,24,49,50,30,36,52,52,13,50,51,33,32,51,49,41,52,50,52,56,60,65,68,52,72,71,74,69,73,63,68,75,74,68,84,116,116,70,66,62,51,52,54,50,50,48,46,48,49,47,50,50,52,49,48,49,50,53,48,50,50,50,49,50,35,51,52,17,49,51,30,23,47,41,9,67,39,46,16,56,52,36,50,38,53,42,36,75,38,63,47,78,61,42,51,58,55,23,28,38,61,29,59,42,32,72,67,49,49,54,62,52,49,52,51,49,62,67,42,62,79,48,82,78,57,74,74,88,70,74,50,67,68,51,48,54,47,22,41,54,50,3,46,48,48,29,53,22,36,36,26,37,38,48,10,45,64,46,38,50,62,52,57,50,52,57,38,40,58,36,15,58,34,35,23,54,54,37,22,34,74,65,60,60,46,83,84,45,75,28,47,49,49,14,32,52,30,23,50,50,19,46,48,47,48,64,72,42,48,79,81,61,56,50,90,89,58,52,69,65,52,36,52,49,14,50,52,30,26,43,49,16,14,41,46,54,14,38,48,58,32,51,50,52,39,47,33,58,74,64,69,54,80,89,41,74,66,57,51,52,51,45,51,33,44,18,24,45,36,11,26,54,53,33,44,50,58,28,59,75,67,42,46,75,71,41,48,64,58,48,23,68,64,22,71,81,32,43,70,52,44,52,48,40,53,52,52,25,31,52,21,31,34,29,24,54,53,10,48,55,42,24,27,70,68,65,31,62,66,55,35,50,51,53,56,56,60,42,48,63,52,33,39,53,48,30,32,70,77,66,64,45,86,82,52,70,58,56,51,50,22,50,52,29,36,51,52,14,49,52,32,33,52,50,40,51,51,53,54,59,64,68,51,71,72,73,70,74,64,69,73,70,72,84,118